Protein AF-0000000084939503 (afdb_homodimer)

Foldseek 3Di:
DKKKWFLVVVLVLLVLQQVQQDPPDPQVLLQWWKWWFDDFWIWIWHHPPFKIKIFIGGCVPIVMGDDDTDMFIARCVVVNVCSVVDDDRMWMWDDDDPFWIWIDDPVDIDIGGTDDNVSHDDDDDDPDADKDWDFLVVVLLLLLQFLVQADCPQPPNLQQFWWWWDDPQKIWIWHHPPQKIKIFIDGHPDDDPDIDTFTFGSVLSVSSSVLSPPFGTWMWGDDDQKIWIDGPRMIMMGGTDDDDDDDCVVLDDPDFQKKKKAWLVVVLVVLVVQCPDPPPPWFGKWKWWDDQQWIKIWTDGPNPDIDIDTDHGIHMDHDDIAIEMFRSVLVSSNSVSQPGAIKMWGHHYRQGWIWIAGPVDRSMIMIGGTDDD/DKKKWFLVVVLVLLVLQQVQQDPPDPQVLLQWWKWWFDDFWIWIWHHPPFKIKIFIGGCVPIVMDDDDTDMFIFRCVVVNVCSVVDDDRMWMWDDDDPFWIWIDDPVDIDIGGTDDNVSRDDDDDDPDADKDWDFLVVVLLLLLQFLVQADCPQPPNLQQFWWWWDDPQKIWIWHHPPQKIKIFIDGHPDDDPDIDTFTFGSVLSVSSSVLSPPFGTWMWGDDDQKIWIDGPRMIMMGGTDDDDDDDCVVLDDPDFQKKKKAWLVLVLVVLVVQCPDPPPPWFWKWKWWDDQQWIKIWTQGPNPDIDIDTDHGIHMDHDDIAIEMFRSVLVSSNSVSQPGAIKMWGHHHRQGWIWIAGPVDRSMIMIGGTDDD

Sequence (746 aa):
MRLSINKSVLLNELTKASKLIELKNVNPALQGVYMEVSFDKLVIVSSNTSTSFKAELNNENSDLIIEQPGRILVKPKFILELLRKLDSEFVTLSTFAENELEIITEKSNLKVSILNVEEFPLIGFVENGLELSIDSQEFKSTLTQTISSINEWNQKVVLAGMNLKIKDNKISFVTTDLFRVSLKEIILNEATNQEVDIIIPYKTLIELRNLIENVKEFKIIIHDTNATFKLDNDLLQSTLIDGRYPNVHSAFPTTHEIKLELKAKTLLKVLSRFELTNDQNITSVVNLEIQQSGIILKTTIAETVKYEEKFTEYKYEGSSNLNINFNTKYLIEAIRSFDDQLIHLTFNSQNKPVLITGAQKRDLKQVVLPTYAMRLSINKSVLLNELTKASKLIELKNVNPALQGVYMEVSFDKLVIVSSNTSTSFKAELNNENSDLIIEQPGRILVKPKFILELLRKLDSEFVTLSTFAENELEIITEKSNLKVSILNVEEFPLIGFVENGLELSIDSQEFKSTLTQTISSINEWNQKVVLAGMNLKIKDNKISFVTTDLFRVSLKEIILNEATNQEVDIIIPYKTLIELRNLIENVKEFKIIIHDTNATFKLDNDLLQSTLIDGRYPNVHSAFPTTHEIKLELKAKTLLKVLSRFELTNDQNITSVVNLEIQQSGIILKTTIAETVKYEEKFTEYKYEGSSNLNINFNTKYLIEAIRSFDDQLIHLTFNSQNKPVLITGAQKRDLKQVVLPTYA

Secondary structure (DSSP, 8-state):
-EEEEEHHHHHHHHHHHHHT--TT-SSGGGGSEEEEE-SS-EEEEEE-SSEEEEEEE-HHHH--EEEE-EEEEE--HHHHHHHHH---SEEEEE--STTEEEEE-SSEEEEEE-B-GGGSPP------SEEEE--HHHHHHHHHHHGGG--TT-SSGGGSEEEEEEETTEEEEEEE-SSEEEEEEEE-SS-----EEEEEEHHHHHHHHHH-TT-S-EEEEE-SSEEEEEETTEEEEEEPPPS-----GGGS-S--SEEEEEEHHHHHHHHHTT-----TTS--EEEEEE-SS-EEEEEEETTTEEEEEEE--SEEEES--EEEEEEHHHHHHHHHTTTT-EEEEEE--TTS-EEEEESS--SEEEEEPPP--/-EEEEEHHHHHHHHHHHHHT--TT-SSGGGGSEEEEE-SS-EEEEEE-SSEEEEEEE-HHHH--EEEE-EEEEE--HHHHHHHHH---SEEEEEE-STTEEEEE-SSEEEEEE-B-GGGSPP------SEEEE--HHHHHHHHHHHGGG--TT-SSGGGSEEEEEEETTEEEEEEE-SSEEEEEEEE-SS-----EEEEEEHHHHHHHHHH-TT-S-EEEEE-SSEEEEEETTEEEEEEPPPS-----GGGS-S--SEEEEEEHHHHHHHHHTT-----TTS--EEEEEE-SS-EEEEEEETTTEEEEEEE--SEEEES--EEEEEEHHHHHHHHHTTTT-EEEEEE--TTS-EEEEESS--SEEEEEPPP--

Radius of gyration: 32.21 Å; Cα contacts (8 Å, |Δi|>4): 1709; chains: 2; bounding box: 82×82×60 Å

Solvent-accessible surface area (backbone atoms only — not comparable to full-atom values): 39059 Å² total; per-residue (Å²): 57,29,36,35,30,31,35,66,53,50,46,51,52,51,51,59,35,50,69,50,39,44,86,81,50,89,52,66,48,40,49,24,39,38,37,38,34,50,89,68,39,40,38,40,36,23,33,60,86,51,41,35,36,40,39,63,39,27,42,90,80,29,61,41,43,70,78,40,50,38,72,46,19,30,59,52,67,55,54,50,50,36,54,72,57,52,92,56,67,51,38,31,42,35,40,84,57,100,54,38,39,33,42,34,49,99,50,34,39,36,36,35,50,46,53,67,48,83,63,42,77,87,77,83,83,64,89,68,60,54,73,43,80,47,61,34,67,60,49,46,51,49,47,70,47,25,56,80,28,39,33,75,76,41,86,56,62,56,33,19,18,38,36,43,32,30,52,92,36,27,38,38,41,38,19,27,60,88,52,31,38,19,39,40,51,45,78,51,90,63,88,49,93,63,74,46,80,48,29,46,37,42,71,57,49,55,51,45,59,67,62,42,66,92,40,84,44,35,35,39,28,40,44,96,60,33,37,23,36,37,45,68,68,32,39,40,34,33,53,45,51,76,77,77,70,77,86,62,69,81,70,56,74,90,69,63,49,35,40,37,39,33,46,30,48,64,52,46,56,58,54,56,54,65,61,57,63,84,53,85,87,56,86,49,51,35,34,40,39,40,43,88,87,31,29,40,36,36,36,68,48,95,84,42,33,37,40,36,38,61,47,67,80,57,48,77,46,65,88,67,72,47,65,37,34,30,44,40,65,60,53,47,54,51,46,55,49,55,48,79,36,49,26,32,44,33,33,65,52,59,86,43,46,38,40,36,33,40,65,85,56,71,44,42,41,32,33,42,45,46,42,83,126,56,28,35,34,31,31,36,68,53,51,45,50,53,51,50,61,34,50,70,50,39,43,88,80,50,89,52,66,49,40,48,23,39,39,37,40,35,50,88,69,39,40,37,41,37,22,32,58,87,50,41,36,34,38,39,63,41,26,43,90,78,30,60,39,44,72,78,39,52,36,72,46,18,30,60,54,67,54,55,49,51,36,55,74,56,53,91,56,67,51,36,30,43,36,40,83,57,102,53,38,40,33,42,33,48,100,50,34,40,35,37,34,49,46,52,68,50,84,65,41,76,87,78,84,82,64,89,68,60,54,72,43,78,50,60,35,68,59,48,46,51,49,48,69,49,23,54,81,27,38,33,73,78,41,86,56,62,57,33,19,18,38,37,42,33,31,52,93,38,28,39,38,41,38,20,27,61,86,51,30,38,19,38,40,50,46,77,51,90,63,91,50,93,64,73,45,80,47,28,45,36,42,70,56,50,55,52,45,59,66,62,43,67,92,41,83,44,34,36,39,28,40,46,95,59,34,37,24,36,36,44,67,69,30,37,40,35,33,53,44,51,78,74,78,68,79,83,60,69,82,70,56,75,92,68,61,49,35,37,36,38,32,46,30,49,63,53,46,56,57,53,56,52,66,62,58,63,85,53,84,88,56,86,50,50,35,33,39,39,40,42,86,89,32,29,41,36,36,36,67,48,93,86,41,33,37,41,37,37,60,48,67,81,57,46,78,47,67,88,68,72,46,66,38,32,30,44,40,66,61,53,46,56,52,45,55,49,54,49,81,36,52,27,32,44,32,33,67,54,59,85,41,46,39,41,37,31,40,66,85,56,72,45,43,41,31,33,42,45,47,43,80,127

pLDDT: mean 94.04, std 6.24, range [57.16, 98.69]

Organism: Mesoplasma florum (strain ATCC 33453 / NBRC 100688 / NCTC 11704 / L1) (NCBI:txid265311)

Structure (mmCIF, N/CA/C/O backbone):
data_AF-0000000084939503-model_v1
#
loop_
_entity.id
_entity.type
_entity.pdbx_description
1 polymer 'DNA polymerase III, beta chain'
#
loop_
_atom_site.group_PDB
_atom_site.id
_atom_site.type_symbol
_atom_site.label_atom_id
_atom_site.label_alt_id
_atom_site.label_comp_id
_atom_site.label_asym_id
_atom_site.label_entity_id
_atom_site.label_seq_id
_atom_site.pdbx_PDB_ins_code
_atom_site.Cartn_x
_atom_site.Cartn_y
_atom_site.Cartn_z
_atom_site.occupancy
_atom_site.B_iso_or_equiv
_atom_site.auth_seq_id
_atom_site.auth_comp_id
_atom_site.auth_asym_id
_atom_site.auth_atom_id
_atom_site.pdbx_PDB_model_num
ATOM 1 N N . MET A 1 1 ? -37.875 -1.358 9.633 1 93.88 1 MET A N 1
ATOM 2 C CA . MET A 1 1 ? -37.219 -0.396 8.758 1 93.88 1 MET A CA 1
ATOM 3 C C . MET A 1 1 ? -37.031 -0.977 7.359 1 93.88 1 MET A C 1
ATOM 5 O O . MET A 1 1 ? -36.656 -2.135 7.211 1 93.88 1 MET A O 1
ATOM 9 N N . ARG A 1 2 ? -37.469 -0.125 6.277 1 96.25 2 ARG A N 1
ATOM 10 C CA . ARG A 1 2 ? -37.25 -0.538 4.895 1 96.25 2 ARG A CA 1
ATOM 11 C C . ARG A 1 2 ? -37 0.67 3.992 1 96.25 2 ARG A C 1
ATOM 13 O O . ARG A 1 2 ? -37.781 1.631 4.027 1 96.25 2 ARG A O 1
ATOM 20 N N . LEU A 1 3 ? -36 0.612 3.191 1 98.06 3 LEU A N 1
ATOM 21 C CA . LEU A 1 3 ? -35.688 1.728 2.309 1 98.06 3 LEU A CA 1
ATOM 22 C C . LEU A 1 3 ? -34.875 1.253 1.113 1 98.06 3 LEU A C 1
ATOM 24 O O . LEU A 1 3 ? -34.281 0.167 1.146 1 98.06 3 LEU A O 1
ATOM 28 N N . SER A 1 4 ? -34.844 1.976 0.039 1 98.5 4 SER A N 1
ATOM 29 C CA . SER A 1 4 ? -33.969 1.825 -1.126 1 98.5 4 SER A CA 1
ATOM 30 C C . SER A 1 4 ? -33.125 3.061 -1.33 1 98.5 4 SER A C 1
ATOM 32 O O . SER A 1 4 ? -33.562 4.188 -1.164 1 98.5 4 SER A O 1
ATOM 34 N N . ILE A 1 5 ? -31.891 2.85 -1.736 1 98.69 5 ILE A N 1
ATOM 35 C CA . ILE A 1 5 ? -30.969 3.979 -1.809 1 98.69 5 ILE A CA 1
ATOM 36 C C . ILE A 1 5 ? -29.875 3.691 -2.844 1 98.69 5 ILE A C 1
ATOM 38 O O . ILE A 1 5 ? -29.609 2.531 -3.17 1 98.69 5 ILE A O 1
ATOM 42 N N . ASN A 1 6 ? -29.312 4.746 -3.357 1 98.69 6 ASN A N 1
ATOM 43 C CA . ASN A 1 6 ? -28.172 4.609 -4.246 1 98.69 6 ASN A CA 1
ATOM 44 C C . ASN A 1 6 ? -26.984 3.955 -3.539 1 98.69 6 ASN A C 1
ATOM 46 O O . ASN A 1 6 ? -26.547 4.43 -2.492 1 98.69 6 ASN A O 1
ATOM 50 N N . LYS A 1 7 ? -26.422 2.961 -4.117 1 98.25 7 LYS A N 1
ATOM 51 C CA . LYS A 1 7 ? -25.391 2.127 -3.5 1 98.25 7 LYS A CA 1
ATOM 52 C C . LYS A 1 7 ? -24.109 2.922 -3.258 1 98.25 7 LYS A C 1
ATOM 54 O O . LYS A 1 7 ? -23.516 2.832 -2.184 1 98.25 7 LYS A O 1
ATOM 59 N N . SER A 1 8 ? -23.656 3.666 -4.203 1 98.25 8 SER A N 1
ATOM 60 C CA . SER A 1 8 ? -22.391 4.402 -4.113 1 98.25 8 SER A CA 1
ATOM 61 C C . SER A 1 8 ? -22.453 5.457 -3.014 1 98.25 8 SER A C 1
ATOM 63 O O . SER A 1 8 ? -21.469 5.676 -2.303 1 98.25 8 SER A O 1
ATOM 65 N N . VAL A 1 9 ? -23.609 6.133 -2.91 1 97.94 9 VAL A N 1
ATOM 66 C CA . VAL A 1 9 ? -23.766 7.156 -1.882 1 97.94 9 VAL A CA 1
ATOM 67 C C . VAL A 1 9 ? -23.75 6.508 -0.5 1 97.94 9 VAL A C 1
ATOM 69 O O . VAL A 1 9 ? -23.062 6.992 0.408 1 97.94 9 VAL A O 1
ATOM 72 N N . LEU A 1 10 ? -24.469 5.414 -0.398 1 98.5 10 LEU A N 1
ATOM 73 C CA . LEU A 1 10 ? -24.484 4.691 0.87 1 98.5 10 LEU A CA 1
ATOM 74 C C . LEU A 1 10 ? -23.078 4.227 1.249 1 98.5 10 LEU A C 1
ATOM 76 O O . LEU A 1 10 ? -22.656 4.398 2.393 1 98.5 10 LEU A O 1
ATOM 80 N N . LEU A 1 11 ? -22.359 3.633 0.286 1 98.44 11 LEU A N 1
ATOM 81 C CA . LEU A 1 11 ? -21 3.172 0.502 1 98.44 11 LEU A CA 1
ATOM 82 C C . LEU A 1 11 ? -20.109 4.312 0.987 1 98.44 11 LEU A C 1
ATOM 84 O O . LEU A 1 11 ? -19.375 4.16 1.962 1 98.44 11 LEU A O 1
ATOM 88 N N . ASN A 1 12 ? -20.203 5.398 0.361 1 97.12 12 ASN A N 1
ATOM 89 C CA . ASN A 1 12 ? -19.359 6.547 0.699 1 97.12 12 ASN A CA 1
ATOM 90 C C . ASN A 1 12 ? -19.625 7.023 2.125 1 97.12 12 ASN A C 1
ATOM 92 O O . ASN A 1 12 ? -18.672 7.199 2.902 1 97.12 12 ASN A O 1
ATOM 96 N N . GLU A 1 13 ? -20.859 7.219 2.455 1 97.56 13 GLU A N 1
ATOM 97 C CA . GLU A 1 13 ? -21.203 7.762 3.77 1 97.56 13 GLU A CA 1
ATOM 98 C C . GLU A 1 13 ? -20.891 6.754 4.875 1 97.56 13 GLU A C 1
ATOM 100 O O . GLU A 1 13 ? -20.438 7.133 5.957 1 97.56 13 GLU A O 1
ATOM 105 N N . LEU A 1 14 ? -21.156 5.504 4.609 1 98.06 14 LEU A N 1
ATOM 106 C CA . LEU A 1 14 ? -20.812 4.477 5.586 1 98.06 14 LEU A CA 1
ATOM 107 C C .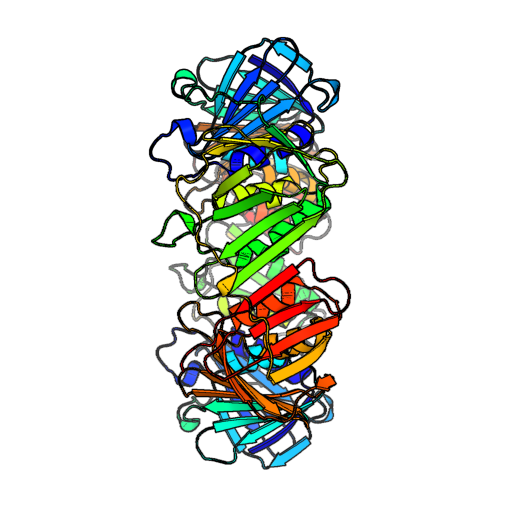 LEU A 1 14 ? -19.297 4.391 5.77 1 98.06 14 LEU A C 1
ATOM 109 O O . LEU A 1 14 ? -18.812 4.113 6.871 1 98.06 14 LEU A O 1
ATOM 113 N N . THR A 1 15 ? -18.578 4.539 4.707 1 97.56 15 THR A N 1
ATOM 114 C CA . THR A 1 15 ? -17.109 4.543 4.793 1 97.56 15 THR A CA 1
ATOM 115 C C . THR A 1 15 ? -16.625 5.688 5.68 1 97.56 15 THR A C 1
ATOM 117 O O . THR A 1 15 ? -15.781 5.484 6.551 1 97.56 15 THR A O 1
ATOM 120 N N . LYS A 1 16 ? -17.188 6.863 5.465 1 96.62 16 LYS A N 1
ATOM 121 C CA . LYS A 1 16 ? -16.844 8.016 6.301 1 96.62 16 LYS A CA 1
ATOM 122 C C . LYS A 1 16 ? -17.141 7.73 7.77 1 96.62 16 LYS A C 1
ATOM 124 O O . LYS A 1 16 ? -16.297 7.98 8.633 1 96.62 16 LYS A O 1
ATOM 129 N N . ALA A 1 17 ? -18.266 7.191 8.008 1 97.12 17 ALA A N 1
ATOM 130 C CA . ALA A 1 17 ? -18.688 6.902 9.375 1 97.12 17 ALA A CA 1
ATOM 131 C C . ALA A 1 17 ? -17.781 5.852 10.016 1 97.12 17 ALA A C 1
ATOM 133 O O . ALA A 1 17 ? -17.422 5.969 11.195 1 97.12 17 ALA A O 1
ATOM 134 N N . SER A 1 18 ? -17.438 4.906 9.266 1 96.44 18 SER A N 1
ATOM 135 C CA . SER A 1 18 ? -16.688 3.771 9.773 1 96.44 18 SER A CA 1
ATOM 136 C C . SER A 1 18 ? -15.266 4.18 10.148 1 96.44 18 SER A C 1
ATOM 138 O O . SER A 1 18 ? -14.641 3.547 11.008 1 96.44 18 SER A O 1
ATOM 140 N N . LYS A 1 19 ? -14.734 5.129 9.578 1 94 19 LYS A N 1
ATOM 141 C CA . LYS A 1 19 ? -13.367 5.57 9.836 1 94 19 LYS A CA 1
ATOM 142 C C . LYS A 1 19 ? -13.203 6.043 11.273 1 94 19 LYS A C 1
ATOM 144 O O . LYS A 1 19 ? -12.102 5.969 11.836 1 94 19 LYS A O 1
ATOM 149 N N . LEU A 1 20 ? -14.242 6.473 11.875 1 93.31 20 LEU A N 1
ATOM 150 C CA . LEU A 1 20 ? -14.195 7.004 13.234 1 93.31 20 LEU A CA 1
ATOM 151 C C . LEU A 1 20 ? -14.242 5.875 14.266 1 93.31 20 LEU A C 1
ATOM 153 O O . LEU A 1 20 ? -13.938 6.086 15.438 1 93.31 20 LEU A O 1
ATOM 157 N N . ILE A 1 21 ? -14.672 4.746 13.773 1 93.5 21 ILE A N 1
ATOM 158 C CA . ILE A 1 21 ? -14.93 3.643 14.688 1 93.5 21 ILE A CA 1
ATOM 159 C C . ILE A 1 21 ? -13.602 3.006 15.102 1 93.5 21 ILE A C 1
ATOM 161 O O . ILE A 1 21 ? -12.781 2.664 14.258 1 93.5 21 ILE A O 1
ATOM 165 N N . GLU A 1 22 ? -13.383 2.93 16.344 1 88.06 22 GLU A N 1
ATOM 166 C CA . GLU A 1 22 ? -12.234 2.221 16.891 1 88.06 22 GLU A CA 1
ATOM 167 C C . GLU A 1 22 ? -12.578 0.768 17.203 1 88.06 22 GLU A C 1
ATOM 169 O O . GLU A 1 22 ? -13.391 0.495 18.094 1 88.06 22 GLU A O 1
ATOM 174 N N . LEU A 1 23 ? -11.914 -0.092 16.578 1 79.56 23 LEU A N 1
ATOM 175 C CA . LEU A 1 23 ? -12.242 -1.511 16.688 1 79.56 23 LEU A CA 1
ATOM 176 C C . LEU A 1 23 ? -11.992 -2.025 18.094 1 79.56 23 LEU A C 1
ATOM 178 O O . LEU A 1 23 ? -12.664 -2.957 18.547 1 79.56 23 LEU A O 1
ATOM 182 N N . LYS A 1 24 ? -11.164 -1.47 18.828 1 77.5 24 LYS A N 1
ATOM 183 C CA . LYS A 1 24 ? -10.82 -1.943 20.172 1 77.5 24 LYS A CA 1
ATOM 184 C C . LYS A 1 24 ? -11.594 -1.175 21.234 1 77.5 24 LYS A C 1
ATOM 186 O O . LYS A 1 24 ? -11.297 -1.285 22.422 1 77.5 24 LYS A O 1
ATOM 191 N N . ASN A 1 25 ? -12.648 -0.55 20.844 1 80.81 25 ASN A N 1
ATOM 192 C CA . ASN A 1 25 ? -13.438 0.193 21.812 1 80.81 25 ASN A CA 1
ATOM 193 C C . ASN A 1 25 ? -14.078 -0.736 22.844 1 80.81 25 ASN A C 1
ATOM 195 O O . ASN A 1 25 ? -14.617 -1.784 22.484 1 80.81 25 ASN A O 1
ATOM 199 N N . VAL A 1 26 ? -14.008 -0.367 24.094 1 81.75 26 VAL A N 1
ATOM 200 C CA . VAL A 1 26 ? -14.516 -1.166 25.203 1 81.75 26 VAL A CA 1
ATOM 201 C C . VAL A 1 26 ? -16.047 -1.249 25.109 1 81.75 26 VAL A C 1
ATOM 203 O O . VAL A 1 26 ? -16.641 -2.271 25.469 1 81.75 26 VAL A O 1
ATOM 206 N N . ASN A 1 27 ? -16.688 -0.183 24.562 1 88.19 27 ASN A N 1
ATOM 207 C CA . ASN A 1 27 ? -18.125 -0.168 24.375 1 88.19 27 ASN A CA 1
ATOM 208 C C . ASN A 1 27 ? -18.516 -0.755 23.016 1 88.19 27 ASN A C 1
ATOM 210 O O . ASN A 1 27 ? -18.297 -0.124 21.984 1 88.19 27 ASN A O 1
ATOM 214 N N . PRO A 1 28 ? -19.141 -1.883 22.984 1 89.44 28 PRO A N 1
ATOM 215 C CA . PRO A 1 28 ? -19.469 -2.537 21.719 1 89.44 28 PRO A CA 1
ATOM 216 C C . PRO A 1 28 ? -20.406 -1.695 20.859 1 89.44 28 PRO A C 1
ATOM 218 O O . PRO A 1 28 ? -20.359 -1.775 19.625 1 89.44 28 PRO A O 1
ATOM 221 N N . ALA A 1 29 ? -21.219 -0.935 21.516 1 92.88 29 ALA A N 1
ATOM 222 C CA . ALA A 1 29 ? -22.156 -0.114 20.766 1 92.88 29 ALA A CA 1
ATOM 223 C C . ALA A 1 29 ? -21.438 0.895 19.875 1 92.88 29 ALA A C 1
ATOM 225 O O . ALA A 1 29 ? -21.922 1.271 18.812 1 92.88 29 ALA A O 1
ATOM 226 N N . LEU A 1 30 ? -20.25 1.253 20.312 1 93.88 30 LEU A N 1
ATOM 227 C CA . LEU A 1 30 ? -19.484 2.254 19.578 1 93.88 30 LEU A CA 1
ATOM 228 C C . LEU A 1 30 ? -18.672 1.606 18.453 1 93.88 30 LEU A C 1
ATOM 230 O O . LEU A 1 30 ? -18.016 2.301 17.672 1 93.88 30 LEU A O 1
ATOM 234 N N . GLN A 1 31 ? -18.844 0.347 18.344 1 94.69 31 GLN A N 1
ATOM 235 C CA . GLN A 1 31 ? -18.234 -0.372 17.219 1 94.69 31 GLN A CA 1
ATOM 236 C C . GLN A 1 31 ? -19.188 -0.434 16.031 1 94.69 31 GLN A C 1
ATOM 238 O O . GLN A 1 31 ? -18.812 -0.916 14.961 1 94.69 31 GLN A O 1
ATOM 243 N N . GLY A 1 32 ? -20.375 0.104 16.219 1 95.69 32 GLY A N 1
ATOM 244 C CA . GLY A 1 32 ? -21.375 0.086 15.164 1 95.69 32 GLY A CA 1
ATOM 245 C C . GLY A 1 32 ? -21.656 1.461 14.594 1 95.69 32 GLY A C 1
ATOM 246 O O . GLY A 1 32 ? -21.188 2.471 15.117 1 95.69 32 GLY A O 1
ATOM 247 N N . VAL A 1 33 ? -22.391 1.467 13.555 1 97.62 33 VAL A N 1
ATOM 248 C CA . VAL A 1 33 ? -22.969 2.666 12.945 1 97.62 33 VAL A CA 1
ATOM 249 C C . VAL A 1 33 ? -24.453 2.732 13.242 1 97.62 33 VAL A C 1
ATOM 251 O O . VAL A 1 33 ? -25.188 1.764 13.008 1 97.62 33 VAL A O 1
ATOM 254 N N . TYR A 1 34 ? -24.859 3.857 13.773 1 97.62 34 TYR A N 1
ATOM 255 C CA . TYR A 1 34 ? -26.266 4.117 14.039 1 97.62 34 TYR A CA 1
ATOM 256 C C . TYR A 1 34 ? -26.969 4.629 12.789 1 97.62 34 TYR A C 1
ATOM 258 O O . TYR A 1 34 ? -26.484 5.539 12.125 1 97.62 34 TYR A O 1
ATOM 266 N N . MET A 1 35 ? -28.094 3.973 12.453 1 97.81 35 MET A N 1
ATOM 267 C CA . MET A 1 35 ? -28.906 4.398 11.32 1 97.81 35 MET A CA 1
ATOM 268 C C . MET A 1 35 ? -30.359 4.625 11.742 1 97.81 35 MET A C 1
ATOM 270 O O . MET A 1 35 ? -30.969 3.758 12.359 1 97.81 35 MET A O 1
ATOM 274 N N . GLU A 1 36 ? -30.859 5.758 11.375 1 97.56 36 GLU A N 1
ATOM 275 C CA . GLU A 1 36 ? -32.25 6.094 11.672 1 97.56 36 GLU A CA 1
ATOM 276 C C . GLU A 1 36 ? -32.969 6.602 10.43 1 97.56 36 GLU A C 1
ATOM 278 O O . GLU A 1 36 ? -32.531 7.562 9.797 1 97.56 36 GLU A O 1
ATOM 283 N N . VAL A 1 37 ? -34.031 5.891 10.109 1 97.5 37 VAL A N 1
ATOM 284 C CA . VAL A 1 37 ? -34.875 6.27 8.977 1 97.5 37 VAL A CA 1
ATOM 285 C C . VAL A 1 37 ? -36.156 6.902 9.492 1 97.5 37 VAL A C 1
ATOM 287 O O . VAL A 1 37 ? -36.906 6.281 10.25 1 97.5 37 VAL A O 1
ATOM 290 N N . SER A 1 38 ? -36.312 8.117 9.102 1 96.88 38 SER A N 1
ATOM 291 C CA . SER A 1 38 ? -37.562 8.805 9.391 1 96.88 38 SER A CA 1
ATOM 292 C C . SER A 1 38 ? -38.469 8.844 8.164 1 96.88 38 SER A C 1
ATOM 294 O O . SER A 1 38 ? -38.438 7.934 7.328 1 96.88 38 SER A O 1
ATOM 296 N N . PHE A 1 39 ? -39.312 9.859 8 1 94.69 39 PHE A N 1
ATOM 297 C CA . PHE A 1 39 ? -40.281 9.914 6.898 1 94.69 39 PHE A CA 1
ATOM 298 C C . PHE A 1 39 ? -39.594 10.398 5.621 1 94.69 39 PHE A C 1
ATOM 300 O O . PHE A 1 39 ? -39.969 9.984 4.52 1 94.69 39 PHE A O 1
ATOM 307 N N . ASP A 1 40 ? -38.594 11.141 5.832 1 95.06 40 ASP A N 1
ATOM 308 C CA . ASP A 1 40 ? -38.094 11.742 4.605 1 95.06 40 ASP A CA 1
ATOM 309 C C . ASP A 1 40 ? -36.562 11.664 4.543 1 95.06 40 ASP A C 1
ATOM 311 O O . ASP A 1 40 ? -35.938 12.078 3.553 1 95.06 40 ASP A O 1
ATOM 315 N N . LYS A 1 41 ? -35.906 11.094 5.551 1 97.56 41 LYS A N 1
ATOM 316 C CA . LYS A 1 41 ? -34.438 11.078 5.477 1 97.56 41 LYS A CA 1
ATOM 317 C C . LYS A 1 41 ? -33.844 9.883 6.219 1 97.56 41 LYS A C 1
ATOM 319 O O . LYS A 1 41 ? -34.531 9.289 7.07 1 97.56 41 LYS A O 1
ATOM 324 N N . LEU A 1 42 ? -32.719 9.508 5.875 1 98.44 42 LEU A N 1
ATOM 325 C CA . LEU A 1 42 ? -31.844 8.57 6.562 1 98.44 42 LEU A CA 1
ATOM 326 C C . LEU A 1 42 ? -30.688 9.297 7.242 1 98.44 42 LEU A C 1
ATOM 328 O O . LEU A 1 42 ? -29.984 10.078 6.602 1 98.44 42 LEU A O 1
ATOM 332 N N . VAL A 1 43 ? -30.531 9.07 8.562 1 98 43 VAL A N 1
ATOM 333 C CA . VAL A 1 43 ? -29.422 9.648 9.32 1 98 43 VAL A CA 1
ATOM 334 C C . VAL A 1 43 ? -28.438 8.555 9.727 1 98 43 VAL A C 1
ATOM 336 O O . VAL A 1 43 ? -28.844 7.512 10.25 1 98 43 VAL A O 1
ATOM 339 N N . ILE A 1 44 ? -27.188 8.75 9.453 1 98.31 44 ILE A N 1
ATOM 340 C CA . ILE A 1 44 ? -26.109 7.848 9.812 1 98.31 44 ILE A CA 1
ATOM 341 C C . ILE A 1 44 ? -25.188 8.523 10.82 1 98.31 44 ILE A C 1
ATOM 343 O O . ILE A 1 44 ? -24.703 9.633 10.586 1 98.31 44 ILE A O 1
ATOM 347 N N . VAL A 1 45 ? -24.906 7.848 11.961 1 98 45 VAL A N 1
ATOM 348 C CA . VAL A 1 45 ? -24.094 8.445 13.008 1 98 45 VAL A CA 1
ATOM 349 C C . VAL A 1 45 ? -23.062 7.438 13.5 1 98 45 VAL A C 1
ATOM 351 O O . VAL A 1 45 ? -23.359 6.254 13.656 1 98 45 VAL A O 1
ATOM 354 N N . SER A 1 46 ? -21.891 7.828 13.695 1 97.12 46 SER A N 1
ATOM 355 C CA . SER A 1 46 ? -20.844 7.074 14.375 1 97.12 46 SER A CA 1
ATOM 356 C C . SER A 1 46 ? -20.062 7.957 15.344 1 97.12 46 SER A C 1
ATOM 358 O O . SER A 1 46 ? -20.125 9.188 15.258 1 97.12 46 SER A O 1
ATOM 360 N N . SER A 1 47 ? -19.375 7.316 16.297 1 95.38 47 SER A N 1
ATOM 361 C CA . SER A 1 47 ? -18.672 8.094 17.312 1 95.38 47 SER A CA 1
ATOM 362 C C . SER A 1 47 ? -17.547 7.281 17.953 1 95.38 47 SER A C 1
ATOM 364 O O . SER A 1 47 ? -17.641 6.055 18.047 1 95.38 47 SER A O 1
ATOM 366 N N . ASN A 1 48 ? -16.5 7.969 18.281 1 92.38 48 ASN A N 1
ATOM 367 C CA . ASN A 1 48 ? -15.484 7.391 19.156 1 92.38 48 ASN A CA 1
ATOM 368 C C . ASN A 1 48 ? -15.43 8.102 20.5 1 92.38 48 ASN A C 1
ATOM 370 O O . ASN A 1 48 ? -14.383 8.164 21.141 1 92.38 48 ASN A O 1
ATOM 374 N N . THR A 1 49 ? -16.547 8.727 20.859 1 87.19 49 THR A N 1
ATOM 375 C CA . THR A 1 49 ? -16.766 9.43 22.125 1 87.19 49 THR A CA 1
ATOM 376 C C . THR A 1 49 ? -16.234 10.859 22.031 1 87.19 49 THR A C 1
ATOM 378 O O . THR A 1 49 ? -16.906 11.805 22.438 1 87.19 49 THR A O 1
ATOM 381 N N . SER A 1 50 ? -15.109 11.086 21.484 1 91.12 50 SER A N 1
ATOM 382 C CA . SER A 1 50 ? -14.547 12.43 21.406 1 91.12 50 SER A CA 1
ATOM 383 C C . SER A 1 50 ? -14.938 13.109 20.094 1 91.12 50 SER A C 1
ATOM 385 O O . SER A 1 50 ? -15.031 14.336 20.031 1 91.12 50 SER A O 1
ATOM 387 N N . THR A 1 51 ? -15.102 12.32 19.094 1 95.5 51 THR A N 1
ATOM 388 C CA . THR A 1 51 ? -15.484 12.805 17.766 1 95.5 51 THR A CA 1
ATOM 389 C C . THR A 1 51 ? -16.688 12.023 17.234 1 95.5 51 THR A C 1
ATOM 391 O O . THR A 1 51 ? -16.75 10.805 17.375 1 95.5 51 THR A O 1
ATOM 394 N N . SER A 1 52 ? -17.641 12.734 16.672 1 97.12 52 SER A N 1
ATOM 395 C CA . SER A 1 52 ? -18.828 12.102 16.125 1 97.12 52 SER A CA 1
ATOM 396 C C . SER A 1 52 ? -19.109 12.586 14.703 1 97.12 52 SER A C 1
ATOM 398 O O . SER A 1 52 ? -18.875 13.75 14.375 1 97.12 52 SER A O 1
ATOM 400 N N . PHE A 1 53 ? -19.594 11.719 13.883 1 97.75 53 PHE A N 1
ATOM 401 C CA . PHE A 1 53 ? -19.922 11.977 12.492 1 97.75 53 PHE A CA 1
ATOM 402 C C . PHE A 1 53 ? -21.422 11.766 12.242 1 97.75 53 PHE A C 1
ATOM 404 O O . PHE A 1 53 ? -22.016 10.828 12.773 1 97.75 53 PHE A O 1
ATOM 411 N N . LYS A 1 54 ? -22.016 12.602 11.469 1 98.06 54 LYS A N 1
ATOM 412 C CA . LYS A 1 54 ? -23.422 12.484 11.086 1 98.06 54 LYS A CA 1
ATOM 413 C C . LYS A 1 54 ? -23.609 12.789 9.602 1 98.06 54 LYS A C 1
ATOM 415 O O . LYS A 1 54 ? -23.125 13.805 9.102 1 98.06 54 LYS A O 1
ATOM 420 N N . ALA A 1 55 ? -24.25 11.953 8.922 1 97.5 55 ALA A N 1
ATOM 421 C CA . ALA A 1 55 ? -24.688 12.172 7.547 1 97.5 55 ALA A CA 1
ATOM 422 C C . ALA A 1 55 ? -26.203 12.133 7.43 1 97.5 55 ALA A C 1
ATOM 424 O O . ALA A 1 55 ? -26.875 11.328 8.086 1 97.5 55 ALA A O 1
ATOM 425 N N . GLU A 1 56 ? -26.703 12.992 6.637 1 97 56 GLU A N 1
ATOM 426 C CA . GLU A 1 56 ? -28.141 13.016 6.332 1 97 56 GLU A CA 1
ATOM 427 C C . GLU A 1 56 ? -28.391 12.773 4.844 1 97 56 GLU A C 1
ATOM 429 O O . GLU A 1 56 ? -27.891 13.516 3.998 1 97 56 GLU A O 1
ATOM 434 N N . LEU A 1 57 ? -29.109 11.781 4.555 1 98.19 57 LEU A N 1
ATOM 435 C CA . LEU A 1 57 ? -29.422 11.406 3.182 1 98.19 57 LEU A CA 1
ATOM 436 C C . LEU A 1 57 ? -30.922 11.516 2.912 1 98.19 57 LEU A C 1
ATOM 438 O O . LEU A 1 57 ? -31.734 11.188 3.771 1 98.19 57 LEU A O 1
ATOM 442 N N . ASN A 1 58 ? -31.25 11.992 1.786 1 98 58 ASN A N 1
ATOM 443 C CA . ASN A 1 58 ? -32.625 12.125 1.336 1 98 58 ASN A CA 1
ATOM 444 C C . ASN A 1 58 ? -32.781 11.766 -0.141 1 98 58 ASN A C 1
ATOM 446 O O . ASN A 1 58 ? -31.844 11.273 -0.76 1 98 58 ASN A O 1
ATOM 450 N N . ASN A 1 59 ? -33.938 11.922 -0.619 1 98 59 ASN A N 1
ATOM 451 C CA . ASN A 1 59 ? -34.188 11.562 -2.012 1 98 59 ASN A CA 1
ATOM 452 C C . ASN A 1 59 ? -33.312 12.383 -2.963 1 98 59 ASN A C 1
ATOM 454 O O . ASN A 1 59 ? -32.781 11.844 -3.926 1 98 59 ASN A O 1
ATOM 458 N N . GLU A 1 60 ? -33.094 13.609 -2.676 1 96.94 60 GLU A N 1
ATOM 459 C CA . GLU A 1 60 ? -32.406 14.539 -3.553 1 96.94 60 GLU A CA 1
ATOM 460 C C . GLU A 1 60 ? -30.922 14.188 -3.674 1 96.94 60 GLU A C 1
ATOM 462 O O . GLU A 1 60 ? -30.344 14.258 -4.762 1 96.94 60 GLU A O 1
ATOM 467 N N . ASN A 1 61 ? -30.344 13.711 -2.629 1 96.56 61 ASN A N 1
ATOM 468 C CA . ASN A 1 61 ? -28.891 13.562 -2.668 1 96.56 61 ASN A CA 1
ATOM 469 C C . ASN A 1 61 ? -28.469 12.094 -2.732 1 96.56 61 ASN A C 1
ATOM 471 O O . ASN A 1 61 ? -27.281 11.781 -2.838 1 96.56 61 ASN A O 1
ATOM 475 N N . SER A 1 62 ? -29.422 11.172 -2.693 1 97.75 62 SER A N 1
ATOM 476 C CA . SER A 1 62 ? -29.016 9.766 -2.639 1 97.75 62 SER A CA 1
ATOM 477 C C . SER A 1 62 ? -30.062 8.867 -3.303 1 97.75 62 SER A C 1
ATOM 479 O O . SER A 1 62 ? -29.969 7.645 -3.225 1 97.75 62 SER A O 1
ATOM 481 N N . ASP A 1 63 ? -31.141 9.469 -3.912 1 98.31 63 ASP A N 1
ATOM 482 C CA . ASP A 1 63 ? -32.25 8.719 -4.516 1 98.31 63 ASP A CA 1
ATOM 483 C C . ASP A 1 63 ? -32.906 7.809 -3.488 1 98.31 63 ASP A C 1
ATOM 485 O O . ASP A 1 63 ? -33.281 6.676 -3.805 1 98.31 63 ASP A O 1
ATOM 489 N N . LEU A 1 64 ? -32.969 8.281 -2.301 1 98.44 64 LEU A N 1
ATOM 490 C CA . LEU A 1 64 ? -33.531 7.535 -1.178 1 98.44 64 LEU A CA 1
ATOM 491 C C . LEU A 1 64 ? -35.031 7.398 -1.316 1 98.44 64 LEU A C 1
ATOM 493 O O . LEU A 1 64 ? -35.719 8.391 -1.553 1 98.44 64 LEU A O 1
ATOM 497 N N . ILE A 1 65 ? -35.531 6.199 -1.213 1 98.38 65 ILE A N 1
ATOM 498 C CA . ILE A 1 65 ? -36.938 5.914 -1.137 1 98.38 65 ILE A CA 1
ATOM 499 C C . ILE A 1 65 ? -37.25 5.164 0.157 1 98.38 65 ILE A C 1
ATOM 501 O O . ILE A 1 65 ? -36.75 4.059 0.375 1 98.38 65 ILE A O 1
ATOM 505 N N . ILE A 1 66 ? -38.094 5.723 0.96 1 98.19 66 ILE A N 1
ATOM 506 C CA . ILE A 1 66 ? -38.375 5.145 2.266 1 98.19 66 ILE A CA 1
ATOM 507 C C . ILE A 1 66 ? -39.75 4.484 2.238 1 98.19 66 ILE A C 1
ATOM 509 O O . ILE A 1 66 ? -40.75 5.117 1.867 1 98.19 66 ILE A O 1
ATOM 513 N N . GLU A 1 67 ? -39.812 3.281 2.646 1 96.88 67 GLU A N 1
ATOM 514 C CA . GLU A 1 67 ? -41.062 2.551 2.746 1 96.88 67 GLU A CA 1
ATOM 515 C C . GLU A 1 67 ? -41.531 2.451 4.195 1 96.88 67 GLU A C 1
ATOM 517 O O . GLU A 1 67 ? -42.719 2.584 4.48 1 96.88 67 GLU A O 1
ATOM 522 N N . GLN A 1 68 ? -40.625 2.166 5.16 1 95.81 68 GLN A N 1
ATOM 523 C CA . GLN A 1 68 ? -40.906 2.012 6.582 1 95.81 68 GLN A CA 1
ATOM 524 C C . GLN A 1 68 ? -39.812 2.627 7.441 1 95.81 68 GLN A C 1
ATOM 526 O O . GLN A 1 68 ? -38.625 2.291 7.285 1 95.81 68 GLN A O 1
ATOM 531 N N . PRO A 1 69 ? -40.156 3.541 8.336 1 96.5 69 PRO A N 1
ATOM 532 C CA . PRO A 1 69 ? -39.156 4.121 9.242 1 96.5 69 PRO A CA 1
ATOM 533 C C . PRO A 1 69 ? -38.656 3.115 10.273 1 96.5 69 PRO A C 1
ATOM 535 O O . PRO A 1 69 ? -39.219 2.025 10.414 1 96.5 69 PRO A O 1
ATOM 538 N N . GLY A 1 70 ? -37.562 3.443 10.922 1 95.19 70 GLY A N 1
ATOM 539 C CA . GLY A 1 70 ? -36.969 2.621 11.969 1 95.19 70 GLY A CA 1
ATOM 540 C C . GLY A 1 70 ? -35.531 2.992 12.273 1 95.19 70 GLY A C 1
ATOM 541 O O . GLY A 1 70 ? -35 3.949 11.711 1 95.19 70 GLY A O 1
ATOM 542 N N . ARG A 1 71 ? -34.969 2.318 13.297 1 95.38 71 ARG A N 1
ATOM 543 C CA . ARG A 1 71 ? -33.594 2.557 13.68 1 95.38 71 ARG A CA 1
ATOM 544 C C . ARG A 1 71 ? -32.844 1.243 13.945 1 95.38 71 ARG A C 1
ATOM 546 O O . ARG A 1 71 ? -33.438 0.296 14.469 1 95.38 71 ARG A O 1
ATOM 553 N N . ILE A 1 72 ? -31.562 1.256 13.602 1 96.31 72 ILE A N 1
ATOM 554 C CA . ILE A 1 72 ? -30.75 0.07 13.852 1 96.31 72 ILE A CA 1
ATOM 555 C C . ILE A 1 72 ? -29.328 0.485 14.211 1 96.31 72 ILE A C 1
ATOM 557 O O . ILE A 1 72 ? -28.953 1.648 14.039 1 96.31 72 ILE A O 1
ATOM 561 N N . LEU A 1 73 ? -28.609 -0.457 14.805 1 96.38 73 LEU A N 1
ATOM 562 C CA . LEU A 1 73 ? -27.188 -0.399 15.062 1 96.38 73 LEU A CA 1
ATOM 563 C C . LEU A 1 73 ? -26.469 -1.618 14.477 1 96.38 73 LEU A C 1
ATOM 565 O O . LEU A 1 73 ? -26.844 -2.756 14.773 1 96.38 73 LEU A O 1
ATOM 569 N N . VAL A 1 74 ? -25.484 -1.3 13.609 1 95.81 74 VAL A N 1
ATOM 570 C CA . VAL A 1 74 ? -24.922 -2.449 12.914 1 95.81 74 VAL A CA 1
ATOM 571 C C . VAL A 1 74 ? -23.422 -2.24 12.711 1 95.81 74 VAL A C 1
ATOM 573 O O . VAL A 1 74 ?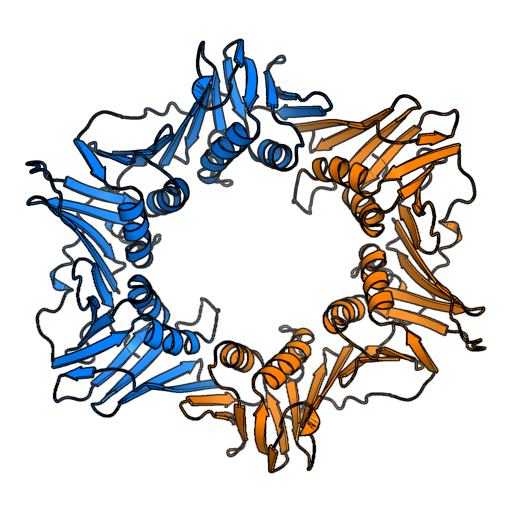 -22.969 -1.115 12.484 1 95.81 74 VAL A O 1
ATOM 576 N N . LYS A 1 75 ? -22.656 -3.293 12.828 1 93.88 75 LYS A N 1
ATOM 577 C CA . LYS A 1 75 ? -21.25 -3.225 12.484 1 93.88 75 LYS A CA 1
ATOM 578 C C . LYS A 1 75 ? -21.047 -3.074 10.977 1 93.88 75 LYS A C 1
ATOM 580 O O . LYS A 1 75 ? -21.609 -3.852 10.195 1 93.88 75 LYS A O 1
ATOM 585 N N . PRO A 1 76 ? -20.203 -2.133 10.539 1 94.94 76 PRO A N 1
ATOM 586 C CA . PRO A 1 76 ? -20.172 -1.8 9.109 1 94.94 76 PRO A CA 1
ATOM 587 C C . PRO A 1 76 ? -19.25 -2.715 8.305 1 94.94 76 PRO A C 1
ATOM 589 O O . PRO A 1 76 ? -19.312 -2.719 7.074 1 94.94 76 PRO A O 1
ATOM 592 N N . LYS A 1 77 ? -18.422 -3.502 8.875 1 91.81 77 LYS A N 1
ATOM 593 C CA . LYS A 1 77 ? -17.312 -4.188 8.234 1 91.81 77 LYS A CA 1
ATOM 594 C C . LYS A 1 77 ? -17.797 -4.992 7.023 1 91.81 77 LYS A C 1
ATOM 596 O O . LYS A 1 77 ? -17.344 -4.758 5.898 1 91.81 77 LYS A O 1
ATOM 601 N N . PHE A 1 78 ? -18.75 -5.902 7.184 1 91.81 78 PHE A N 1
ATOM 602 C CA . PHE A 1 78 ? -19.188 -6.809 6.125 1 91.81 78 PHE A CA 1
ATOM 603 C C . PHE A 1 78 ? -20.062 -6.082 5.117 1 91.81 78 PHE A C 1
ATOM 605 O O . PHE A 1 78 ? -20.047 -6.41 3.928 1 91.81 78 PHE A O 1
ATOM 612 N N . ILE A 1 79 ? -20.688 -5.09 5.598 1 95.19 79 ILE A N 1
ATOM 613 C CA . ILE A 1 79 ? -21.547 -4.293 4.73 1 95.19 79 ILE A CA 1
ATOM 614 C C . ILE A 1 79 ? -20.703 -3.514 3.734 1 95.19 79 ILE A C 1
ATOM 616 O O . ILE A 1 79 ? -20.969 -3.52 2.531 1 95.19 79 ILE A O 1
ATOM 620 N N . LEU A 1 80 ? -19.688 -2.916 4.262 1 96.5 80 LEU A N 1
ATOM 621 C CA . LEU A 1 80 ? -18.797 -2.133 3.416 1 96.5 80 LEU A CA 1
ATOM 622 C C . LEU A 1 80 ? -18.125 -3.02 2.377 1 96.5 80 LEU A C 1
ATOM 624 O O . LEU A 1 80 ? -18.031 -2.65 1.204 1 96.5 80 LEU A O 1
ATOM 628 N N . GLU A 1 81 ? -17.625 -4.125 2.773 1 93.38 81 GLU A N 1
ATOM 629 C CA . GLU A 1 81 ? -16.969 -5.047 1.862 1 93.38 81 GLU A CA 1
ATOM 630 C C . GLU A 1 81 ? -17.891 -5.457 0.716 1 93.38 81 GLU A C 1
ATOM 632 O O . GLU A 1 81 ? -17.453 -5.512 -0.439 1 93.38 81 GLU A O 1
ATOM 637 N N . LEU A 1 82 ? -19.094 -5.738 1.044 1 94.25 82 LEU A N 1
ATOM 638 C CA . LEU A 1 82 ? -20.047 -6.145 0.014 1 94.25 82 LEU A CA 1
ATOM 639 C C . LEU A 1 82 ? -20.375 -4.977 -0.91 1 94.25 82 LEU A C 1
ATOM 641 O O . LEU A 1 82 ? -20.359 -5.125 -2.133 1 94.25 82 LEU A O 1
ATOM 645 N N . LEU A 1 83 ? -20.688 -3.869 -0.265 1 96.69 83 LEU A N 1
ATOM 646 C CA . LEU A 1 83 ? -21.094 -2.711 -1.055 1 96.69 83 LEU A CA 1
ATOM 647 C C . LEU A 1 83 ? -20.016 -2.328 -2.053 1 96.69 83 LEU A C 1
ATOM 649 O O . LEU A 1 83 ? -20.312 -1.881 -3.162 1 96.69 83 LEU A O 1
ATOM 653 N N . ARG A 1 84 ? -18.797 -2.461 -1.74 1 96.38 84 ARG A N 1
ATOM 654 C CA . ARG A 1 84 ? -17.688 -2.131 -2.617 1 96.38 84 ARG A CA 1
ATOM 655 C C . ARG A 1 84 ? -17.672 -3.021 -3.855 1 96.38 84 ARG A C 1
ATOM 657 O O . ARG A 1 84 ? -17.297 -2.58 -4.941 1 96.38 84 ARG A O 1
ATOM 664 N N . LYS A 1 85 ? -18.078 -4.219 -3.676 1 94.69 85 LYS A N 1
ATOM 665 C CA . LYS A 1 85 ? -17.922 -5.211 -4.734 1 94.69 85 LYS A CA 1
ATOM 666 C C . LYS A 1 85 ? -19.234 -5.414 -5.496 1 94.69 85 LYS A C 1
ATOM 668 O O . LYS A 1 85 ? -19.234 -5.969 -6.594 1 94.69 85 LYS A O 1
ATOM 673 N N . LEU A 1 86 ? -20.312 -4.961 -4.957 1 95.38 86 LEU A N 1
ATOM 674 C CA . LEU A 1 86 ? -21.641 -5.18 -5.539 1 95.38 86 LEU A CA 1
ATOM 675 C C . LEU A 1 86 ? -21.766 -4.453 -6.871 1 95.38 86 LEU A C 1
ATOM 677 O O . LEU A 1 86 ? -21.328 -3.311 -7.008 1 95.38 86 LEU A O 1
ATOM 681 N N . ASP A 1 87 ? -22.375 -5.219 -7.734 1 91.25 87 ASP A N 1
ATOM 682 C CA . ASP A 1 87 ? -22.656 -4.645 -9.047 1 91.25 87 ASP A CA 1
ATOM 683 C C . ASP A 1 87 ? -24.109 -4.242 -9.172 1 91.25 87 ASP A C 1
ATOM 685 O O . ASP A 1 87 ? -24.891 -4.906 -9.859 1 91.25 87 ASP A O 1
ATOM 689 N N . SER A 1 88 ? -24.547 -3.248 -8.523 1 95.5 88 SER A N 1
ATOM 690 C CA . SER A 1 88 ? -25.906 -2.713 -8.531 1 95.5 88 SER A CA 1
ATOM 691 C C . SER A 1 88 ? -25.906 -1.205 -8.297 1 95.5 88 SER A C 1
ATOM 693 O O . SER A 1 88 ? -25.047 -0.682 -7.59 1 95.5 88 SER A O 1
ATOM 695 N N . GLU A 1 89 ? -26.812 -0.609 -8.898 1 97.12 89 GLU A N 1
ATOM 696 C CA . GLU A 1 89 ? -26.922 0.836 -8.719 1 97.12 89 GLU A CA 1
ATOM 697 C C . GLU A 1 89 ? -27.625 1.183 -7.41 1 97.12 89 GLU A C 1
ATOM 699 O O . GLU A 1 89 ? -27.281 2.17 -6.758 1 97.12 89 GLU A O 1
ATOM 704 N N . PHE A 1 90 ? -28.641 0.342 -7.043 1 98.19 90 PHE A N 1
ATOM 705 C CA . PHE A 1 90 ? -29.422 0.569 -5.84 1 98.19 90 PHE A CA 1
ATOM 706 C C . PHE A 1 90 ? -29.422 -0.669 -4.953 1 98.19 90 PHE A C 1
ATOM 708 O O . PHE A 1 90 ? -29.234 -1.787 -5.434 1 98.19 90 PHE A O 1
ATOM 715 N N . VAL A 1 91 ? -29.641 -0.419 -3.668 1 98.5 91 VAL A N 1
ATOM 716 C CA . VAL A 1 91 ? -29.828 -1.509 -2.715 1 98.5 91 VAL A CA 1
ATOM 717 C C . VAL A 1 91 ? -31.031 -1.21 -1.819 1 98.5 91 VAL A C 1
ATOM 719 O O . VAL A 1 91 ? -31.344 -0.046 -1.571 1 98.5 91 VAL A O 1
ATOM 722 N N . THR A 1 92 ? -31.641 -2.232 -1.37 1 98.19 92 THR A N 1
ATOM 723 C CA . THR A 1 92 ? -32.719 -2.127 -0.406 1 98.19 92 THR A CA 1
ATOM 724 C C . THR A 1 92 ? -32.281 -2.643 0.962 1 98.19 92 THR A C 1
ATOM 726 O O . THR A 1 92 ? -31.703 -3.727 1.066 1 98.19 92 THR A O 1
ATOM 729 N N . LEU A 1 93 ? -32.469 -1.85 1.958 1 97.81 93 LEU A N 1
ATOM 730 C CA . LEU A 1 93 ? -32.25 -2.25 3.344 1 97.81 93 LEU A CA 1
ATOM 731 C C . LEU A 1 93 ? -33.562 -2.568 4.039 1 97.81 93 LEU A C 1
ATOM 733 O O . LEU A 1 93 ? -34.5 -1.791 3.955 1 97.81 93 LEU A O 1
ATOM 737 N N . SER A 1 94 ? -33.562 -3.699 4.672 1 96.44 94 SER A N 1
ATOM 738 C CA . SER A 1 94 ? -34.781 -4.117 5.359 1 96.44 94 SER A CA 1
ATOM 739 C C . SER A 1 94 ? -34.469 -4.801 6.684 1 96.44 94 SER A C 1
ATOM 741 O O . SER A 1 94 ? -33.5 -5.586 6.773 1 96.44 94 SER A O 1
ATOM 743 N N . THR A 1 95 ? -35.188 -4.375 7.766 1 93.38 95 THR A N 1
ATOM 744 C CA . THR A 1 95 ? -35.094 -5.066 9.047 1 93.38 95 THR A CA 1
ATOM 745 C C . THR A 1 95 ? -36.406 -5.754 9.398 1 93.38 95 THR A C 1
ATOM 747 O O . THR A 1 95 ? -37.469 -5.121 9.398 1 93.38 95 THR A O 1
ATOM 750 N N . PHE A 1 96 ? -36.75 -6.883 8.891 1 73.25 96 PHE A N 1
ATOM 751 C CA . PHE A 1 96 ? -38.031 -7.535 9.18 1 73.25 96 PHE A CA 1
ATOM 752 C C . PHE A 1 96 ? -38 -8.203 10.555 1 73.25 96 PHE A C 1
ATOM 754 O O . PHE A 1 96 ? -38.906 -8.031 11.352 1 73.25 96 PHE A O 1
ATOM 761 N N . ALA A 1 97 ? -37 -9.156 10.758 1 64.5 97 ALA A N 1
ATOM 762 C CA . ALA A 1 97 ? -36.938 -9.812 12.07 1 64.5 97 ALA A CA 1
ATOM 763 C C . ALA A 1 97 ? -36.031 -9.055 13.008 1 64.5 97 ALA A C 1
ATOM 765 O O . ALA A 1 97 ? -35.125 -8.32 12.562 1 64.5 97 ALA A O 1
ATOM 766 N N . GLU A 1 98 ? -36.375 -8.977 14.391 1 65.56 98 GLU A N 1
ATOM 767 C CA . GLU A 1 98 ? -35.812 -8.148 15.461 1 65.56 98 GLU A CA 1
ATOM 768 C C . GLU A 1 98 ? -34.281 -8.289 15.523 1 65.56 98 GLU A C 1
ATOM 770 O O . GLU A 1 98 ? -33.594 -7.496 16.188 1 65.56 98 GLU A O 1
ATOM 775 N N . ASN A 1 99 ? -33.594 -9.094 14.57 1 84.75 99 ASN A N 1
ATOM 776 C CA . ASN A 1 99 ? -32.188 -9.211 14.984 1 84.75 99 ASN A CA 1
ATOM 777 C C . ASN A 1 99 ? -31.266 -9.227 13.781 1 84.75 99 ASN A C 1
ATOM 779 O O . ASN A 1 99 ? -30.094 -9.609 13.898 1 84.75 99 ASN A O 1
ATOM 783 N N . GLU A 1 100 ? -31.859 -8.828 12.508 1 93.12 100 GLU A N 1
ATOM 784 C CA . GLU A 1 100 ? -30.938 -8.859 11.367 1 93.12 100 GLU A CA 1
ATOM 785 C C . GLU A 1 100 ? -31.25 -7.734 10.383 1 93.12 100 GLU A C 1
ATOM 787 O O . GLU A 1 100 ? -32.406 -7.332 10.234 1 93.12 100 GLU A O 1
ATOM 792 N N . LEU A 1 101 ? -30.297 -7.227 9.758 1 95.75 101 LEU A N 1
ATOM 793 C CA . LEU A 1 101 ? -30.406 -6.328 8.617 1 95.75 101 LEU A CA 1
ATOM 794 C C . LEU A 1 101 ? -30.188 -7.086 7.309 1 95.75 101 LEU A C 1
ATOM 796 O O . LEU A 1 101 ? -29.25 -7.875 7.191 1 95.75 101 LEU A O 1
ATOM 800 N N . GLU A 1 102 ? -31.078 -6.867 6.395 1 96.5 102 GLU A N 1
ATOM 801 C CA . GLU A 1 102 ? -30.938 -7.449 5.062 1 96.5 102 GLU A CA 1
ATOM 802 C C . GLU A 1 102 ? -30.609 -6.375 4.027 1 96.5 102 GLU A C 1
ATOM 804 O O . GLU A 1 102 ? -31.25 -5.32 3.998 1 96.5 102 GLU A O 1
ATOM 809 N N . ILE A 1 103 ? -29.688 -6.586 3.281 1 96.88 103 ILE A N 1
ATOM 810 C CA . ILE A 1 103 ? -29.359 -5.77 2.117 1 96.88 103 ILE A CA 1
ATOM 811 C C . ILE A 1 103 ? -29.672 -6.547 0.84 1 96.88 103 ILE A C 1
ATOM 813 O O . ILE A 1 103 ? -29.047 -7.57 0.564 1 96.88 103 ILE A O 1
ATOM 817 N N . ILE A 1 104 ? -30.531 -6.008 0.041 1 97.12 104 ILE A N 1
ATOM 818 C CA . ILE A 1 104 ? -31.156 -6.785 -1.029 1 97.12 104 ILE A CA 1
ATOM 819 C C . ILE A 1 104 ? -30.891 -6.105 -2.373 1 97.12 104 ILE A C 1
ATOM 821 O O . ILE A 1 104 ? -31.016 -4.883 -2.488 1 97.12 104 ILE A O 1
ATOM 825 N N . THR A 1 105 ? -30.469 -6.809 -3.326 1 96.94 105 THR A N 1
ATOM 826 C CA . THR A 1 105 ? -30.484 -6.426 -4.734 1 96.94 105 THR A CA 1
ATOM 827 C C . THR A 1 105 ? -31.375 -7.363 -5.539 1 96.94 105 THR A C 1
ATOM 829 O O . THR A 1 105 ? -32.094 -8.203 -4.973 1 96.94 105 THR A O 1
ATOM 832 N N . GLU A 1 106 ? -31.344 -7.129 -6.891 1 94.62 106 GLU A N 1
ATOM 833 C CA . GLU A 1 106 ? -32.156 -7.992 -7.746 1 94.62 106 GLU A CA 1
ATOM 834 C C . GLU A 1 106 ? -31.703 -9.445 -7.652 1 94.62 106 GLU A C 1
ATOM 836 O O . GLU A 1 106 ? -32.531 -10.359 -7.676 1 94.62 106 GLU A O 1
ATOM 841 N N . LYS A 1 107 ? -30.406 -9.625 -7.402 1 94.56 107 LYS A N 1
ATOM 842 C CA . LYS A 1 107 ? -29.859 -10.977 -7.539 1 94.56 107 LYS A CA 1
ATOM 843 C C . LYS A 1 107 ? -29.266 -11.469 -6.215 1 94.56 107 LYS A C 1
ATOM 845 O O . LYS A 1 107 ? -28.875 -12.625 -6.098 1 94.56 107 LYS A O 1
ATOM 850 N N . SER A 1 108 ? -29.25 -10.578 -5.207 1 96.31 108 SER A N 1
ATOM 851 C CA . SER A 1 108 ? -28.484 -10.977 -4.035 1 96.31 108 SER A CA 1
ATOM 852 C C . SER A 1 108 ? -29.141 -10.492 -2.746 1 96.31 108 SER A C 1
ATOM 854 O O . SER A 1 108 ? -30.016 -9.625 -2.779 1 96.31 108 SER A O 1
ATOM 856 N N . ASN A 1 109 ? -28.719 -11.125 -1.662 1 95.94 109 ASN A N 1
ATOM 857 C CA . ASN A 1 109 ? -29.219 -10.82 -0.324 1 95.94 109 ASN A CA 1
ATOM 858 C C . ASN A 1 109 ? -28.141 -11.055 0.737 1 95.94 109 ASN A C 1
ATOM 860 O O . ASN A 1 109 ? -27.609 -12.156 0.845 1 95.94 109 ASN A O 1
ATOM 864 N N . LEU A 1 110 ? -27.844 -10.016 1.467 1 95.31 110 LEU A N 1
ATOM 865 C CA . LEU A 1 110 ? -26.953 -10.109 2.617 1 95.31 110 LEU A CA 1
ATOM 866 C C . LEU A 1 110 ? -27.719 -9.914 3.92 1 95.31 110 LEU A C 1
ATOM 868 O O . LEU A 1 110 ? -28.516 -8.977 4.047 1 95.31 110 LEU A O 1
ATOM 872 N N . LYS A 1 111 ? -27.484 -10.781 4.809 1 94.62 111 LYS A N 1
ATOM 873 C CA . LYS A 1 111 ? -28.047 -10.664 6.152 1 94.62 111 LYS A CA 1
ATOM 874 C C . LYS A 1 111 ? -26.938 -10.508 7.191 1 94.62 111 LYS A C 1
ATOM 876 O O . LYS A 1 111 ? -25.984 -11.281 7.207 1 94.62 111 LYS A O 1
ATOM 881 N N . VAL A 1 112 ? -27.078 -9.492 8.039 1 94.25 112 VAL A N 1
ATOM 882 C CA . VAL A 1 112 ? -26.109 -9.258 9.102 1 94.25 112 VAL A CA 1
ATOM 883 C C . VAL A 1 112 ? -26.828 -9.047 10.43 1 94.25 112 VAL A C 1
ATOM 885 O O . VAL A 1 112 ? -27.891 -8.406 10.469 1 94.25 112 VAL A O 1
ATOM 888 N N . SER A 1 113 ? -26.234 -9.562 11.461 1 92.81 113 SER A N 1
ATOM 889 C CA . SER A 1 113 ? -26.797 -9.336 12.789 1 92.81 113 SER A CA 1
ATOM 890 C C . SER A 1 113 ? -26.672 -7.875 13.203 1 92.81 113 SER A C 1
ATOM 892 O O . SER A 1 113 ? -25.719 -7.199 12.812 1 92.81 113 SER A O 1
ATOM 894 N N . ILE A 1 114 ? -27.641 -7.402 13.938 1 93.69 114 ILE A N 1
ATOM 895 C CA . ILE A 1 114 ? -27.609 -6.016 14.383 1 93.69 114 ILE A CA 1
ATOM 896 C C . ILE A 1 114 ? -27.297 -5.957 15.875 1 93.69 114 ILE A C 1
ATOM 898 O O . ILE A 1 114 ? -27.469 -6.945 16.594 1 93.69 114 ILE A O 1
ATOM 902 N N . LEU A 1 115 ? -26.797 -4.875 16.344 1 92.94 115 LEU A N 1
ATOM 903 C CA . LEU A 1 115 ? -26.531 -4.598 17.75 1 92.94 115 LEU A CA 1
ATOM 904 C C . LEU A 1 115 ? -27.75 -3.961 18.422 1 92.94 115 LEU A C 1
ATOM 906 O O . LEU A 1 115 ? -28.703 -3.578 17.734 1 92.94 115 LEU A O 1
ATOM 910 N N . ASN A 1 116 ? -27.719 -3.957 19.75 1 93.88 116 ASN A N 1
ATOM 911 C CA . ASN A 1 116 ? -28.781 -3.279 20.469 1 93.88 116 ASN A CA 1
ATOM 912 C C . ASN A 1 116 ? -28.703 -1.766 20.297 1 93.88 116 ASN A C 1
ATOM 914 O O . ASN A 1 116 ? -27.828 -1.107 20.844 1 93.88 116 ASN A O 1
ATOM 918 N N . VAL A 1 117 ? -29.641 -1.252 19.578 1 94.25 117 VAL A N 1
ATOM 919 C CA . VAL A 1 117 ? -29.625 0.152 19.172 1 94.25 117 VAL A CA 1
ATOM 920 C C . VAL A 1 117 ? -29.781 1.04 20.406 1 94.25 117 VAL A C 1
ATOM 922 O O . VAL A 1 117 ? -29.297 2.176 20.422 1 94.25 117 VAL A O 1
ATOM 925 N N . GLU A 1 118 ? -30.359 0.553 21.453 1 94.88 118 GLU A N 1
ATOM 926 C CA . GLU A 1 118 ? -30.625 1.332 22.672 1 94.88 118 GLU A CA 1
ATOM 927 C C . GLU A 1 118 ? -29.328 1.608 23.438 1 94.88 118 GLU A C 1
ATOM 929 O O . GLU A 1 118 ? -29.297 2.498 24.281 1 94.88 118 GLU A O 1
ATOM 934 N N . GLU A 1 119 ? -28.359 0.837 23.094 1 95.06 119 GLU A N 1
ATOM 935 C CA . GLU A 1 119 ? -27.094 0.981 23.797 1 95.06 119 GLU A CA 1
ATOM 936 C C . GLU A 1 119 ? -26.234 2.076 23.172 1 95.06 119 GLU A C 1
ATOM 938 O O . GLU A 1 119 ? -25.25 2.51 23.766 1 95.06 119 GLU A O 1
ATOM 943 N N . PHE A 1 120 ? -26.641 2.477 22.031 1 95.56 120 PHE A N 1
ATOM 944 C CA . PHE A 1 120 ? -25.906 3.57 21.406 1 95.56 120 PHE A CA 1
ATOM 945 C C . PHE A 1 120 ? -26.188 4.891 22.109 1 95.56 120 PHE A C 1
ATOM 947 O O . PHE A 1 120 ? -27.359 5.234 22.344 1 95.56 120 PHE A O 1
ATOM 954 N N . PRO A 1 121 ? -25.156 5.598 22.469 1 93.69 121 PRO A N 1
ATOM 955 C CA . PRO A 1 121 ? -25.391 6.84 23.203 1 93.69 121 PRO A CA 1
ATOM 956 C C . PRO A 1 121 ? -26.094 7.902 22.375 1 93.69 121 PRO A C 1
ATOM 958 O O . PRO A 1 121 ? -25.922 7.945 21.141 1 93.69 121 PRO A O 1
ATOM 961 N N . LEU A 1 122 ? -26.812 8.664 23.047 1 90.94 122 LEU A N 1
ATOM 962 C CA . LEU A 1 122 ? -27.406 9.812 22.391 1 90.94 122 LEU A CA 1
ATOM 963 C C . LEU A 1 122 ? -26.375 10.898 22.125 1 90.94 122 LEU A C 1
ATOM 965 O O . LEU A 1 122 ? -25.75 11.406 23.062 1 90.94 122 LEU A O 1
ATOM 969 N N . ILE A 1 123 ? -26.203 11.18 20.906 1 91.69 123 ILE A N 1
ATOM 970 C CA . ILE A 1 123 ? -25.219 12.188 20.531 1 91.69 123 ILE A CA 1
ATOM 971 C C . ILE A 1 123 ? -25.922 13.453 20.062 1 91.69 123 ILE A C 1
ATOM 973 O O . ILE A 1 123 ? -26.703 13.414 19.109 1 91.69 123 ILE A O 1
ATOM 977 N N . GLY A 1 124 ? -25.719 14.523 20.734 1 89.81 124 GLY A N 1
ATOM 978 C CA . GLY A 1 124 ? -26.266 15.805 20.328 1 89.81 124 GLY A CA 1
ATOM 979 C C . GLY A 1 124 ? -25.312 16.625 19.469 1 89.81 124 GLY A C 1
ATOM 980 O O . GLY A 1 124 ? -24.219 16.953 19.906 1 89.81 124 GLY A O 1
ATOM 981 N N . PHE A 1 125 ? -25.703 16.828 18.281 1 93.94 125 PHE A N 1
ATOM 982 C CA . PHE A 1 125 ? -24.922 17.703 17.406 1 93.94 125 PHE A CA 1
ATOM 983 C C . PHE A 1 125 ? -25.344 19.156 17.578 1 93.94 125 PHE A C 1
ATOM 985 O O . PHE A 1 125 ? -26.516 19.5 17.391 1 93.94 125 PHE A O 1
ATOM 992 N N . VAL A 1 126 ? -24.422 19.969 17.938 1 90.69 126 VAL A N 1
ATOM 993 C CA . VAL A 1 126 ? -24.688 21.391 18.156 1 90.69 126 VAL A CA 1
ATOM 994 C C . VAL A 1 126 ? -24.391 22.188 16.891 1 90.69 126 VAL A C 1
ATOM 996 O O . VAL A 1 126 ? -23.266 22.156 16.375 1 90.69 126 VAL A O 1
ATOM 999 N N . GLU A 1 127 ? -25.422 22.828 16.406 1 88.25 127 GLU A N 1
ATOM 1000 C CA . GLU A 1 127 ? -25.234 23.578 15.164 1 88.25 127 GLU A CA 1
ATOM 1001 C C . GLU A 1 127 ? -25.438 25.078 15.391 1 88.25 127 GLU A C 1
ATOM 1003 O O . GLU A 1 127 ? -25.578 25.844 14.43 1 88.25 127 GLU A O 1
ATOM 1008 N N . ASN A 1 128 ? -25.438 25.422 16.688 1 89.81 128 ASN A N 1
ATOM 1009 C CA . ASN A 1 128 ? -25.531 26.844 17.031 1 89.81 128 ASN A CA 1
ATOM 1010 C C . ASN A 1 128 ? -24.266 27.328 17.734 1 89.81 128 ASN A C 1
ATOM 1012 O O . ASN A 1 128 ? -23.672 26.578 18.516 1 89.81 128 ASN A O 1
ATOM 1016 N N . GLY A 1 129 ? -23.828 28.422 17.406 1 90.56 129 GLY A N 1
ATOM 1017 C CA . GLY A 1 129 ? -22.609 29 17.969 1 90.56 129 GLY A CA 1
ATOM 1018 C C . GLY A 1 129 ? -21.953 30 17.031 1 90.56 129 GLY A C 1
ATOM 1019 O O . GLY A 1 129 ? -22.594 30.547 16.125 1 90.56 129 GLY A O 1
ATOM 1020 N N . LEU A 1 130 ? -20.781 30.297 17.406 1 91.31 130 LEU A N 1
ATOM 1021 C CA . LEU A 1 130 ? -20 31.172 16.531 1 91.31 130 LEU A CA 1
ATOM 1022 C C . LEU A 1 130 ? -19.625 30.453 15.242 1 91.31 130 LEU A C 1
ATOM 1024 O O . LEU A 1 130 ? -19.047 29.359 15.273 1 91.31 130 LEU A O 1
ATOM 1028 N N . GLU A 1 131 ? -19.984 31.047 14.18 1 91.62 131 GLU A N 1
ATOM 1029 C CA . GLU A 1 131 ? -19.766 30.422 12.875 1 91.62 131 GLU A CA 1
ATOM 1030 C C . GLU A 1 131 ? -18.594 31.062 12.148 1 91.62 131 GLU A C 1
ATOM 1032 O O . GLU A 1 131 ? -18.5 32.281 12.07 1 91.62 131 GLU A O 1
ATOM 1037 N N . LEU A 1 132 ? -17.766 30.25 11.703 1 90 132 LEU A N 1
ATOM 1038 C CA . LEU A 1 132 ? -16.656 30.672 10.867 1 90 132 LEU A CA 1
ATOM 1039 C C . LEU A 1 132 ? -16.703 30 9.508 1 90 132 LEU A C 1
ATOM 1041 O O . LEU A 1 132 ? -16.734 28.766 9.422 1 90 132 LEU A O 1
ATOM 1045 N N . SER A 1 133 ? -16.734 30.812 8.469 1 90.5 133 SER A N 1
ATOM 1046 C CA . SER A 1 133 ? -16.703 30.281 7.109 1 90.5 133 SER A CA 1
ATOM 1047 C C . SER A 1 133 ? -15.289 30.344 6.523 1 90.5 133 SER A C 1
ATOM 1049 O O . SER A 1 133 ? -14.672 31.422 6.512 1 90.5 133 SER A O 1
ATOM 1051 N N . ILE A 1 134 ? -14.797 29.281 6.133 1 90.12 134 ILE A N 1
ATOM 1052 C CA . ILE A 1 134 ? -13.477 29.203 5.52 1 90.12 134 ILE A CA 1
ATOM 1053 C C . ILE A 1 134 ? -13.547 28.375 4.234 1 90.12 134 ILE A C 1
ATOM 1055 O O . ILE A 1 134 ? -14.281 27.391 4.164 1 90.12 134 ILE A O 1
ATOM 1059 N N . ASP A 1 135 ? -12.82 28.859 3.236 1 93.19 135 ASP A N 1
ATOM 1060 C CA . ASP A 1 135 ? -12.727 28.062 2.02 1 93.19 135 ASP A CA 1
ATOM 1061 C C . ASP A 1 135 ? -12.188 26.656 2.32 1 93.19 135 ASP A C 1
ATOM 1063 O O . ASP A 1 135 ? -11.195 26.516 3.037 1 93.19 135 ASP A O 1
ATOM 1067 N N . SER A 1 136 ? -12.844 25.609 1.77 1 95.75 136 SER A N 1
ATOM 1068 C CA . SER A 1 136 ? -12.508 24.234 2.088 1 95.75 136 SER A CA 1
ATOM 1069 C C . SER A 1 136 ? -11.094 23.891 1.627 1 95.75 136 SER A C 1
ATOM 1071 O O . SER A 1 136 ? -10.359 23.188 2.326 1 95.75 136 SER A O 1
ATOM 1073 N N . GLN A 1 137 ? -10.695 24.359 0.467 1 95.06 137 GLN A N 1
ATOM 1074 C CA . GLN A 1 137 ? -9.359 24.078 -0.052 1 95.06 137 GLN A CA 1
ATOM 1075 C C . GLN A 1 137 ? -8.289 24.781 0.776 1 95.06 137 GLN A C 1
ATOM 1077 O O . GLN A 1 137 ? -7.223 24.219 1.024 1 95.06 137 GLN A O 1
ATOM 1082 N N . GLU A 1 138 ? -8.586 25.984 1.166 1 93.75 138 GLU A N 1
ATOM 1083 C CA . GLU A 1 138 ? -7.664 26.734 2.02 1 93.75 138 GLU A CA 1
ATOM 1084 C C . GLU A 1 138 ? -7.461 26.031 3.357 1 93.75 138 GLU A C 1
ATOM 1086 O O . GLU A 1 138 ? -6.332 25.938 3.848 1 93.75 138 GLU A O 1
ATOM 1091 N N . PHE A 1 139 ? -8.539 25.578 3.855 1 95.44 139 PHE A N 1
ATOM 1092 C CA . PHE A 1 139 ? -8.438 24.859 5.125 1 95.44 139 PHE A CA 1
ATOM 1093 C C . PHE A 1 139 ? -7.652 23.562 4.965 1 95.44 139 PHE A C 1
ATOM 1095 O O . PHE A 1 139 ? -6.797 23.25 5.789 1 95.44 139 PHE A O 1
ATOM 1102 N N . LYS A 1 140 ? -7.953 22.797 3.984 1 96.62 140 LYS A N 1
ATOM 1103 C CA . LYS A 1 140 ? -7.23 21.562 3.711 1 96.62 140 LYS A CA 1
ATOM 1104 C C . LYS A 1 140 ? -5.73 21.828 3.584 1 96.62 140 LYS A C 1
ATOM 1106 O O . LYS A 1 140 ? -4.918 21.109 4.172 1 96.62 140 LYS A O 1
ATOM 1111 N N . SER A 1 141 ? -5.387 22.797 2.799 1 96.12 141 SER A N 1
ATOM 1112 C CA . SER A 1 141 ? -3.986 23.172 2.631 1 96.12 141 SER A CA 1
ATOM 1113 C C . SER A 1 141 ? -3.348 23.531 3.967 1 96.12 141 SER A C 1
ATOM 1115 O O . SER A 1 141 ? -2.227 23.109 4.262 1 96.12 141 SER A O 1
ATOM 1117 N N . THR A 1 142 ? -4.09 24.266 4.754 1 96.94 142 THR A N 1
ATOM 1118 C CA . THR A 1 142 ? -3.611 24.672 6.074 1 96.94 142 THR A CA 1
ATOM 1119 C C . THR A 1 142 ? -3.318 23.453 6.941 1 96.94 142 THR A C 1
ATOM 1121 O O . THR A 1 142 ? -2.26 23.359 7.562 1 96.94 142 THR A O 1
ATOM 1124 N N . LEU A 1 143 ? -4.219 22.531 6.934 1 97.56 143 LEU A N 1
ATOM 1125 C CA . LEU A 1 143 ? -4.027 21.312 7.703 1 97.56 143 LEU A CA 1
ATOM 1126 C C . LEU A 1 143 ? -2.783 20.562 7.234 1 97.56 143 LEU A C 1
ATOM 1128 O O . LEU 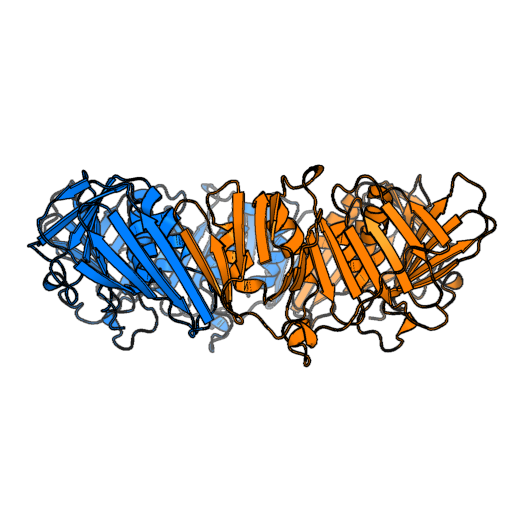A 1 143 ? -1.95 20.172 8.055 1 97.56 143 LEU A O 1
ATOM 1132 N N . THR A 1 144 ? -2.643 20.422 5.996 1 96.81 144 THR A N 1
ATOM 1133 C CA . THR A 1 144 ? -1.512 19.719 5.418 1 96.81 144 THR A CA 1
ATOM 1134 C C . THR A 1 144 ? -0.196 20.391 5.781 1 96.81 144 THR A C 1
ATOM 1136 O O . THR A 1 144 ? 0.812 19.719 6.016 1 96.81 144 THR A O 1
ATOM 1139 N N . GLN A 1 145 ? -0.223 21.656 5.871 1 97.81 145 GLN A N 1
ATOM 1140 C CA . GLN A 1 145 ? 0.979 22.453 6.086 1 97.81 145 GLN A CA 1
ATOM 1141 C C . GLN A 1 145 ? 1.368 22.469 7.562 1 97.81 145 GLN A C 1
ATOM 1143 O O . GLN A 1 145 ? 2.512 22.781 7.902 1 97.81 145 GLN A O 1
ATOM 1148 N N . THR A 1 146 ? 0.4 22.156 8.445 1 98.44 146 THR A N 1
ATOM 1149 C CA . THR A 1 146 ? 0.694 22.469 9.836 1 98.44 146 THR A CA 1
ATOM 1150 C C . THR A 1 146 ? 0.611 21.219 10.703 1 98.44 146 THR A C 1
ATOM 1152 O O . THR A 1 146 ? 1.231 21.156 11.773 1 98.44 146 THR A O 1
ATOM 1155 N N . ILE A 1 147 ? -0.1 20.234 10.289 1 98.25 147 ILE A N 1
ATOM 1156 C CA . ILE A 1 147 ? -0.476 19.109 11.148 1 98.25 147 ILE A CA 1
ATOM 1157 C C . ILE A 1 147 ? 0.769 18.312 11.531 1 98.25 147 ILE A C 1
ATOM 1159 O O . ILE A 1 147 ? 0.793 17.656 12.57 1 98.25 147 ILE A O 1
ATOM 1163 N N . SER A 1 148 ? 1.805 18.328 10.742 1 97.25 148 SER A N 1
ATOM 1164 C CA . SER A 1 148 ? 3 17.531 10.961 1 97.25 148 SER A CA 1
ATOM 1165 C C . SER A 1 148 ? 3.717 17.938 12.242 1 97.25 148 SER A C 1
ATOM 1167 O O . SER A 1 148 ? 4.508 17.172 12.789 1 97.25 148 SER A O 1
ATOM 1169 N N . SER A 1 149 ? 3.498 19.109 12.781 1 98.12 149 SER A N 1
ATOM 1170 C CA . SER A 1 149 ? 4.184 19.609 13.961 1 98.12 149 SER A CA 1
ATOM 1171 C C . SER A 1 149 ? 3.457 19.203 15.242 1 98.12 149 SER A C 1
ATOM 1173 O O . SER A 1 149 ? 3.828 19.625 16.328 1 98.12 149 SER A O 1
ATOM 1175 N N . ILE A 1 150 ? 2.422 18.406 15.117 1 98.25 150 ILE A N 1
ATOM 1176 C CA . ILE A 1 150 ? 1.693 17.906 16.281 1 98.25 150 ILE A CA 1
ATOM 1177 C C . ILE A 1 150 ? 2.211 16.531 16.672 1 98.25 150 ILE A C 1
ATOM 1179 O O . ILE A 1 150 ? 2.461 15.688 15.797 1 98.25 150 ILE A O 1
ATOM 1183 N N . ASN A 1 151 ? 2.438 16.312 17.938 1 97 151 ASN A N 1
ATOM 1184 C CA . ASN A 1 151 ? 2.602 14.984 18.5 1 97 151 ASN A CA 1
ATOM 1185 C C . ASN A 1 151 ? 1.344 14.539 19.234 1 97 151 ASN A C 1
ATOM 1187 O O . ASN A 1 151 ? 1.042 15.039 20.328 1 97 151 ASN A O 1
ATOM 1191 N N . GLU A 1 152 ? 0.692 13.609 18.641 1 95 152 GLU A N 1
ATOM 1192 C CA . GLU A 1 152 ? -0.592 13.18 19.188 1 95 152 GLU A CA 1
ATOM 1193 C C . GLU A 1 152 ? -0.425 12.578 20.594 1 95 152 GLU A C 1
ATOM 1195 O O . GLU A 1 152 ? -1.381 12.531 21.359 1 95 152 GLU A O 1
ATOM 1200 N N . TRP A 1 153 ? 0.786 12.203 20.922 1 94.5 153 TRP A N 1
ATOM 1201 C CA . TRP A 1 153 ? 1.034 11.516 22.188 1 94.5 153 TRP A CA 1
ATOM 1202 C C . TRP A 1 153 ? 1.736 12.445 23.188 1 94.5 153 TRP A C 1
ATOM 1204 O O . TRP A 1 153 ? 2.273 11.984 24.188 1 94.5 153 TRP A O 1
ATOM 1214 N N . ASN A 1 154 ? 1.741 13.633 22.891 1 94.94 154 ASN A N 1
ATOM 1215 C CA . ASN A 1 154 ? 2.404 14.57 23.781 1 94.94 154 ASN A CA 1
ATOM 1216 C C . ASN A 1 154 ? 1.849 14.484 25.203 1 94.94 154 ASN A C 1
ATOM 1218 O O . ASN A 1 154 ? 0.637 14.359 25.391 1 94.94 154 ASN A O 1
ATOM 1222 N N . GLN A 1 155 ? 2.76 14.547 26.203 1 95.38 155 GLN A N 1
ATOM 1223 C CA . GLN A 1 155 ? 2.342 14.508 27.594 1 95.38 155 GLN A CA 1
ATOM 1224 C C . GLN A 1 155 ? 1.54 15.75 27.969 1 95.38 155 GLN A C 1
ATOM 1226 O O . GLN A 1 155 ? 0.642 15.695 28.812 1 95.38 155 GLN A O 1
ATOM 1231 N N . LYS A 1 156 ? 1.955 16.812 27.422 1 96.38 156 LYS A N 1
ATOM 1232 C CA . LYS A 1 156 ? 1.136 18.016 27.547 1 96.38 156 LYS A CA 1
ATOM 1233 C C . LYS A 1 156 ? -0.049 17.969 26.578 1 96.38 156 LYS A C 1
ATOM 1235 O O . LYS A 1 156 ? 0.09 18.297 25.406 1 96.38 156 LYS A O 1
ATOM 1240 N N . VAL A 1 157 ? -1.195 17.734 27.094 1 96.56 157 VAL A N 1
ATOM 1241 C CA . VAL A 1 157 ? -2.381 17.391 26.312 1 96.56 157 VAL A CA 1
ATOM 1242 C C . VAL A 1 157 ? -2.717 18.547 25.359 1 96.56 157 VAL A C 1
ATOM 1244 O O . VAL A 1 157 ? -3.176 18.328 24.234 1 96.56 157 VAL A O 1
ATOM 1247 N N . VAL A 1 158 ? -2.48 19.797 25.781 1 97.81 158 VAL A N 1
ATOM 1248 C CA . VAL A 1 158 ? -2.828 20.969 24.984 1 97.81 158 VAL A CA 1
ATOM 1249 C C . VAL A 1 158 ? -2.021 20.984 23.703 1 97.81 158 VAL A C 1
ATOM 1251 O O . VAL A 1 158 ? -2.4 21.641 22.719 1 97.81 158 VAL A O 1
ATOM 1254 N N . LEU A 1 159 ? -0.902 20.188 23.641 1 98.06 159 LEU A N 1
ATOM 1255 C CA . LEU A 1 159 ? -0.034 20.172 22.469 1 98.06 159 LEU A CA 1
ATOM 1256 C C . LEU A 1 159 ? -0.41 19.031 21.531 1 98.06 159 LEU A C 1
ATOM 1258 O O . LEU A 1 159 ? 0.169 18.906 20.453 1 98.06 159 LEU A O 1
ATOM 1262 N N . ALA A 1 160 ? -1.394 18.266 21.938 1 98.12 160 ALA A N 1
ATOM 1263 C CA . ALA A 1 160 ? -1.858 17.141 21.125 1 98.12 160 ALA A CA 1
ATOM 1264 C C . ALA A 1 160 ? -2.955 17.578 20.156 1 98.12 160 ALA A C 1
ATOM 1266 O O . ALA A 1 160 ? -3.842 16.797 19.828 1 98.12 160 ALA A O 1
ATOM 1267 N N . GLY A 1 161 ? -2.963 18.859 19.781 1 98.31 161 GLY A N 1
ATOM 1268 C CA . GLY A 1 161 ? -3.93 19.422 18.859 1 98.31 161 GLY A CA 1
ATOM 1269 C C . GLY A 1 161 ? -3.453 20.703 18.188 1 98.31 161 GLY A C 1
ATOM 1270 O O . GLY A 1 161 ? -2.285 21.078 18.328 1 98.31 161 GLY A O 1
ATOM 1271 N N . MET A 1 162 ? -4.273 21.297 17.406 1 98.5 162 MET A N 1
ATOM 1272 C CA . MET A 1 162 ? -4.035 22.562 16.703 1 98.5 162 MET A CA 1
ATOM 1273 C C . MET A 1 162 ? -4.738 23.719 17.406 1 98.5 162 MET A C 1
ATOM 1275 O O . MET A 1 162 ? -5.914 23.609 17.766 1 98.5 162 MET A O 1
ATOM 1279 N N . ASN A 1 163 ? -4.078 24.781 17.641 1 98.38 163 ASN A N 1
ATOM 1280 C CA . ASN A 1 163 ? -4.68 26 18.188 1 98.38 163 ASN A CA 1
ATOM 1281 C C . ASN A 1 163 ? -5.238 26.891 17.078 1 98.38 163 ASN A C 1
ATOM 1283 O O . ASN A 1 163 ? -4.516 27.266 16.156 1 98.38 163 ASN A O 1
ATOM 1287 N N . LEU A 1 164 ? -6.477 27.109 17.156 1 97.06 164 LEU A N 1
ATOM 1288 C CA . LEU A 1 164 ? -7.152 28.062 16.266 1 97.06 164 LEU A CA 1
ATOM 1289 C C . LEU A 1 164 ? -7.527 29.328 17.031 1 97.06 164 LEU A C 1
ATOM 1291 O O . LEU A 1 164 ? -8.305 29.281 17.984 1 97.06 164 LEU A O 1
ATOM 1295 N N . LYS A 1 165 ? -6.98 30.438 16.531 1 95.44 165 LYS A N 1
ATOM 1296 C CA . LYS A 1 165 ? -7.262 31.734 17.141 1 95.44 165 LYS A CA 1
ATOM 1297 C C . LYS A 1 165 ? -7.797 32.719 16.109 1 95.44 165 LYS A C 1
ATOM 1299 O O . LYS A 1 165 ? -7.312 32.781 14.984 1 95.44 165 LYS A O 1
ATOM 1304 N N . ILE A 1 166 ? -8.789 33.438 16.531 1 93.31 166 ILE A N 1
ATOM 1305 C CA . ILE A 1 166 ? -9.281 34.562 15.75 1 93.31 166 ILE A CA 1
ATOM 1306 C C . ILE A 1 166 ? -9.109 35.844 16.547 1 93.31 166 ILE A C 1
ATOM 1308 O O . ILE A 1 166 ? -9.617 35.969 17.656 1 93.31 166 ILE A O 1
ATOM 1312 N N . LYS A 1 167 ? -8.344 36.656 15.961 1 90 167 LYS A N 1
ATOM 1313 C CA . LYS A 1 167 ? -8.109 37.969 16.562 1 90 167 LYS A CA 1
ATOM 1314 C C . LYS A 1 167 ? -7.805 39.031 15.484 1 90 167 LYS A C 1
ATOM 1316 O O . LYS A 1 167 ? -7.059 38.75 14.539 1 90 167 LYS A O 1
ATOM 1321 N N . ASP A 1 168 ? -8.328 40.188 15.648 1 86.81 168 ASP A N 1
ATOM 1322 C CA . ASP A 1 168 ? -8.039 41.344 14.766 1 86.81 168 ASP A CA 1
ATOM 1323 C C . ASP A 1 168 ? -8.266 40.969 13.305 1 86.81 168 ASP A C 1
ATOM 1325 O O . ASP A 1 168 ? -7.402 41.219 12.453 1 86.81 168 ASP A O 1
ATOM 1329 N N . ASN A 1 169 ? -9.289 40.25 13 1 86.88 169 ASN A N 1
ATOM 1330 C CA . ASN A 1 169 ? -9.711 39.875 11.656 1 86.88 169 ASN A CA 1
ATOM 1331 C C . ASN A 1 169 ? -8.711 38.906 11.008 1 86.88 169 ASN A C 1
ATOM 1333 O O . ASN A 1 169 ? -8.508 38.969 9.789 1 86.88 169 ASN A O 1
ATOM 1337 N N . LYS A 1 170 ? -8.078 38.188 11.891 1 91.19 170 LYS A N 1
ATOM 1338 C CA . LYS A 1 170 ? -7.117 37.188 11.422 1 91.19 170 LYS A CA 1
ATOM 1339 C C . LYS A 1 170 ? -7.34 35.844 12.109 1 91.19 170 LYS A C 1
ATOM 1341 O O . LYS A 1 170 ? -7.586 35.812 13.312 1 91.19 170 LYS A O 1
ATOM 1346 N N . ILE A 1 171 ? -7.281 34.844 11.289 1 94.12 171 ILE A N 1
ATOM 1347 C CA . ILE A 1 171 ? -7.297 33.5 11.836 1 94.12 171 ILE A CA 1
ATOM 1348 C C . ILE A 1 171 ? -5.871 32.938 11.883 1 94.12 171 ILE A C 1
ATOM 1350 O O . ILE A 1 171 ? -5.145 33 10.891 1 94.12 171 ILE A O 1
ATOM 1354 N N . SER A 1 172 ? -5.469 32.469 13.008 1 95.94 172 SER A N 1
ATOM 1355 C CA . SER A 1 172 ? -4.164 31.828 13.164 1 95.94 172 SER A CA 1
ATOM 1356 C C . SER A 1 172 ? -4.309 30.344 13.516 1 95.94 172 SER A C 1
ATOM 1358 O O . SER A 1 172 ? -5.066 29.984 14.414 1 95.94 172 SER A O 1
ATOM 1360 N N . PHE A 1 173 ? -3.695 29.547 12.758 1 97.81 173 PHE A N 1
ATOM 1361 C CA . PHE A 1 173 ? -3.555 28.125 13.055 1 97.81 173 PHE A CA 1
ATOM 1362 C C . PHE A 1 173 ? -2.137 27.812 13.523 1 97.81 173 PHE A C 1
ATOM 1364 O O . PHE A 1 173 ? -1.175 28.016 12.781 1 97.81 173 PHE A O 1
ATOM 1371 N N . VAL A 1 174 ? -2.025 27.266 14.719 1 98.25 174 VAL A N 1
ATOM 1372 C CA . VAL A 1 174 ? -0.705 27.016 15.289 1 98.25 174 VAL A CA 1
ATOM 1373 C C . VAL A 1 174 ? -0.606 25.562 15.758 1 98.25 174 VAL A C 1
ATOM 1375 O O . VAL A 1 174 ? -1.533 25.047 16.375 1 98.25 174 VAL A O 1
ATOM 1378 N N . THR A 1 175 ? 0.469 24.891 15.445 1 98.5 175 THR A N 1
ATOM 1379 C CA . THR A 1 175 ? 0.777 23.562 15.961 1 98.5 175 THR A CA 1
ATOM 1380 C C . THR A 1 175 ? 2.232 23.484 16.406 1 98.5 175 THR A C 1
ATOM 1382 O O . THR A 1 175 ? 3.092 24.203 15.883 1 98.5 175 THR A O 1
ATOM 1385 N N . THR A 1 176 ? 2.512 22.656 17.422 1 98.19 176 THR A N 1
ATOM 1386 C CA . THR A 1 176 ? 3.883 22.484 17.891 1 98.19 176 THR A CA 1
ATOM 1387 C C . THR A 1 176 ? 4.023 21.219 18.719 1 98.19 176 THR A C 1
ATOM 1389 O O . THR A 1 176 ? 3.064 20.766 19.344 1 98.19 176 THR A O 1
ATOM 1392 N N . ASP A 1 177 ? 5.133 20.609 18.625 1 96.81 177 ASP A N 1
ATOM 1393 C CA . ASP A 1 177 ? 5.523 19.547 19.547 1 96.81 177 ASP A CA 1
ATOM 1394 C C . ASP A 1 177 ? 6.715 19.969 20.406 1 96.81 177 ASP A C 1
ATOM 1396 O O . ASP A 1 177 ? 7.402 19.125 20.969 1 96.81 177 ASP A O 1
ATOM 1400 N N . LEU A 1 178 ? 7.008 21.219 20.453 1 94.69 178 LEU A N 1
ATOM 1401 C CA . LEU A 1 178 ? 8.047 21.875 21.25 1 94.69 178 LEU A CA 1
ATOM 1402 C C . LEU A 1 178 ? 9.398 21.797 20.547 1 94.69 178 LEU A C 1
ATOM 1404 O O . LEU A 1 178 ? 10.336 22.5 20.922 1 94.69 178 LEU A O 1
ATOM 1408 N N . PHE A 1 179 ? 9.5 21.047 19.469 1 95 179 PHE A N 1
ATOM 1409 C CA . PHE A 1 179 ? 10.727 20.984 18.688 1 95 179 PHE A CA 1
ATOM 1410 C C . PHE A 1 179 ? 10.578 21.734 17.375 1 95 179 PHE A C 1
ATOM 1412 O O . PHE A 1 179 ? 11.57 22.047 16.719 1 95 179 PHE A O 1
ATOM 1419 N N . ARG A 1 180 ? 9.445 21.938 17.047 1 97.12 180 ARG A N 1
ATOM 1420 C CA . ARG A 1 180 ? 9.07 22.672 15.836 1 97.12 180 ARG A CA 1
ATOM 1421 C C . ARG A 1 180 ? 7.73 23.375 16.016 1 97.12 180 ARG A C 1
ATOM 1423 O O . ARG A 1 180 ? 6.941 23 16.875 1 97.12 180 ARG A O 1
ATOM 1430 N N . VAL A 1 181 ? 7.551 24.406 15.195 1 98.31 181 VAL A N 1
ATOM 1431 C CA . VAL A 1 181 ? 6.312 25.172 15.219 1 98.31 181 VAL A CA 1
ATOM 1432 C C . VAL A 1 181 ? 5.863 25.469 13.789 1 98.31 181 VAL A C 1
ATOM 1434 O O . VAL A 1 181 ? 6.68 25.812 12.938 1 98.31 181 VAL A O 1
ATOM 1437 N N . SER A 1 182 ? 4.582 25.266 13.562 1 98.5 182 SER A N 1
ATOM 1438 C CA . SER A 1 182 ? 3.947 25.703 12.32 1 98.5 182 SER A CA 1
ATOM 1439 C C . SER A 1 182 ? 2.891 26.781 12.594 1 98.5 182 SER A C 1
ATOM 1441 O O . SER A 1 182 ? 2.072 26.625 13.5 1 98.5 182 SER A O 1
ATOM 1443 N N . LEU A 1 183 ? 2.918 27.859 11.836 1 98 183 LEU A N 1
ATOM 1444 C CA . LEU A 1 183 ? 1.946 28.938 11.938 1 98 183 LEU A CA 1
ATOM 1445 C C . LEU A 1 183 ? 1.415 29.328 10.562 1 98 183 LEU A C 1
ATOM 1447 O O . LEU A 1 183 ? 2.191 29.641 9.656 1 98 183 LEU A O 1
ATOM 1451 N N . LYS A 1 184 ? 0.162 29.203 10.383 1 97.62 184 LYS A N 1
ATOM 1452 C CA . LYS A 1 184 ? -0.529 29.688 9.195 1 97.62 184 LYS A CA 1
ATOM 1453 C C . LYS A 1 184 ? -1.557 30.766 9.547 1 97.62 184 LYS A C 1
ATOM 1455 O O . LYS A 1 184 ? -2.375 30.562 10.445 1 97.62 184 LYS A O 1
ATOM 1460 N N . GLU A 1 185 ? -1.492 31.828 8.891 1 95.56 185 GLU A N 1
ATOM 1461 C CA . GLU A 1 185 ? -2.43 32.906 9.133 1 95.56 185 GLU A CA 1
ATOM 1462 C C . GLU A 1 185 ? -3.256 33.219 7.891 1 95.56 185 GLU A C 1
ATOM 1464 O O . GLU A 1 185 ? -2.725 33.25 6.777 1 95.56 185 GLU A O 1
ATOM 1469 N N . ILE A 1 186 ? -4.5 33.406 8.109 1 92.69 186 ILE A N 1
ATOM 1470 C CA . ILE A 1 186 ? -5.434 33.75 7.047 1 92.69 186 ILE A CA 1
ATOM 1471 C C . ILE A 1 186 ? -6.18 35.031 7.41 1 92.69 186 ILE A C 1
ATOM 1473 O O . ILE A 1 186 ? -6.727 35.156 8.508 1 92.69 186 ILE A O 1
ATOM 1477 N N . ILE A 1 187 ? -6.219 35.969 6.469 1 89.19 187 ILE A N 1
ATOM 1478 C CA . ILE A 1 187 ? -6.93 37.219 6.699 1 89.19 187 ILE A CA 1
ATOM 1479 C C . ILE A 1 187 ? -8.406 37.031 6.34 1 89.19 187 ILE A C 1
ATOM 1481 O O . ILE A 1 187 ? -8.734 36.531 5.258 1 89.19 187 ILE A O 1
ATOM 1485 N N . LEU A 1 188 ? -9.227 37.375 7.277 1 83.44 188 LEU A N 1
ATOM 1486 C CA . LEU A 1 188 ? -10.664 37.281 7.051 1 83.44 188 LEU A CA 1
ATOM 1487 C C . LEU A 1 188 ? -11.172 38.531 6.328 1 83.44 188 LEU A C 1
ATOM 1489 O O . LEU A 1 188 ? -10.719 39.625 6.594 1 83.44 188 LEU A O 1
ATOM 1493 N N . ASN A 1 189 ? -11.969 38.406 5.281 1 75.81 189 ASN A N 1
ATOM 1494 C CA . ASN A 1 189 ? -12.508 39.5 4.504 1 75.81 189 ASN A CA 1
ATOM 1495 C C . ASN A 1 189 ? -13.508 40.312 5.312 1 75.81 189 ASN A C 1
ATOM 1497 O O . ASN A 1 189 ? -13.586 41.531 5.152 1 75.81 189 ASN A O 1
ATOM 1501 N N . GLU A 1 190 ? -14.375 39.656 6.074 1 70.44 190 GLU A N 1
ATOM 1502 C CA . GLU A 1 190 ? -15.391 40.406 6.828 1 70.44 190 GLU A CA 1
ATOM 1503 C C . GLU A 1 190 ? -14.969 40.594 8.281 1 70.44 190 GLU A C 1
ATOM 1505 O O . GLU A 1 190 ? -14.406 39.688 8.891 1 70.44 190 GLU A O 1
ATOM 1510 N N . ALA A 1 191 ? -15.086 41.938 8.758 1 65.62 191 ALA A N 1
ATOM 1511 C CA . ALA A 1 191 ? -14.742 42.281 10.133 1 65.62 191 ALA A CA 1
ATOM 1512 C C . ALA A 1 191 ? -15.57 41.469 11.125 1 65.62 191 ALA A C 1
ATOM 1514 O O . ALA A 1 191 ? -16.781 41.312 10.945 1 65.62 191 ALA A O 1
ATOM 1515 N N . THR A 1 192 ? -14.844 40.562 11.812 1 70.5 192 THR A N 1
ATOM 1516 C CA . THR A 1 192 ? -15.562 39.906 12.898 1 70.5 192 THR A CA 1
ATOM 1517 C C . THR A 1 192 ? -15.062 40.406 14.25 1 70.5 192 THR A C 1
ATOM 1519 O O . THR A 1 192 ? -13.875 40.688 14.414 1 70.5 192 THR A O 1
ATOM 1522 N N . ASN A 1 193 ? -15.922 40.875 15.164 1 72.81 193 ASN A N 1
ATOM 1523 C CA . ASN A 1 193 ? -15.555 41.281 16.516 1 72.81 193 ASN A CA 1
ATOM 1524 C C . ASN A 1 193 ? -15.438 40.094 17.453 1 72.81 193 ASN A C 1
ATOM 1526 O O . ASN A 1 193 ? -15.195 40.25 18.641 1 72.81 193 ASN A O 1
ATOM 1530 N N . GLN A 1 194 ? -15.469 38.906 16.828 1 79.56 194 GLN A N 1
ATOM 1531 C CA . GLN A 1 194 ? -15.453 37.719 17.688 1 79.56 194 GLN A CA 1
ATOM 1532 C C . GLN A 1 194 ? -14.031 37.219 17.875 1 79.56 194 GLN A C 1
ATOM 1534 O O . GLN A 1 194 ? -13.234 37.219 16.938 1 79.56 194 GLN A O 1
ATOM 1539 N N . GLU A 1 195 ? -13.68 36.969 19.156 1 88.81 195 GLU A N 1
ATOM 1540 C CA . GLU A 1 195 ? -12.406 36.344 19.5 1 88.81 195 GLU A CA 1
ATOM 1541 C C . GLU A 1 195 ? -12.57 34.875 19.812 1 88.81 195 GLU A C 1
ATOM 1543 O O . GLU A 1 195 ? -13.539 34.469 20.469 1 88.81 195 GLU A O 1
ATOM 1548 N N . VAL A 1 196 ? -11.797 34.094 19.172 1 92.69 196 VAL A N 1
ATOM 1549 C CA . VAL A 1 196 ? -11.828 32.625 19.359 1 92.69 196 VAL A CA 1
ATOM 1550 C C . VAL A 1 196 ? -10.43 32.125 19.75 1 92.69 196 VAL A C 1
ATOM 1552 O O . VAL A 1 196 ? -9.422 32.656 19.266 1 92.69 196 VAL A O 1
ATOM 1555 N N . ASP A 1 197 ? -10.328 31.219 20.703 1 95.75 197 ASP A N 1
ATOM 1556 C CA . ASP A 1 197 ? -9.109 30.516 21.094 1 95.75 197 ASP A CA 1
ATOM 1557 C C . ASP A 1 197 ? -9.406 29.078 21.516 1 95.75 197 ASP A C 1
ATOM 1559 O O . ASP A 1 197 ? -9.766 28.828 22.672 1 95.75 197 ASP A O 1
ATOM 1563 N N . ILE A 1 198 ? -9.312 28.188 20.562 1 97.31 198 ILE A N 1
ATOM 1564 C CA . ILE A 1 198 ? -9.703 26.812 20.844 1 97.31 198 ILE A CA 1
ATOM 1565 C C . ILE A 1 198 ? -8.594 25.859 20.406 1 97.31 198 ILE A C 1
ATOM 1567 O O . ILE A 1 198 ? -7.699 26.234 19.641 1 97.31 198 ILE A O 1
ATOM 1571 N N . ILE A 1 199 ? -8.617 24.641 20.922 1 98.25 199 ILE A N 1
ATOM 1572 C CA . ILE A 1 199 ? -7.664 23.594 20.547 1 98.25 199 ILE A CA 1
ATOM 1573 C C . ILE A 1 199 ? -8.414 22.375 20 1 98.25 199 ILE A C 1
ATOM 1575 O O . ILE A 1 199 ? -9.18 21.734 20.734 1 98.25 199 ILE A O 1
ATOM 1579 N N . ILE A 1 200 ? -8.219 22.109 18.75 1 98 200 ILE A N 1
ATOM 1580 C CA . ILE A 1 200 ? -8.867 21 18.078 1 98 200 ILE A CA 1
ATOM 1581 C C . ILE A 1 200 ? -7.973 19.766 18.172 1 98 200 ILE A C 1
ATOM 1583 O O . ILE A 1 200 ? -6.812 19.797 17.766 1 98 200 ILE A O 1
ATOM 1587 N N . PRO A 1 201 ? -8.469 18.656 18.625 1 97.62 201 PRO A N 1
ATOM 1588 C CA . PRO A 1 201 ? -7.641 17.453 18.812 1 97.62 201 PRO A CA 1
ATOM 1589 C C . PRO A 1 201 ? -7.094 16.906 17.484 1 97.62 201 PRO A C 1
ATOM 1591 O O . PRO A 1 201 ? -7.758 17.016 16.453 1 97.62 201 PRO A O 1
ATOM 1594 N N . TYR A 1 202 ? -5.91 16.266 17.594 1 97.25 202 TYR A N 1
ATOM 1595 C CA . TYR A 1 202 ? -5.211 15.711 16.438 1 97.25 202 TYR A CA 1
ATOM 1596 C C . TYR A 1 202 ? -6.094 14.727 15.688 1 97.25 202 TYR A C 1
ATOM 1598 O O . TYR A 1 202 ? -6.195 14.781 14.461 1 97.25 202 TYR A O 1
ATOM 1606 N N . LYS A 1 203 ? -6.773 13.867 16.359 1 93.69 203 LYS A N 1
ATOM 1607 C CA . LYS A 1 203 ? -7.613 12.844 15.742 1 93.69 203 LYS A CA 1
ATOM 1608 C C . LYS A 1 203 ? -8.711 13.469 14.891 1 93.69 203 LYS A C 1
ATOM 1610 O O . LYS A 1 203 ? -9.016 12.984 13.797 1 93.69 203 LYS A O 1
ATOM 1615 N N . THR A 1 204 ? -9.273 14.516 15.383 1 96.75 204 THR A N 1
ATOM 1616 C CA . THR A 1 204 ? -10.305 15.227 14.633 1 96.75 204 THR A CA 1
ATOM 1617 C C . THR A 1 204 ? -9.719 15.836 13.359 1 96.75 204 THR A C 1
ATOM 1619 O O . THR A 1 204 ? -10.336 15.773 12.297 1 96.75 204 THR A O 1
ATOM 1622 N N . LEU A 1 205 ? -8.555 16.344 13.492 1 97.69 205 LEU A N 1
ATOM 1623 C CA . LEU A 1 205 ? -7.898 16.984 12.352 1 97.69 205 LEU A CA 1
ATOM 1624 C C . LEU A 1 205 ? -7.633 15.969 11.242 1 97.69 205 LEU A C 1
ATOM 1626 O O . LEU A 1 205 ? -7.805 16.281 10.062 1 97.69 205 LEU A O 1
ATOM 1630 N N . ILE A 1 206 ? -7.223 14.82 11.633 1 95.62 206 ILE A N 1
ATOM 1631 C CA . ILE A 1 206 ? -6.953 13.766 10.656 1 95.62 206 ILE A CA 1
ATOM 1632 C C . ILE A 1 206 ? -8.234 13.414 9.914 1 95.62 206 ILE A C 1
ATOM 1634 O O . ILE A 1 206 ? -8.234 13.297 8.68 1 95.62 206 ILE A O 1
ATOM 1638 N N . GLU A 1 207 ? -9.312 13.281 10.609 1 94.94 207 GLU A N 1
ATOM 1639 C CA . GLU A 1 207 ? -10.594 12.977 9.984 1 94.94 207 GLU A CA 1
ATOM 1640 C C . GLU A 1 207 ? -11.047 14.109 9.062 1 94.94 207 GLU A C 1
ATOM 1642 O O . GLU A 1 207 ? -11.555 13.859 7.965 1 94.94 207 GLU A O 1
ATOM 1647 N N . LEU A 1 208 ? -10.844 15.289 9.508 1 96.75 208 LEU A N 1
ATOM 1648 C CA . LEU A 1 208 ? -11.219 16.453 8.711 1 96.75 208 LEU A CA 1
ATOM 1649 C C . LEU A 1 208 ? -10.453 16.469 7.395 1 96.75 208 LEU A C 1
ATOM 1651 O O . LEU A 1 208 ? -11.023 16.766 6.344 1 96.75 208 LEU A O 1
ATOM 1655 N N . ARG A 1 209 ? -9.219 16.219 7.523 1 94.81 209 ARG A N 1
ATOM 1656 C CA . ARG A 1 209 ? -8.383 16.219 6.332 1 94.81 209 ARG A CA 1
ATOM 1657 C C . ARG A 1 209 ? -8.914 15.242 5.285 1 94.81 209 ARG A C 1
ATOM 1659 O O . ARG A 1 209 ? -8.914 15.539 4.09 1 94.81 209 ARG A O 1
ATOM 1666 N N . ASN A 1 210 ? -9.414 14.164 5.699 1 91.88 210 ASN A N 1
ATOM 1667 C CA . ASN A 1 210 ? -9.945 13.141 4.809 1 91.88 210 ASN A CA 1
ATOM 1668 C C . ASN A 1 210 ? -11.312 13.523 4.258 1 91.88 210 ASN A C 1
ATOM 1670 O O . ASN A 1 210 ? -11.625 13.234 3.102 1 91.88 210 ASN A O 1
ATOM 1674 N N . LEU A 1 211 ? -12.094 14.188 4.984 1 95.56 211 LEU A N 1
ATOM 1675 C CA . LEU A 1 211 ? -13.492 14.461 4.652 1 95.56 211 LEU A CA 1
ATOM 1676 C C . LEU A 1 211 ? -13.609 15.727 3.801 1 95.56 211 LEU A C 1
ATOM 1678 O O . LEU A 1 211 ? -14.586 15.891 3.062 1 95.56 211 LEU A O 1
ATOM 1682 N N . ILE A 1 212 ? -12.688 16.516 3.902 1 95.94 212 ILE A N 1
ATOM 1683 C CA . ILE A 1 212 ? -12.859 17.875 3.375 1 95.94 212 ILE A CA 1
ATOM 1684 C C . ILE A 1 212 ? -12.602 17.875 1.869 1 95.94 212 ILE A C 1
ATOM 1686 O O . ILE A 1 212 ? -12.914 18.844 1.183 1 95.94 212 ILE A O 1
ATOM 1690 N N . GLU A 1 213 ? -12.102 16.734 1.377 1 90.38 213 GLU A N 1
ATOM 1691 C CA . GLU A 1 213 ? -11.805 16.656 -0.052 1 90.38 213 GLU A CA 1
ATOM 1692 C C . GLU A 1 213 ? -13.07 16.891 -0.883 1 90.38 213 GLU A C 1
ATOM 1694 O O . GLU A 1 213 ? -14.094 16.234 -0.66 1 90.38 213 GLU A O 1
ATOM 1699 N N . ASN A 1 214 ? -13.148 17.859 -1.842 1 88.12 214 ASN A N 1
ATOM 1700 C CA . ASN A 1 214 ? -14.219 18.172 -2.787 1 88.12 214 ASN A CA 1
ATOM 1701 C C . ASN A 1 214 ? -15.445 18.75 -2.084 1 88.12 214 ASN A C 1
ATOM 1703 O O . ASN A 1 214 ? -16.562 18.656 -2.598 1 88.12 214 ASN A O 1
ATOM 1707 N N . VAL A 1 215 ? -15.289 19.219 -0.872 1 95.31 215 VAL A N 1
ATOM 1708 C CA . VAL A 1 215 ? -16.375 19.875 -0.14 1 95.31 215 VAL A CA 1
ATOM 1709 C C . VAL A 1 215 ? -16.578 21.281 -0.684 1 95.31 215 VAL A C 1
ATOM 1711 O O . VAL A 1 215 ? -15.609 22.031 -0.871 1 95.31 215 VAL A O 1
ATOM 1714 N N . LYS A 1 216 ? -17.781 21.703 -0.964 1 94.19 216 LYS A N 1
ATOM 1715 C CA . LYS A 1 216 ? -18.109 23.016 -1.524 1 94.19 216 LYS A CA 1
ATOM 1716 C C . LYS A 1 216 ? -18.344 24.047 -0.42 1 94.19 216 LYS A C 1
ATOM 1718 O O . LYS A 1 216 ? -17.891 25.172 -0.511 1 94.19 216 LYS A O 1
ATOM 1723 N N . GLU A 1 217 ? -19.094 23.641 0.538 1 95 217 GLU A N 1
ATOM 1724 C CA . GLU A 1 217 ? -19.391 24.516 1.662 1 95 217 GLU A CA 1
ATOM 1725 C C . GLU A 1 217 ? -18.797 23.984 2.961 1 95 217 GLU A C 1
ATOM 1727 O O . GLU A 1 217 ? -19.125 22.859 3.377 1 95 217 GLU A O 1
ATOM 1732 N N . PHE A 1 218 ? -18 24.797 3.574 1 96.12 218 PHE A N 1
ATOM 1733 C CA . PHE A 1 218 ? -17.344 24.406 4.816 1 96.12 218 PHE A CA 1
ATOM 1734 C C . PHE A 1 218 ? -17.484 25.5 5.867 1 96.12 218 PHE A C 1
ATOM 1736 O O . PHE A 1 218 ? -17.188 26.656 5.602 1 96.12 218 PHE A O 1
ATOM 1743 N N . LYS A 1 219 ? -17.984 25.078 7.062 1 95.06 219 LYS A N 1
ATOM 1744 C CA . LYS A 1 219 ? -18.141 25.984 8.195 1 95.06 219 LYS A CA 1
ATOM 1745 C C . LYS A 1 219 ? -17.672 25.344 9.492 1 95.06 219 LYS A C 1
ATOM 1747 O O . LYS A 1 219 ? -17.828 24.125 9.672 1 95.06 219 LYS A O 1
ATOM 1752 N N . ILE A 1 220 ? -17.156 26.156 10.297 1 95.25 220 ILE A N 1
ATOM 1753 C CA . ILE A 1 220 ? -16.828 25.75 11.664 1 95.25 220 ILE A CA 1
ATOM 1754 C C . ILE A 1 220 ? -17.781 26.453 12.641 1 95.25 220 ILE A C 1
ATOM 1756 O O . ILE A 1 220 ? -17.875 27.688 12.641 1 95.25 220 ILE A O 1
ATOM 1760 N N . ILE A 1 221 ? -18.453 25.672 13.383 1 96.19 221 ILE A N 1
ATOM 1761 C CA . ILE A 1 221 ? -19.328 26.188 14.422 1 96.19 221 ILE A CA 1
ATOM 1762 C C . ILE A 1 221 ? -18.734 25.906 15.797 1 96.19 221 ILE A C 1
ATOM 1764 O O . ILE A 1 221 ? -18.594 24.75 16.188 1 96.19 221 ILE A O 1
ATOM 1768 N N . ILE A 1 222 ? -18.422 26.969 16.5 1 95.12 222 ILE A N 1
ATOM 1769 C CA . ILE A 1 222 ? -17.719 26.828 17.781 1 95.12 222 ILE A CA 1
ATOM 1770 C C . ILE A 1 222 ? -18.672 27.094 18.938 1 95.12 222 ILE A C 1
ATOM 1772 O O . ILE A 1 222 ? -19.391 28.094 18.938 1 95.12 222 ILE A O 1
ATOM 1776 N N . HIS A 1 223 ? -18.594 26.125 19.781 1 90.75 223 HIS A N 1
ATOM 1777 C CA . HIS A 1 223 ? -19.312 26.234 21.047 1 90.75 223 HIS A CA 1
ATOM 1778 C C . HIS A 1 223 ? -18.391 26.016 22.234 1 90.75 223 HIS A C 1
ATOM 1780 O O . HIS A 1 223 ? -17.172 25.812 22.062 1 90.75 223 HIS A O 1
ATOM 1786 N N . ASP A 1 224 ? -18.781 26.125 23.438 1 85 224 ASP A N 1
ATOM 1787 C CA . ASP A 1 224 ? -17.984 26.156 24.672 1 85 224 ASP A CA 1
ATOM 1788 C C . ASP A 1 224 ? -17.016 24.969 24.719 1 85 224 ASP A C 1
ATOM 1790 O O . ASP A 1 224 ? -15.805 25.156 24.797 1 85 224 ASP A O 1
ATOM 1794 N N . THR A 1 225 ? -17.5 23.844 24.547 1 92.44 225 THR A N 1
ATOM 1795 C CA . THR A 1 225 ? -16.656 22.672 24.766 1 92.44 225 THR A CA 1
ATOM 1796 C C . THR A 1 225 ? -16.516 21.859 23.5 1 92.44 225 THR A C 1
ATOM 1798 O O . THR A 1 225 ? -15.797 20.859 23.469 1 92.44 225 THR A O 1
ATOM 1801 N N . ASN A 1 226 ? -17.156 22.312 22.422 1 95.69 226 ASN A N 1
ATOM 1802 C CA . ASN A 1 226 ? -17.156 21.531 21.188 1 95.69 226 ASN A CA 1
ATOM 1803 C C . ASN A 1 226 ? -17.031 22.438 19.953 1 95.69 226 ASN A C 1
ATOM 1805 O O . ASN A 1 226 ? -17.25 23.641 20.031 1 95.69 226 ASN A O 1
ATOM 1809 N N . ALA A 1 227 ? -16.641 21.859 18.938 1 97.12 227 ALA A N 1
ATOM 1810 C CA . ALA A 1 227 ? -16.703 22.453 17.609 1 97.12 227 ALA A CA 1
ATOM 1811 C C . ALA A 1 227 ? -17.391 21.516 16.609 1 97.12 227 ALA A C 1
ATOM 1813 O O . ALA A 1 227 ? -17.125 20.312 16.625 1 97.12 227 ALA A O 1
ATOM 1814 N N . THR A 1 228 ? -18.281 22.031 15.922 1 98 228 THR A N 1
ATOM 1815 C CA . THR A 1 228 ? -18.938 21.281 14.859 1 98 228 THR A CA 1
ATOM 1816 C C . THR A 1 228 ? -18.5 21.781 13.492 1 98 228 THR A C 1
ATOM 1818 O O . THR A 1 228 ? -18.531 22.984 13.219 1 98 228 THR A O 1
ATOM 1821 N N . PHE A 1 229 ? -18.031 20.906 12.672 1 97.94 229 PHE A N 1
ATOM 1822 C CA . PHE A 1 229 ? -17.625 21.188 11.305 1 97.94 229 PHE A CA 1
ATOM 1823 C C . PHE A 1 229 ? -18.688 20.75 10.312 1 97.94 229 PHE A C 1
ATOM 1825 O O . PHE A 1 229 ? -19.031 19.562 10.258 1 97.94 229 PHE A O 1
ATOM 1832 N N . LYS A 1 230 ? -19.188 21.672 9.633 1 97.38 230 LYS A N 1
ATOM 1833 C CA . LYS A 1 230 ? -20.188 21.359 8.617 1 97.38 230 LYS A CA 1
ATOM 1834 C C . LYS A 1 230 ? -19.547 21.234 7.238 1 97.38 230 LYS A C 1
ATOM 1836 O O . LYS A 1 230 ? -18.938 22.188 6.738 1 97.38 230 LYS A O 1
ATOM 1841 N N . LEU A 1 231 ? -19.625 20.109 6.656 1 97.12 231 LEU A N 1
ATOM 1842 C CA . LEU A 1 231 ? -19.141 19.812 5.316 1 97.12 231 LEU A CA 1
ATOM 1843 C C . LEU A 1 231 ? -20.281 19.422 4.391 1 97.12 231 LEU A C 1
ATOM 1845 O O . LEU A 1 231 ? -20.688 18.25 4.344 1 97.12 231 LEU A O 1
ATOM 1849 N N . ASP A 1 232 ? -20.781 20.438 3.574 1 94.25 232 ASP A N 1
ATOM 1850 C CA . ASP A 1 232 ? -21.984 20.219 2.76 1 94.25 232 ASP A CA 1
ATOM 1851 C C . ASP A 1 232 ? -23.125 19.656 3.6 1 94.25 232 ASP A C 1
ATOM 1853 O O . ASP A 1 232 ? -23.641 20.344 4.48 1 94.25 232 ASP A O 1
ATOM 1857 N N . ASN A 1 233 ? -23.328 18.234 3.479 1 91.38 233 ASN A N 1
ATOM 1858 C CA . ASN A 1 233 ? -24.469 17.641 4.176 1 91.38 233 ASN A CA 1
ATOM 1859 C C . ASN A 1 233 ? -24.016 16.828 5.383 1 91.38 233 ASN A C 1
ATOM 1861 O O . ASN A 1 233 ? -24.844 16.234 6.082 1 91.38 233 ASN A O 1
ATOM 1865 N N . ASP A 1 234 ? -22.75 16.812 5.668 1 96.38 234 ASP A N 1
ATOM 1866 C CA . ASP A 1 234 ? -22.188 16.031 6.766 1 96.38 234 ASP A CA 1
ATOM 1867 C C . ASP A 1 234 ? -21.797 16.922 7.938 1 96.38 234 ASP A C 1
ATOM 1869 O O . ASP A 1 234 ? -21.531 18.109 7.754 1 96.38 234 ASP A O 1
ATOM 1873 N N . LEU A 1 235 ? -21.812 16.375 9.086 1 97.62 235 LEU A N 1
ATOM 1874 C CA . LEU A 1 235 ? -21.344 17.047 10.289 1 97.62 235 LEU A CA 1
ATOM 1875 C C . LEU A 1 235 ? -20.266 16.219 10.984 1 97.62 235 LEU A C 1
ATOM 1877 O O . LEU A 1 235 ? -20.375 15 11.07 1 97.62 235 LEU A O 1
ATOM 1881 N N . LEU A 1 236 ? -19.25 16.859 11.367 1 97.94 236 LEU A N 1
ATOM 1882 C CA . LEU A 1 236 ? -18.25 16.312 12.266 1 97.94 236 LEU A CA 1
ATOM 1883 C C . LEU A 1 236 ? -18.141 17.141 13.539 1 97.94 236 LEU A C 1
ATOM 1885 O O . LEU A 1 236 ? -17.875 18.344 13.477 1 97.94 236 LEU A O 1
ATOM 1889 N N . GLN A 1 237 ? -18.422 16.562 14.641 1 97.44 237 GLN A N 1
ATOM 1890 C CA . GLN A 1 237 ? -18.359 17.281 15.906 1 97.44 237 GLN A CA 1
ATOM 1891 C C . GLN A 1 237 ? -17.266 16.719 16.797 1 97.44 237 GLN A C 1
ATOM 1893 O O . GLN A 1 237 ? -17.109 15.492 16.906 1 97.44 237 GLN A O 1
ATOM 1898 N N . SER A 1 238 ? -16.562 17.562 17.422 1 97.19 238 SER A N 1
ATOM 1899 C CA . SER A 1 238 ? -15.422 17.172 18.234 1 97.19 238 SER A CA 1
ATOM 1900 C C . SER A 1 238 ? -15.43 17.906 19.578 1 97.19 238 SER A C 1
ATOM 1902 O O . SER A 1 238 ? -15.742 19.094 19.641 1 97.19 238 SER A O 1
ATOM 1904 N N . THR A 1 239 ? -15.125 17.109 20.625 1 96.75 239 THR A N 1
ATOM 1905 C CA . THR A 1 239 ? -14.797 17.75 21.906 1 96.75 239 THR A CA 1
ATOM 1906 C C . THR A 1 239 ? -13.43 18.438 21.828 1 96.75 239 THR A C 1
ATOM 1908 O O . THR A 1 239 ? -12.469 17.844 21.328 1 96.75 239 THR A O 1
ATOM 1911 N N . LEU A 1 240 ? -13.383 19.672 22.281 1 97.75 240 LEU A N 1
ATOM 1912 C CA . LEU A 1 240 ? -12.148 20.438 22.219 1 97.75 240 LEU A CA 1
ATOM 1913 C C . LEU A 1 240 ? -11.25 20.109 23.406 1 97.75 240 LEU A C 1
ATOM 1915 O O . LEU A 1 240 ? -11.719 19.609 24.438 1 97.75 240 LEU A O 1
ATOM 1919 N N . ILE A 1 241 ? -9.945 20.266 23.219 1 97.5 241 ILE A N 1
ATOM 1920 C CA . ILE A 1 241 ? -9.016 20.094 24.328 1 97.5 241 ILE A CA 1
ATOM 1921 C C . ILE A 1 241 ? -9.086 21.312 25.25 1 97.5 241 ILE A C 1
ATOM 1923 O O . ILE A 1 241 ? -9.008 22.453 24.781 1 97.5 241 ILE A O 1
ATOM 1927 N N . ASP A 1 242 ? -9.242 21 26.5 1 96.25 242 ASP A N 1
ATOM 1928 C CA . ASP A 1 242 ? -9.297 22.062 27.484 1 96.25 242 ASP A CA 1
ATOM 1929 C C . ASP A 1 242 ? -7.895 22.516 27.891 1 96.25 242 ASP A C 1
ATOM 1931 O O . ASP A 1 242 ? -6.98 21.703 28 1 96.25 242 ASP A O 1
ATOM 1935 N N . GLY A 1 243 ? -7.742 23.875 28.016 1 95.94 243 GLY A N 1
ATOM 1936 C CA . GLY A 1 243 ? -6.473 24.422 28.469 1 95.94 243 GLY A CA 1
ATOM 1937 C C . GLY A 1 243 ? -6.012 25.609 27.641 1 95.94 243 GLY A C 1
ATOM 1938 O O . GLY A 1 243 ? -6.711 26.031 26.719 1 95.94 243 GLY A O 1
ATOM 1939 N N . ARG A 1 244 ? -4.871 26.094 28.047 1 95.81 244 ARG A N 1
ATOM 1940 C CA . ARG A 1 244 ? -4.281 27.234 27.359 1 95.81 244 ARG A CA 1
ATOM 1941 C C . ARG A 1 244 ? -3.102 26.797 26.5 1 95.81 244 ARG A C 1
ATOM 1943 O O . ARG A 1 244 ? -2.178 26.141 26.984 1 95.81 244 ARG A O 1
ATOM 1950 N N . TYR A 1 245 ? -3.262 27.094 25.281 1 96.94 245 TYR A N 1
ATOM 1951 C CA . TYR A 1 245 ? -2.158 26.812 24.375 1 96.94 245 TYR A CA 1
ATOM 1952 C C . TYR A 1 245 ? -0.978 27.734 24.641 1 96.94 245 TYR A C 1
ATOM 1954 O O . TYR A 1 245 ? -1.162 28.922 24.906 1 96.94 245 TYR A O 1
ATOM 1962 N N . PRO A 1 246 ? 0.234 27.25 24.562 1 94.88 246 PRO A N 1
ATOM 1963 C CA . PRO A 1 246 ? 1.379 28.109 24.844 1 94.88 246 PRO A CA 1
ATOM 1964 C C . PRO A 1 246 ? 1.561 29.219 23.812 1 94.88 246 PRO A C 1
ATOM 1966 O O . PRO A 1 246 ? 1.136 29.062 22.656 1 94.88 246 PRO A O 1
ATOM 1969 N N . ASN A 1 247 ? 2.145 30.266 24.281 1 91.56 247 ASN A N 1
ATOM 1970 C CA . ASN A 1 247 ? 2.537 31.312 23.344 1 91.56 247 ASN A CA 1
ATOM 1971 C C . ASN A 1 247 ? 3.779 30.922 22.547 1 91.56 247 ASN A C 1
ATOM 1973 O O . ASN A 1 247 ? 4.875 30.828 23.109 1 91.56 247 ASN A O 1
ATOM 1977 N N . VAL A 1 248 ? 3.584 30.797 21.297 1 89.88 248 VAL A N 1
ATOM 1978 C CA . VAL A 1 248 ? 4.691 30.281 20.484 1 89.88 248 VAL A CA 1
ATOM 1979 C C . VAL A 1 248 ? 5.344 31.438 19.719 1 89.88 248 VAL A C 1
ATOM 1981 O O . VAL A 1 248 ? 6.285 31.219 18.953 1 89.88 248 VAL A O 1
ATOM 1984 N N . HIS A 1 249 ? 4.93 32.594 19.875 1 86.5 249 HIS A N 1
ATOM 1985 C CA . HIS A 1 249 ? 5.426 33.719 19.109 1 86.5 249 HIS A CA 1
ATOM 1986 C C . HIS A 1 249 ? 6.906 33.969 19.375 1 86.5 249 HIS A C 1
ATOM 1988 O O . HIS A 1 249 ? 7.641 34.406 18.484 1 86.5 249 HIS A O 1
ATOM 1994 N N . SER A 1 250 ? 7.285 33.625 20.531 1 87.31 250 SER A N 1
ATOM 1995 C CA . SER A 1 250 ? 8.68 33.844 20.906 1 87.31 250 SER A CA 1
ATOM 1996 C C . SER A 1 250 ? 9.594 32.875 20.156 1 87.31 250 SER A C 1
ATOM 1998 O O . SER A 1 250 ? 10.812 33.062 20.109 1 87.31 250 SER A O 1
ATOM 2000 N N . ALA A 1 251 ? 9.031 31.891 19.625 1 90.12 251 ALA A N 1
ATOM 2001 C CA . ALA A 1 251 ? 9.82 30.891 18.922 1 90.12 251 ALA A CA 1
ATOM 2002 C C . ALA A 1 251 ? 10.242 31.391 17.547 1 90.12 251 ALA A C 1
ATOM 2004 O O . ALA A 1 251 ? 11.125 30.828 16.906 1 90.12 251 ALA A O 1
ATOM 2005 N N . PHE A 1 252 ? 9.656 32.438 17.109 1 93.88 252 PHE A N 1
ATOM 2006 C CA . PHE A 1 252 ? 9.938 32.969 15.781 1 93.88 252 PHE A CA 1
ATOM 2007 C C . PHE A 1 252 ? 11 34.062 15.852 1 93.88 252 PHE A C 1
ATOM 2009 O O . PHE A 1 252 ? 10.742 35.156 16.344 1 93.88 252 PHE A O 1
ATOM 2016 N N . PRO A 1 253 ? 12.133 33.812 15.266 1 93.12 253 PRO A N 1
ATOM 2017 C CA . PRO A 1 253 ? 13.195 34.812 15.305 1 93.12 253 PRO A CA 1
ATOM 2018 C C . PRO A 1 253 ? 12.852 36.062 14.492 1 93.12 253 PRO A C 1
ATOM 2020 O O . PRO A 1 253 ? 12.25 35.969 13.422 1 93.12 253 PRO A O 1
ATOM 2023 N N . THR A 1 254 ? 13.312 37.156 15.047 1 92.5 254 THR A N 1
ATOM 2024 C CA . THR A 1 254 ? 13.039 38.406 14.375 1 92.5 254 THR A CA 1
ATOM 2025 C C . THR A 1 254 ? 14.297 38.938 13.695 1 92.5 254 THR A C 1
ATOM 2027 O O . THR A 1 254 ? 14.227 39.906 12.914 1 92.5 254 THR A O 1
ATOM 2030 N N . THR A 1 255 ? 15.383 38.344 14.078 1 93.31 255 THR A N 1
ATOM 2031 C CA . THR A 1 255 ? 16.656 38.719 13.469 1 93.31 255 THR A CA 1
ATOM 2032 C C . THR A 1 255 ? 17.312 37.5 12.797 1 93.31 255 THR A C 1
ATOM 2034 O O . THR A 1 255 ? 16.875 36.375 13.008 1 93.31 255 THR A O 1
ATOM 2037 N N . HIS A 1 256 ? 18.266 37.844 11.945 1 94.88 256 HIS A N 1
ATOM 2038 C CA . HIS A 1 256 ? 19.031 36.75 11.336 1 94.88 256 HIS A CA 1
ATOM 2039 C C . HIS A 1 256 ? 20.438 37.188 10.977 1 94.88 256 HIS A C 1
ATOM 2041 O O . HIS A 1 256 ? 20.656 38.375 10.672 1 94.88 256 HIS A O 1
ATOM 2047 N N . GLU A 1 257 ? 21.281 36.281 11.055 1 96.62 257 GLU A N 1
ATOM 2048 C CA . GLU A 1 257 ? 22.656 36.5 10.609 1 96.62 257 GLU A CA 1
ATOM 2049 C C . GLU A 1 257 ? 22.859 36 9.18 1 96.62 257 GLU A C 1
ATOM 2051 O O . GLU A 1 257 ? 23.688 36.531 8.438 1 96.62 257 GLU A O 1
ATOM 2056 N N . ILE A 1 258 ? 22.172 34.906 8.844 1 97.69 258 ILE A N 1
ATOM 2057 C CA . ILE A 1 258 ? 22.234 34.312 7.52 1 97.69 258 ILE A CA 1
ATOM 2058 C C . ILE A 1 258 ? 20.812 34.188 6.945 1 97.69 258 ILE A C 1
ATOM 2060 O O . ILE A 1 258 ? 19.891 33.812 7.656 1 97.69 258 ILE A O 1
ATOM 2064 N N . LYS A 1 259 ? 20.656 34.562 5.707 1 97.94 259 LYS A N 1
ATOM 2065 C CA . LYS A 1 259 ? 19.422 34.344 4.961 1 97.94 259 LYS A CA 1
ATOM 2066 C C . LYS A 1 259 ? 19.688 33.656 3.633 1 97.94 259 LYS A C 1
ATOM 2068 O O . LYS A 1 259 ? 20.484 34.125 2.816 1 97.94 25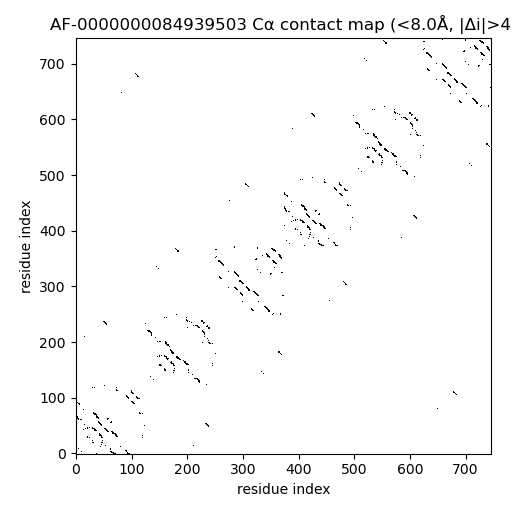9 LYS A O 1
ATOM 2073 N N . LEU A 1 260 ? 19.094 32.531 3.488 1 98.12 260 LEU A N 1
ATOM 2074 C CA . LEU A 1 260 ? 19.188 31.781 2.234 1 98.12 260 LEU A CA 1
ATOM 2075 C C . LEU A 1 260 ? 17.875 31.875 1.46 1 98.12 260 LEU A C 1
ATOM 2077 O O . LEU A 1 260 ? 16.797 31.797 2.047 1 98.12 260 LEU A O 1
ATOM 2081 N N . GLU A 1 261 ? 17.922 32.094 0.187 1 98.12 261 GLU A N 1
ATOM 2082 C CA . GLU A 1 261 ? 16.781 32.031 -0.715 1 98.12 261 GLU A CA 1
ATOM 2083 C C . GLU A 1 261 ? 16.922 30.906 -1.73 1 98.12 261 GLU A C 1
ATOM 2085 O O . GLU A 1 261 ? 17.938 30.828 -2.428 1 98.12 261 GLU A O 1
ATOM 2090 N N . LEU A 1 262 ? 15.977 30.078 -1.834 1 98.12 262 LEU A N 1
ATOM 2091 C CA . LEU A 1 262 ? 16.047 28.938 -2.74 1 98.12 262 LEU A CA 1
ATOM 2092 C C . LEU A 1 262 ? 14.664 28.359 -3.008 1 98.12 262 LEU A C 1
ATOM 2094 O O . LEU A 1 262 ? 13.695 28.703 -2.328 1 98.12 262 LEU A O 1
ATOM 2098 N N . LYS A 1 263 ? 14.547 27.5 -3.996 1 97.88 263 LYS A N 1
ATOM 2099 C CA . LYS A 1 263 ? 13.312 26.781 -4.25 1 97.88 263 LYS A CA 1
ATOM 2100 C C . LYS A 1 263 ? 13.141 25.625 -3.27 1 97.88 263 LYS A C 1
ATOM 2102 O O . LYS A 1 263 ? 14.062 24.812 -3.092 1 97.88 263 LYS A O 1
ATOM 2107 N N . ALA A 1 264 ? 11.992 25.531 -2.68 1 98.06 264 ALA A N 1
ATOM 2108 C CA . ALA A 1 264 ? 11.734 24.469 -1.703 1 98.06 264 ALA A CA 1
ATOM 2109 C C . ALA A 1 264 ? 11.977 23.094 -2.305 1 98.06 264 ALA A C 1
ATOM 2111 O O . ALA A 1 264 ? 12.625 22.25 -1.687 1 98.06 264 ALA A O 1
ATOM 2112 N N . LYS A 1 265 ? 11.539 22.891 -3.467 1 97.56 265 LYS A N 1
ATOM 2113 C CA . LYS A 1 265 ? 11.602 21.594 -4.129 1 97.56 265 LYS A CA 1
ATOM 2114 C C . LYS A 1 265 ? 13.047 21.141 -4.316 1 97.56 265 LYS A C 1
ATOM 2116 O O . LYS A 1 265 ? 13.352 19.953 -4.191 1 97.56 265 LYS A O 1
ATOM 2121 N N . THR A 1 266 ? 13.945 22.031 -4.637 1 96.94 266 THR A N 1
ATOM 2122 C CA . THR A 1 266 ? 15.336 21.688 -4.895 1 96.94 266 THR A CA 1
ATOM 2123 C C . THR A 1 266 ? 16.016 21.188 -3.621 1 96.94 266 THR A C 1
ATOM 2125 O O . THR A 1 266 ? 16.75 20.188 -3.648 1 96.94 266 THR A O 1
ATOM 2128 N N . LEU A 1 267 ? 15.742 21.875 -2.557 1 97.62 267 LEU A N 1
ATOM 2129 C CA . LEU A 1 267 ? 16.328 21.453 -1.291 1 97.62 267 LEU A CA 1
ATOM 2130 C C . LEU A 1 267 ? 15.688 20.156 -0.806 1 97.62 267 LEU A C 1
ATOM 2132 O O . LEU A 1 267 ? 16.359 19.297 -0.23 1 97.62 267 LEU A O 1
ATOM 2136 N N . LEU A 1 268 ? 14.406 20.047 -0.987 1 97.38 268 LEU A N 1
ATOM 2137 C CA . LEU A 1 268 ? 13.695 18.844 -0.589 1 97.38 268 LEU A CA 1
ATOM 2138 C C . LEU A 1 268 ? 14.281 17.609 -1.275 1 97.38 268 LEU A C 1
ATOM 2140 O O . LEU A 1 268 ? 14.438 16.562 -0.649 1 97.38 268 LEU A O 1
ATOM 2144 N N . LYS A 1 269 ? 14.539 17.75 -2.51 1 95.81 269 LYS A N 1
ATOM 2145 C CA . LYS A 1 269 ? 15.133 16.641 -3.264 1 95.81 269 LYS A CA 1
ATOM 2146 C C . LYS A 1 269 ? 16.453 16.203 -2.637 1 95.81 269 LYS A C 1
ATOM 2148 O O . LYS A 1 269 ? 16.703 15 -2.486 1 95.81 269 LYS A O 1
ATOM 2153 N N . VAL A 1 270 ? 17.25 17.141 -2.264 1 96.94 270 VAL A N 1
ATOM 2154 C CA . VAL A 1 270 ? 18.531 16.844 -1.643 1 96.94 270 VAL A CA 1
ATOM 2155 C C . VAL A 1 270 ? 18.312 16.219 -0.263 1 96.94 270 VAL A C 1
ATOM 2157 O O . VAL A 1 270 ? 18.875 15.172 0.054 1 96.94 270 VAL A O 1
ATOM 2160 N N . LEU A 1 271 ? 17.453 16.812 0.495 1 97.25 271 LEU A N 1
ATOM 2161 C CA . LEU A 1 271 ? 17.203 16.359 1.86 1 97.25 271 LEU A CA 1
ATOM 2162 C C . LEU A 1 271 ? 16.625 14.953 1.874 1 97.25 271 LEU A C 1
ATOM 2164 O O . LEU A 1 271 ? 16.891 14.172 2.793 1 97.25 271 LEU A O 1
ATOM 2168 N N . SER A 1 272 ? 15.812 14.594 0.938 1 95.12 272 SER A N 1
ATOM 2169 C CA . SER A 1 272 ? 15.203 13.273 0.873 1 95.12 272 SER A CA 1
ATOM 2170 C C . SER A 1 272 ? 16.266 12.172 0.819 1 95.12 272 SER A C 1
ATOM 2172 O O . SER A 1 272 ? 16.016 11.055 1.272 1 95.12 272 SER A O 1
ATOM 2174 N N . ARG A 1 273 ? 17.391 12.438 0.251 1 95.38 273 ARG A N 1
ATOM 2175 C CA . ARG A 1 273 ? 18.484 11.477 0.134 1 95.38 273 ARG A CA 1
ATOM 2176 C C . ARG A 1 273 ? 19.156 11.234 1.483 1 95.38 273 ARG A C 1
ATOM 2178 O O . ARG A 1 273 ? 19.906 10.281 1.647 1 95.38 273 ARG A O 1
ATOM 2185 N N . PHE A 1 274 ? 18.828 12.047 2.418 1 95.5 274 PHE A N 1
ATOM 2186 C CA . PHE A 1 274 ? 19.406 11.914 3.748 1 95.5 274 PHE A CA 1
ATOM 2187 C C . PHE A 1 274 ? 18.5 11.086 4.652 1 95.5 274 PHE A C 1
ATOM 2189 O O . PHE A 1 274 ? 18.891 10.734 5.77 1 95.5 274 PHE A O 1
ATOM 2196 N N . GLU A 1 275 ? 17.328 10.758 4.195 1 89.38 275 GLU A N 1
ATOM 2197 C CA . GLU A 1 275 ? 16.469 9.805 4.879 1 89.38 275 GLU A CA 1
ATOM 2198 C C . GLU A 1 275 ? 16.797 8.367 4.453 1 89.38 275 GLU A C 1
ATOM 2200 O O . GLU A 1 275 ? 16.031 7.758 3.699 1 89.38 275 GLU A O 1
ATOM 2205 N N . LEU A 1 276 ? 17.812 7.812 4.953 1 85.25 276 LEU A N 1
ATOM 2206 C CA . LEU A 1 276 ? 18.359 6.543 4.477 1 85.25 276 LEU A CA 1
ATOM 2207 C C . LEU A 1 276 ? 17.766 5.375 5.254 1 85.25 276 LEU A C 1
ATOM 2209 O O . LEU A 1 276 ? 18.094 4.219 4.992 1 85.25 276 LEU A O 1
ATOM 2213 N N . THR A 1 277 ? 16.969 5.598 6.191 1 77.38 277 THR A N 1
ATOM 2214 C CA . THR A 1 277 ? 16.359 4.508 6.953 1 77.38 277 THR A CA 1
ATOM 2215 C C . THR A 1 277 ? 14.898 4.805 7.258 1 77.38 277 THR A C 1
ATOM 2217 O O . THR A 1 277 ? 14.516 5.965 7.422 1 77.38 277 THR A O 1
ATOM 2220 N N . ASN A 1 278 ? 14.219 3.77 7.18 1 72.19 278 ASN A N 1
ATOM 2221 C CA . ASN A 1 278 ? 12.82 3.885 7.582 1 72.19 278 ASN A CA 1
ATOM 2222 C C . ASN A 1 278 ? 12.602 3.377 9 1 72.19 278 ASN A C 1
ATOM 2224 O O . ASN A 1 278 ? 11.469 3.322 9.477 1 72.19 278 ASN A O 1
ATOM 2228 N N . ASP A 1 279 ? 13.727 3.045 9.555 1 75.81 279 ASP A N 1
ATOM 2229 C CA . ASP A 1 279 ? 13.617 2.562 10.93 1 75.81 279 ASP A CA 1
ATOM 2230 C C . ASP A 1 279 ? 13.211 3.686 11.875 1 75.81 279 ASP A C 1
ATOM 2232 O O . ASP A 1 279 ? 13.961 4.641 12.078 1 75.81 279 ASP A O 1
ATOM 2236 N N . GLN A 1 280 ? 12.125 3.525 12.445 1 68.75 280 GLN A N 1
ATOM 2237 C CA . GLN A 1 280 ? 11.547 4.566 13.289 1 68.75 280 GLN A CA 1
ATOM 2238 C C . GLN A 1 280 ? 12.352 4.742 14.578 1 68.75 280 GLN A C 1
ATOM 2240 O O . GLN A 1 280 ? 12.25 5.773 15.242 1 68.75 280 GLN A O 1
ATOM 2245 N N . ASN A 1 281 ? 13.227 3.795 14.906 1 74.38 281 ASN A N 1
ATOM 2246 C CA . ASN A 1 281 ? 13.977 3.84 16.156 1 74.38 281 ASN A CA 1
ATOM 2247 C C . ASN A 1 281 ? 15.281 4.613 16 1 74.38 281 ASN A C 1
ATOM 2249 O O . ASN A 1 281 ? 15.969 4.887 16.984 1 74.38 281 ASN A O 1
ATOM 2253 N N . ILE A 1 282 ? 15.547 4.969 14.773 1 76.69 282 ILE A N 1
ATOM 2254 C CA . ILE A 1 282 ? 16.781 5.699 14.531 1 76.69 282 ILE A CA 1
ATOM 2255 C C . ILE A 1 282 ? 16.469 7.133 14.109 1 76.69 282 ILE A C 1
ATOM 2257 O O . ILE A 1 282 ? 15.812 7.359 13.086 1 76.69 282 ILE A O 1
ATOM 2261 N N . THR A 1 283 ? 16.859 8.055 15.031 1 81.12 283 THR A N 1
ATOM 2262 C CA . THR A 1 283 ? 16.688 9.453 14.656 1 81.12 283 THR A CA 1
ATOM 2263 C C . THR A 1 283 ? 17.703 9.859 13.602 1 81.12 283 THR A C 1
ATOM 2265 O O . THR A 1 283 ? 18.906 9.727 13.812 1 81.12 283 THR A O 1
ATOM 2268 N N . SER A 1 284 ? 17.219 10.266 12.5 1 87.88 284 SER A N 1
ATOM 2269 C CA . SER A 1 284 ? 18.078 10.742 11.422 1 87.88 284 SER A CA 1
ATOM 2270 C C . SER A 1 284 ? 18.391 12.227 11.586 1 87.88 284 SER A C 1
ATOM 2272 O O . SER A 1 284 ? 17.484 13.047 11.719 1 87.88 284 SER A O 1
ATOM 2274 N N . VAL A 1 285 ? 19.734 12.531 11.688 1 94.31 285 VAL A N 1
ATOM 2275 C CA . VAL A 1 285 ? 20.188 13.906 11.859 1 94.31 285 VAL A CA 1
ATOM 2276 C C . VAL A 1 285 ? 20.953 14.352 10.609 1 94.31 285 VAL A C 1
ATOM 2278 O O . VAL A 1 285 ? 21.781 13.602 10.078 1 94.31 285 VAL A O 1
ATOM 2281 N N . VAL A 1 286 ? 20.641 15.516 10.164 1 97.12 286 VAL A N 1
ATOM 2282 C CA . VAL A 1 286 ? 21.391 16.109 9.062 1 97.12 286 VAL A CA 1
ATOM 2283 C C . VAL A 1 286 ? 22.156 17.328 9.555 1 97.12 286 VAL A C 1
ATOM 2285 O O . VAL A 1 286 ? 21.594 18.172 10.258 1 97.12 286 VAL A O 1
ATOM 2288 N N . ASN A 1 287 ? 23.406 17.375 9.25 1 97.88 287 ASN A N 1
ATOM 2289 C CA . ASN A 1 287 ? 24.266 18.516 9.523 1 97.88 287 ASN A CA 1
ATOM 2290 C C . ASN A 1 287 ? 24.375 19.438 8.312 1 97.88 287 ASN A C 1
ATOM 2292 O O . ASN A 1 287 ? 24.578 18.969 7.188 1 97.88 287 ASN A O 1
ATOM 2296 N N . LEU A 1 288 ? 24.188 20.672 8.547 1 98.44 288 LEU A N 1
ATOM 2297 C CA . LEU A 1 288 ? 24.391 21.688 7.512 1 98.44 288 LEU A CA 1
ATOM 2298 C C . LEU A 1 288 ? 25.609 22.547 7.82 1 98.44 288 LEU A C 1
ATOM 2300 O O . LEU A 1 288 ? 25.625 23.281 8.812 1 98.44 288 LEU A O 1
ATOM 2304 N N . GLU A 1 289 ? 26.578 22.422 6.984 1 98.44 289 GLU A N 1
ATOM 2305 C CA . GLU A 1 289 ? 27.688 23.375 6.984 1 98.44 289 GLU A CA 1
ATOM 2306 C C . GLU A 1 289 ? 27.469 24.469 5.949 1 98.44 289 GLU A C 1
ATOM 2308 O O . GLU A 1 289 ? 27.797 24.297 4.773 1 98.44 289 GLU A O 1
ATOM 2313 N N . ILE A 1 290 ? 27.031 25.609 6.418 1 97.88 290 ILE A N 1
ATOM 2314 C CA . ILE A 1 290 ? 26.594 26.688 5.539 1 97.88 290 ILE A CA 1
ATOM 2315 C C . ILE A 1 290 ? 27.719 27.703 5.352 1 97.88 290 ILE A C 1
ATOM 2317 O O . ILE A 1 290 ? 28.234 28.25 6.328 1 97.88 290 ILE A O 1
ATOM 2321 N N . GLN A 1 291 ? 28.016 27.859 4.094 1 94.44 291 GLN A N 1
ATOM 2322 C CA . GLN A 1 291 ? 28.984 28.875 3.674 1 94.44 291 GLN A CA 1
ATOM 2323 C C . GLN A 1 291 ? 28.469 29.641 2.461 1 94.44 291 GLN A C 1
ATOM 2325 O O . GLN A 1 291 ? 27.469 29.266 1.86 1 94.44 291 GLN A O 1
ATOM 2330 N N . GLN A 1 292 ? 29.203 30.766 2.141 1 92.06 292 GLN A N 1
ATOM 2331 C CA . GLN A 1 292 ? 28.812 31.562 0.982 1 92.06 292 GLN A CA 1
ATOM 2332 C C . GLN A 1 292 ? 28.953 30.766 -0.309 1 92.06 292 GLN A C 1
ATOM 2334 O O . GLN A 1 292 ? 28.125 30.875 -1.211 1 92.06 292 GLN A O 1
ATOM 2339 N N . SER A 1 293 ? 29.891 29.875 -0.412 1 91.38 293 SER A N 1
ATOM 2340 C CA . SER A 1 293 ? 30.234 29.156 -1.636 1 91.38 293 SER A CA 1
ATOM 2341 C C . SER A 1 293 ? 29.391 27.906 -1.789 1 91.38 293 SER A C 1
ATOM 2343 O O . SER A 1 293 ? 29.328 27.312 -2.869 1 91.38 293 SER A O 1
ATOM 2345 N N . GLY A 1 294 ? 28.75 27.531 -0.635 1 95.31 294 GLY A N 1
ATOM 2346 C CA . GLY A 1 294 ? 27.969 26.312 -0.705 1 95.31 294 GLY A CA 1
ATOM 2347 C C . GLY A 1 294 ? 27.578 25.781 0.659 1 95.31 294 GLY A C 1
ATOM 2348 O O . GLY A 1 294 ? 28.078 26.25 1.685 1 95.31 294 GLY A O 1
ATOM 2349 N N . ILE A 1 295 ? 26.688 24.859 0.598 1 97.88 295 ILE A N 1
ATOM 2350 C CA . ILE A 1 295 ? 26.281 24.125 1.796 1 97.88 295 ILE A CA 1
ATOM 2351 C C . ILE A 1 295 ? 26.703 22.672 1.679 1 97.88 295 ILE A C 1
ATOM 2353 O O . ILE A 1 295 ? 26.406 22.016 0.674 1 97.88 295 ILE A O 1
ATOM 2357 N N . ILE A 1 296 ? 27.375 22.188 2.674 1 98.31 296 ILE A N 1
ATOM 2358 C CA . ILE A 1 296 ? 27.672 20.766 2.756 1 98.31 296 ILE A CA 1
ATOM 2359 C C . ILE A 1 296 ? 26.719 20.109 3.752 1 98.31 296 ILE A C 1
ATOM 2361 O O . ILE A 1 296 ? 26.703 20.469 4.934 1 98.31 296 ILE A O 1
ATOM 2365 N N . LEU A 1 297 ? 25.938 19.234 3.252 1 98.44 297 LEU A N 1
ATOM 2366 C CA . LEU A 1 297 ? 25.094 18.422 4.109 1 98.44 297 LEU A CA 1
ATOM 2367 C C . LEU A 1 297 ? 25.766 17.094 4.449 1 98.44 297 LEU A C 1
ATOM 2369 O O . LEU A 1 297 ? 26.391 16.469 3.588 1 98.44 297 LEU A O 1
ATOM 2373 N N . LYS A 1 298 ? 25.594 16.719 5.715 1 97.5 298 LYS A N 1
ATOM 2374 C CA . LYS A 1 298 ? 26.219 15.484 6.172 1 97.5 298 LYS A CA 1
ATOM 2375 C C . LYS A 1 298 ? 25.297 14.711 7.109 1 97.5 298 LYS A C 1
ATOM 2377 O O . LYS A 1 298 ? 24.5 15.312 7.836 1 97.5 298 LYS A O 1
ATOM 2382 N N . THR A 1 299 ? 25.406 13.391 7.082 1 95.75 299 THR A N 1
ATOM 2383 C CA . THR A 1 299 ? 24.75 12.555 8.07 1 95.75 299 THR A CA 1
ATOM 2384 C C . THR A 1 299 ? 25.562 11.305 8.367 1 95.75 299 THR A C 1
ATOM 2386 O O . THR A 1 299 ? 26.375 10.883 7.543 1 95.75 299 THR A O 1
ATOM 2389 N N . THR A 1 300 ? 25.453 10.828 9.531 1 92.81 300 THR A N 1
ATOM 2390 C CA . THR A 1 300 ? 26.062 9.578 9.969 1 92.81 300 THR A CA 1
ATOM 2391 C C . THR A 1 300 ? 25.047 8.68 10.656 1 92.81 300 THR A C 1
ATOM 2393 O O . THR A 1 300 ? 24.281 9.133 11.516 1 92.81 300 THR A O 1
ATOM 2396 N N . ILE A 1 301 ? 24.969 7.414 10.188 1 87.44 301 ILE A N 1
ATOM 2397 C CA . ILE A 1 301 ? 24.047 6.457 10.797 1 87.44 301 ILE A CA 1
ATOM 2398 C C . ILE A 1 301 ? 24.844 5.352 11.484 1 87.44 301 ILE A C 1
ATOM 2400 O O . ILE A 1 301 ? 25.578 4.602 10.836 1 87.44 301 ILE A O 1
ATOM 2404 N N . ALA A 1 302 ? 24.672 5.168 12.812 1 79.56 302 ALA A N 1
ATOM 2405 C CA . ALA A 1 302 ? 25.281 4.137 13.648 1 79.56 302 ALA A CA 1
ATOM 2406 C C . ALA A 1 302 ? 26.766 3.961 13.32 1 79.56 302 ALA A C 1
ATOM 2408 O O . ALA A 1 302 ? 27.281 2.842 13.336 1 79.56 302 ALA A O 1
ATOM 2409 N N . GLU A 1 303 ? 27.406 4.879 12.805 1 75.62 303 GLU A N 1
ATOM 2410 C CA . GLU A 1 303 ? 28.828 4.93 12.516 1 75.62 303 GLU A CA 1
ATOM 2411 C C . GLU A 1 303 ? 29.188 3.992 11.359 1 75.62 303 GLU A C 1
ATOM 2413 O O . GLU A 1 303 ? 30.359 3.752 11.094 1 75.62 303 GLU A O 1
ATOM 2418 N N . THR A 1 304 ? 28.219 3.498 10.742 1 83.56 304 THR A N 1
ATOM 2419 C CA . THR A 1 304 ? 28.484 2.541 9.672 1 83.56 304 THR A CA 1
ATOM 2420 C C . THR A 1 304 ? 28.188 3.16 8.312 1 83.56 304 THR A C 1
ATOM 2422 O O . THR A 1 304 ? 28.641 2.658 7.285 1 83.56 304 THR A O 1
ATOM 2425 N N . VAL A 1 305 ? 27.422 4.27 8.344 1 90.88 305 VAL A N 1
ATOM 2426 C CA . VAL A 1 305 ? 27.047 4.914 7.094 1 90.88 305 VAL A CA 1
ATOM 2427 C C . VAL A 1 305 ? 27.266 6.422 7.199 1 90.88 305 VAL A C 1
ATOM 2429 O O . VAL A 1 305 ? 26.844 7.051 8.172 1 90.88 305 VAL A O 1
ATOM 2432 N N . LYS A 1 306 ? 27.969 6.965 6.34 1 94.62 306 LYS A N 1
ATOM 2433 C CA . LYS A 1 306 ? 28.188 8.406 6.234 1 94.62 306 LYS A CA 1
ATOM 2434 C C . LYS A 1 306 ? 27.812 8.914 4.844 1 94.62 306 LYS A C 1
ATOM 2436 O O . LYS A 1 306 ? 28.219 8.336 3.836 1 94.62 306 LYS A O 1
ATOM 2441 N N . TYR A 1 307 ? 27.062 9.883 4.777 1 95.56 307 TYR A N 1
ATOM 2442 C CA . TYR A 1 307 ? 26.656 10.484 3.512 1 95.56 307 TYR A CA 1
ATOM 2443 C C . TYR A 1 307 ? 26.891 11.992 3.529 1 95.56 307 TYR A C 1
ATOM 2445 O O . TYR A 1 307 ? 26.594 12.656 4.527 1 95.56 307 TYR A O 1
ATOM 2453 N N . GLU A 1 308 ? 27.391 12.547 2.469 1 97.44 308 GLU A N 1
ATOM 2454 C CA . GLU A 1 308 ? 27.578 13.984 2.314 1 97.44 308 GLU A CA 1
ATOM 2455 C C . GLU A 1 308 ? 27.219 14.438 0.901 1 97.44 308 GLU A C 1
ATOM 2457 O O . GLU A 1 308 ? 27.406 13.688 -0.061 1 97.44 308 GLU A O 1
ATOM 2462 N N . GLU A 1 309 ? 26.734 15.594 0.76 1 97.69 309 GLU A N 1
ATOM 2463 C CA . GLU A 1 309 ? 26.359 16.172 -0.524 1 97.69 309 GLU A CA 1
ATOM 2464 C C . GLU A 1 309 ? 26.469 17.703 -0.496 1 97.69 309 GLU A C 1
ATOM 2466 O O . GLU A 1 309 ? 26.109 18.328 0.502 1 97.69 309 GLU A O 1
ATOM 2471 N N . LYS A 1 310 ? 26.953 18.203 -1.577 1 97.5 310 LYS A N 1
ATOM 2472 C CA . LYS A 1 310 ? 27.078 19.656 -1.705 1 97.5 310 LYS A CA 1
ATOM 2473 C C . LYS A 1 310 ? 25.859 20.266 -2.385 1 97.5 310 LYS A C 1
ATOM 2475 O O . LYS A 1 310 ? 25.359 19.719 -3.377 1 97.5 310 LYS A O 1
ATOM 2480 N N . PHE A 1 311 ? 25.391 21.328 -1.847 1 97.69 311 PHE A N 1
ATOM 2481 C CA . PHE A 1 311 ? 24.25 22.062 -2.377 1 97.69 311 PHE A CA 1
ATOM 2482 C C . PHE A 1 311 ? 24.609 23.516 -2.65 1 97.69 311 PHE A C 1
ATOM 2484 O O . PHE A 1 311 ? 25.141 24.203 -1.774 1 97.69 311 PHE A O 1
ATOM 2491 N N . THR A 1 312 ? 24.266 23.969 -3.959 1 96.69 312 THR A N 1
ATOM 2492 C CA . THR A 1 312 ? 24.734 25.297 -4.312 1 96.69 312 THR A CA 1
ATOM 2493 C C . THR A 1 312 ? 23.609 26.141 -4.902 1 96.69 312 THR A C 1
ATOM 2495 O O . THR A 1 312 ? 23.812 27.297 -5.254 1 96.69 312 THR A O 1
ATOM 2498 N N . GLU A 1 313 ? 22.453 25.609 -4.973 1 95.75 313 GLU A N 1
ATOM 2499 C CA . GLU A 1 313 ? 21.359 26.297 -5.641 1 95.75 313 GLU A CA 1
ATOM 2500 C C . GLU A 1 313 ? 20.594 27.188 -4.664 1 95.75 313 GLU A C 1
ATOM 2502 O O . GLU A 1 313 ? 19.422 26.938 -4.395 1 95.75 313 GLU A O 1
ATOM 2507 N N . TYR A 1 314 ? 21.219 28.219 -4.273 1 96.81 314 TYR A N 1
ATOM 2508 C CA . TYR A 1 314 ? 20.609 29.188 -3.373 1 96.81 314 TYR A CA 1
ATOM 2509 C C . TYR A 1 314 ? 21.281 30.547 -3.48 1 96.81 314 TYR A C 1
ATOM 2511 O O . TYR A 1 314 ? 22.391 30.656 -3.986 1 96.81 314 TYR A O 1
ATOM 2519 N N . LYS A 1 315 ? 20.562 31.594 -3.064 1 96.88 315 LYS A N 1
ATOM 2520 C CA . LYS A 1 315 ? 21.156 32.906 -2.84 1 96.88 315 LYS A CA 1
ATOM 2521 C C . LYS A 1 315 ? 21.484 33.125 -1.366 1 96.88 315 LYS A C 1
ATOM 2523 O O . LYS A 1 315 ? 20.688 32.812 -0.489 1 96.88 315 LYS A O 1
ATOM 2528 N N . TYR A 1 316 ? 22.703 33.625 -1.161 1 97 316 TYR A N 1
ATOM 2529 C CA . TYR A 1 316 ? 23.203 33.812 0.194 1 97 316 TYR A CA 1
ATOM 2530 C C . TYR A 1 316 ? 23.25 35.281 0.572 1 97 316 TYR A C 1
ATOM 2532 O O . TYR A 1 316 ? 23.75 36.094 -0.189 1 97 316 TYR A O 1
ATOM 2540 N N . GLU A 1 317 ? 22.656 35.594 1.663 1 96.56 317 GLU A N 1
ATOM 2541 C CA . GLU A 1 317 ? 22.781 36.906 2.291 1 96.56 317 GLU A CA 1
ATOM 2542 C C . GLU A 1 317 ? 23.312 36.781 3.721 1 96.56 317 GLU A C 1
ATOM 2544 O O . GLU A 1 317 ? 22.656 36.188 4.57 1 96.56 317 GLU A O 1
ATOM 2549 N N . GLY A 1 318 ? 24.406 37.312 4.016 1 94.25 318 GLY A N 1
ATOM 2550 C CA . GLY A 1 318 ? 25.062 37.25 5.312 1 94.25 318 GLY A CA 1
ATOM 2551 C C . GLY A 1 318 ? 26.578 37.281 5.219 1 94.25 318 GLY A C 1
ATOM 2552 O O . GLY A 1 318 ? 27.141 37.562 4.156 1 94.25 318 GLY A O 1
ATOM 2553 N N . SER A 1 319 ? 27.297 37.219 6.379 1 89.19 319 SER A N 1
ATOM 2554 C CA . SER A 1 319 ? 28.75 37.281 6.336 1 89.19 319 SER A CA 1
ATOM 2555 C C . SER A 1 319 ? 29.391 36.188 7.195 1 89.19 319 SER A C 1
ATOM 2557 O O . SER A 1 319 ? 30.609 36.188 7.402 1 89.19 319 SER A O 1
ATOM 2559 N N . SER A 1 320 ? 28.531 35.312 7.652 1 92.06 320 SER A N 1
ATOM 2560 C CA . SER A 1 320 ? 29.031 34.281 8.578 1 92.06 320 SER A CA 1
ATOM 2561 C C . SER A 1 320 ? 28.859 32.875 8.008 1 92.06 320 SER A C 1
ATOM 2563 O O . SER A 1 320 ? 28.156 32.688 7.02 1 92.06 320 SER A O 1
ATOM 2565 N N . ASN A 1 321 ? 29.672 32.031 8.57 1 95.94 321 ASN A N 1
ATOM 2566 C CA . ASN A 1 321 ? 29.469 30.594 8.367 1 95.94 321 ASN A CA 1
ATOM 2567 C C . ASN A 1 321 ? 28.703 29.953 9.531 1 95.94 321 ASN A C 1
ATOM 2569 O O . ASN A 1 321 ? 28.641 30.531 10.617 1 95.94 321 ASN A O 1
ATOM 2573 N N . LEU A 1 322 ? 28.078 28.891 9.211 1 97.69 322 LEU A N 1
ATOM 2574 C CA . LEU A 1 322 ? 27.297 28.25 10.266 1 97.69 322 LEU A CA 1
ATOM 2575 C C . LEU A 1 322 ? 27.344 26.734 10.125 1 97.69 322 LEU A C 1
ATOM 2577 O O . LEU A 1 322 ? 27.234 26.203 9.016 1 97.69 322 LEU A O 1
ATOM 2581 N N . ASN A 1 323 ? 27.547 26.062 11.219 1 97.94 323 ASN A N 1
ATOM 2582 C CA . ASN A 1 323 ? 27.438 24.609 11.352 1 97.94 323 ASN A CA 1
ATOM 2583 C C . ASN A 1 323 ? 26.297 24.219 12.297 1 97.94 323 ASN A C 1
ATOM 2585 O O . ASN A 1 323 ? 26.359 24.5 13.5 1 97.94 323 ASN A O 1
ATOM 2589 N N . ILE A 1 324 ? 25.281 23.578 11.766 1 98.06 324 ILE A N 1
ATOM 2590 C CA . ILE A 1 324 ? 24.078 23.391 12.57 1 98.06 324 ILE A CA 1
ATOM 2591 C C . ILE A 1 324 ? 23.453 22.031 12.25 1 98.06 324 ILE A C 1
ATOM 2593 O O . ILE A 1 324 ? 23.469 21.594 11.094 1 98.06 324 ILE A O 1
ATOM 2597 N N . ASN A 1 325 ? 22.812 21.344 13.258 1 97.94 325 ASN A N 1
ATOM 2598 C CA . ASN A 1 325 ? 22.188 20.031 13.125 1 97.94 325 ASN A CA 1
ATOM 2599 C C . ASN A 1 325 ? 20.672 20.109 13.289 1 97.94 325 ASN A C 1
ATOM 2601 O O . ASN A 1 325 ? 20.188 20.828 14.156 1 97.94 325 ASN A O 1
ATOM 2605 N N . PHE A 1 326 ? 20.031 19.344 12.43 1 97.69 326 PHE A N 1
ATOM 2606 C CA . PHE A 1 326 ? 18.594 19.219 12.547 1 97.69 326 PHE A CA 1
ATOM 2607 C C . PHE A 1 326 ? 18.156 17.766 12.453 1 97.69 326 PHE A C 1
ATOM 2609 O O . PHE A 1 326 ? 18.859 16.938 11.883 1 97.69 326 PHE A O 1
ATOM 2616 N N . ASN A 1 327 ? 17 17.5 13.133 1 95.31 327 ASN A N 1
ATOM 2617 C CA . ASN A 1 327 ? 16.266 16.297 12.766 1 95.31 327 ASN A CA 1
ATOM 2618 C C . ASN A 1 327 ? 15.875 16.328 11.289 1 95.31 327 ASN A C 1
ATOM 2620 O O . ASN A 1 327 ? 15.164 17.219 10.852 1 95.31 327 ASN A O 1
ATOM 2624 N N . THR A 1 328 ? 16.25 15.32 10.57 1 95.94 328 THR A N 1
ATOM 2625 C CA . THR A 1 328 ? 16.078 15.32 9.125 1 95.94 328 THR A CA 1
ATOM 2626 C C . THR A 1 328 ? 14.594 15.336 8.758 1 95.94 328 THR A C 1
ATOM 2628 O O . THR A 1 328 ? 14.164 16.109 7.906 1 95.94 328 THR A O 1
ATOM 2631 N N . LYS A 1 329 ? 13.82 14.547 9.391 1 95.12 329 LYS A N 1
ATOM 2632 C CA . LYS A 1 329 ? 12.391 14.445 9.109 1 95.12 329 LYS A CA 1
ATOM 2633 C C . LYS A 1 329 ? 11.68 15.766 9.375 1 95.12 329 LYS A C 1
ATOM 2635 O O . LYS A 1 329 ? 10.852 16.203 8.57 1 95.12 329 LYS A O 1
ATOM 2640 N N . TYR A 1 330 ? 12.055 16.438 10.484 1 96.62 330 TYR A N 1
ATOM 2641 C CA . TYR A 1 330 ? 11.422 17.703 10.828 1 96.62 330 TYR A CA 1
ATOM 2642 C C . TYR A 1 330 ? 11.711 18.766 9.773 1 96.62 330 TYR A C 1
ATOM 2644 O O . TYR A 1 330 ? 10.82 19.5 9.359 1 96.62 330 TYR A O 1
ATOM 2652 N N . LEU A 1 331 ? 12.914 18.766 9.359 1 98 331 LEU A N 1
ATOM 2653 C CA . LEU A 1 331 ? 13.305 19.75 8.359 1 98 331 LEU A CA 1
ATOM 2654 C C . LEU A 1 331 ? 12.594 19.5 7.035 1 98 331 LEU A C 1
ATOM 2656 O O . LEU A 1 331 ? 12.086 20.438 6.406 1 98 331 LEU A O 1
ATOM 2660 N N . ILE A 1 332 ? 12.531 18.25 6.684 1 97.62 332 ILE A N 1
ATOM 2661 C CA . ILE A 1 332 ? 11.875 17.875 5.438 1 97.62 332 ILE A CA 1
ATOM 2662 C C . ILE A 1 332 ? 10.398 18.25 5.488 1 97.62 332 ILE A C 1
ATOM 2664 O O . ILE A 1 332 ? 9.883 18.875 4.559 1 97.62 332 ILE A O 1
ATOM 2668 N N . GLU A 1 333 ? 9.758 17.891 6.5 1 97.62 333 GLU A N 1
ATOM 2669 C CA . GLU A 1 333 ? 8.328 18.172 6.629 1 97.62 333 GLU A CA 1
ATOM 2670 C C . GLU A 1 333 ? 8.062 19.672 6.602 1 97.62 333 GLU A C 1
ATOM 2672 O O . GLU A 1 333 ? 7.086 20.125 5.992 1 97.62 333 GLU A O 1
ATOM 2677 N N . ALA A 1 334 ? 8.898 20.438 7.242 1 98.44 334 ALA A N 1
ATOM 2678 C CA . ALA A 1 334 ? 8.75 21.891 7.25 1 98.44 334 ALA A CA 1
ATOM 2679 C C . ALA A 1 334 ? 8.883 22.469 5.844 1 98.44 334 ALA A C 1
ATOM 2681 O O . ALA A 1 334 ? 8.031 23.25 5.406 1 98.44 334 ALA A O 1
ATOM 2682 N N . ILE A 1 335 ? 9.859 22.031 5.18 1 98.5 335 ILE A N 1
ATOM 2683 C CA . ILE A 1 335 ? 10.125 22.578 3.852 1 98.5 335 ILE A CA 1
ATOM 2684 C C . ILE A 1 335 ? 9.062 22.094 2.873 1 98.5 335 ILE A C 1
ATOM 2686 O O . ILE A 1 335 ? 8.617 22.859 2.004 1 98.5 335 ILE A O 1
ATOM 2690 N N . ARG A 1 336 ? 8.664 20.875 3.016 1 98.12 336 ARG A N 1
ATOM 2691 C CA . ARG A 1 336 ? 7.656 20.281 2.137 1 98.12 336 ARG A CA 1
ATOM 2692 C C . ARG A 1 336 ? 6.355 21.078 2.188 1 98.12 336 ARG A C 1
ATOM 2694 O O . ARG A 1 336 ? 5.625 21.141 1.197 1 98.12 336 ARG A O 1
ATOM 2701 N N . SER A 1 337 ? 6.094 21.734 3.23 1 98.06 337 SER A N 1
ATOM 2702 C CA . SER A 1 337 ? 4.844 22.453 3.422 1 98.06 337 SER A CA 1
ATOM 2703 C C . SER A 1 337 ? 4.738 23.641 2.465 1 98.06 337 SER A C 1
ATOM 2705 O O . SER A 1 337 ? 3.66 24.203 2.285 1 98.06 337 SER A O 1
ATOM 2707 N N . PHE A 1 338 ? 5.797 24 1.79 1 97.94 338 PHE A N 1
ATOM 2708 C CA . PHE A 1 338 ? 5.805 25.172 0.924 1 97.94 338 PHE A CA 1
ATOM 2709 C C . PHE A 1 338 ? 5.668 24.766 -0.538 1 97.94 338 PHE A C 1
ATOM 2711 O O . PHE A 1 338 ? 5.641 25.609 -1.426 1 97.94 338 PHE A O 1
ATOM 2718 N N . ASP A 1 339 ? 5.609 23.469 -0.792 1 93.19 339 ASP A N 1
ATOM 2719 C CA . ASP A 1 339 ? 5.453 22.922 -2.139 1 93.19 339 ASP A CA 1
ATOM 2720 C C . ASP A 1 339 ? 6.551 23.438 -3.066 1 93.19 339 ASP A C 1
ATOM 2722 O O . ASP A 1 339 ? 7.738 23.266 -2.785 1 93.19 339 ASP A O 1
ATOM 2726 N N . ASP A 1 340 ? 6.258 24.125 -4.184 1 91.25 340 ASP A N 1
ATOM 2727 C CA . ASP A 1 340 ? 7.246 24.516 -5.184 1 91.25 340 ASP A CA 1
ATOM 2728 C C . ASP A 1 340 ? 7.574 26 -5.07 1 91.25 340 ASP A C 1
ATOM 2730 O O . ASP A 1 340 ? 8.117 26.594 -6.004 1 91.25 340 ASP A O 1
ATOM 2734 N N . GLN A 1 341 ? 7.406 26.531 -3.951 1 94.31 341 GLN A N 1
ATOM 2735 C CA . GLN A 1 341 ? 7.605 27.969 -3.754 1 94.31 341 GLN A CA 1
ATOM 2736 C C . GLN A 1 341 ? 9.086 28.297 -3.559 1 94.31 341 GLN A C 1
ATOM 2738 O O . GLN A 1 341 ? 9.867 27.422 -3.162 1 94.31 341 GLN A O 1
ATOM 2743 N N . LEU A 1 342 ? 9.398 29.547 -3.893 1 98.12 342 LEU A N 1
ATOM 2744 C CA . LEU A 1 342 ? 10.633 30.156 -3.416 1 98.12 342 LEU A CA 1
ATOM 2745 C C . LEU A 1 342 ? 10.547 30.469 -1.927 1 98.12 342 LEU A C 1
ATOM 2747 O O . LEU A 1 342 ? 9.562 31.047 -1.466 1 98.12 342 LEU A O 1
ATOM 2751 N N . ILE A 1 343 ? 11.602 30 -1.184 1 98.62 343 ILE A N 1
ATOM 2752 C CA . ILE A 1 343 ? 11.492 30.172 0.261 1 98.62 343 ILE A CA 1
ATOM 2753 C C . ILE A 1 343 ? 12.742 30.844 0.801 1 98.62 343 ILE A C 1
ATOM 2755 O O . ILE A 1 343 ? 13.766 30.922 0.112 1 98.62 343 ILE A O 1
ATOM 2759 N N . HIS A 1 344 ? 12.594 31.391 2.037 1 98.44 344 HIS A N 1
ATOM 2760 C CA . HIS A 1 344 ? 13.695 31.906 2.838 1 98.44 344 HIS A CA 1
ATOM 2761 C C . HIS A 1 344 ? 13.969 31 4.039 1 98.44 344 HIS A C 1
ATOM 2763 O O . HIS A 1 344 ? 13.047 30.641 4.77 1 98.44 344 HIS A O 1
ATOM 2769 N N . LEU A 1 345 ? 15.18 30.609 4.184 1 98.5 345 LEU A N 1
ATOM 2770 C CA . LEU A 1 345 ? 15.688 30.047 5.434 1 98.5 345 LEU A CA 1
ATOM 2771 C C . LEU A 1 345 ? 16.562 31.047 6.164 1 98.5 345 LEU A C 1
ATOM 2773 O O . LEU A 1 345 ? 17.578 31.516 5.625 1 98.5 345 LEU A O 1
ATOM 2777 N N . THR A 1 346 ? 16.219 31.375 7.41 1 98 346 THR A N 1
ATOM 2778 C CA . THR A 1 346 ? 17.016 32.344 8.164 1 98 346 THR A CA 1
ATOM 2779 C C . THR A 1 346 ? 17.594 31.703 9.414 1 98 346 THR A C 1
ATOM 2781 O O . THR A 1 346 ? 16.922 30.938 10.094 1 98 346 THR A O 1
ATOM 2784 N N . PHE A 1 347 ? 18.859 32.031 9.609 1 97.94 347 PHE A N 1
ATOM 2785 C CA . PHE A 1 347 ? 19.625 31.484 10.711 1 97.94 347 PHE A CA 1
ATOM 2786 C C . PHE A 1 347 ? 20.281 32.594 11.539 1 97.94 347 PHE A C 1
ATOM 2788 O O . PHE A 1 347 ? 20.625 33.656 11.016 1 97.94 347 PHE A O 1
ATOM 2795 N N . ASN A 1 348 ? 20.438 32.281 12.805 1 96.19 348 ASN A N 1
ATOM 2796 C CA . ASN A 1 348 ? 21.203 33.156 13.688 1 96.19 348 ASN A CA 1
ATOM 2797 C C . ASN A 1 348 ? 22.469 32.5 14.211 1 96.19 348 ASN A C 1
ATOM 2799 O O . ASN A 1 348 ? 23.578 32.938 13.93 1 96.19 348 ASN A O 1
ATOM 2803 N N . SER A 1 349 ? 22.297 31.422 15.062 1 94.94 349 SER A N 1
ATOM 2804 C CA . SER A 1 349 ? 23.422 30.656 15.594 1 94.94 349 SER A CA 1
ATOM 2805 C C . SER A 1 349 ? 23.094 29.156 15.617 1 94.94 349 SER A C 1
ATOM 2807 O O . SER A 1 349 ? 21.984 28.75 15.258 1 94.94 349 SER A O 1
ATOM 2809 N N . GLN A 1 350 ? 24.094 28.375 16.047 1 95.06 350 GLN A N 1
ATOM 2810 C CA . GLN A 1 350 ? 23.984 26.922 15.977 1 95.06 350 GLN A CA 1
ATOM 2811 C C . GLN A 1 350 ? 22.969 26.406 17 1 95.06 350 GLN A C 1
ATOM 2813 O O . GLN A 1 350 ? 22.531 25.266 16.922 1 95.06 350 GLN A O 1
ATOM 2818 N N . ASN A 1 351 ? 22.609 27.203 17.938 1 95 351 ASN A N 1
ATOM 2819 C CA . ASN A 1 351 ? 21.688 26.766 18.984 1 95 351 ASN A CA 1
ATOM 2820 C C . ASN A 1 351 ? 20.328 27.438 18.859 1 95 351 ASN A C 1
ATOM 2822 O O . ASN A 1 351 ? 19.453 27.266 19.719 1 95 351 ASN A O 1
ATOM 2826 N N . LYS A 1 352 ? 20.125 28.188 17.828 1 95.56 352 LYS A N 1
ATOM 2827 C CA . LYS A 1 352 ? 18.859 28.875 17.594 1 95.56 352 LYS A CA 1
ATOM 2828 C C . LYS A 1 352 ? 18.078 28.234 16.453 1 95.56 352 LYS A C 1
ATOM 2830 O O . LYS A 1 352 ? 18.672 27.609 15.57 1 95.56 352 LYS A O 1
ATOM 2835 N N . PRO A 1 353 ? 16.828 28.375 16.453 1 97 353 PRO A N 1
ATOM 2836 C CA . PRO A 1 353 ? 16 27.719 15.438 1 97 353 PRO A CA 1
ATOM 2837 C C . PRO A 1 353 ? 16.172 28.344 14.055 1 97 353 PRO A C 1
ATOM 2839 O O . PRO A 1 353 ? 16.594 29.5 13.938 1 97 353 PRO A O 1
ATOM 2842 N N . VAL A 1 354 ? 15.867 27.578 13.078 1 98.25 354 VAL A N 1
ATOM 2843 C CA . VAL A 1 354 ? 15.727 28.109 11.727 1 98.25 354 VAL A CA 1
ATOM 2844 C C . VAL A 1 354 ? 14.289 28.562 11.492 1 98.25 354 VAL A C 1
ATOM 2846 O O . VAL A 1 354 ? 13.344 27.906 11.945 1 98.25 354 VAL A O 1
ATOM 2849 N N . LEU A 1 355 ? 14.125 29.672 10.852 1 98.56 355 LEU A N 1
ATOM 2850 C CA . LEU A 1 355 ? 12.828 30.156 10.406 1 98.56 355 LEU A CA 1
ATOM 2851 C C . LEU A 1 355 ? 12.688 30 8.891 1 98.56 355 LEU A C 1
ATOM 2853 O O . LEU A 1 355 ? 13.562 30.438 8.133 1 98.56 355 LEU A O 1
ATOM 2857 N N . ILE A 1 356 ? 11.633 29.344 8.461 1 98.62 356 ILE A N 1
ATOM 2858 C CA . ILE A 1 356 ? 11.367 29.141 7.039 1 98.62 356 ILE A CA 1
ATOM 2859 C C . ILE A 1 356 ? 10.078 29.859 6.648 1 98.62 356 ILE A C 1
ATOM 2861 O O . ILE A 1 356 ? 9.039 29.672 7.281 1 98.62 356 ILE A O 1
ATOM 2865 N N . THR A 1 357 ? 10.102 30.688 5.629 1 98 357 THR A N 1
ATOM 2866 C CA . THR A 1 357 ? 8.953 31.422 5.121 1 98 357 THR A CA 1
ATOM 2867 C C . THR A 1 357 ? 8.961 31.453 3.596 1 98 357 THR A C 1
ATOM 2869 O O . THR A 1 357 ? 9.984 31.156 2.969 1 98 357 THR A O 1
ATOM 2872 N N . GLY A 1 358 ? 7.797 31.75 3.014 1 97.69 358 GLY A N 1
ATOM 2873 C CA . GLY A 1 358 ? 7.781 32.062 1.592 1 97.69 358 GLY A CA 1
ATOM 2874 C C . GLY A 1 358 ? 8.477 33.344 1.254 1 97.69 358 GLY A C 1
ATOM 2875 O O . GLY A 1 358 ? 8.477 34.281 2.057 1 97.69 358 GLY A O 1
ATOM 2876 N N . ALA A 1 359 ? 9.023 33.312 0.067 1 96.62 359 ALA A N 1
ATOM 2877 C CA . ALA A 1 359 ? 9.703 34.531 -0.354 1 96.62 359 ALA A CA 1
ATOM 2878 C C . ALA A 1 359 ? 8.703 35.625 -0.714 1 96.62 359 ALA A C 1
ATOM 2880 O O . ALA A 1 359 ? 8.953 36.812 -0.482 1 96.62 359 ALA A O 1
ATOM 2881 N N . GLN A 1 360 ? 7.609 35.219 -1.252 1 93.25 360 GLN A N 1
ATOM 2882 C CA . GLN A 1 360 ? 6.602 36.188 -1.688 1 93.25 360 GLN A CA 1
ATOM 2883 C C . GLN A 1 360 ? 5.441 36.25 -0.696 1 93.25 360 GLN A C 1
ATOM 2885 O O . GLN A 1 360 ? 5.043 37.344 -0.276 1 93.25 360 GLN A O 1
ATOM 2890 N N . LYS A 1 361 ? 4.918 35.094 -0.3 1 90.12 361 LYS A N 1
ATOM 2891 C CA . LYS A 1 361 ? 3.799 34.969 0.629 1 90.12 361 LYS A CA 1
ATOM 2892 C C . LYS A 1 361 ? 4.277 34.562 2.018 1 90.12 361 LYS A C 1
ATOM 2894 O O . LYS A 1 361 ? 4.895 33.5 2.174 1 90.12 361 LYS A O 1
ATOM 2899 N N . ARG A 1 362 ? 3.914 35.375 3.059 1 91.56 362 ARG A N 1
ATOM 2900 C CA . ARG A 1 362 ? 4.461 35.125 4.387 1 91.56 362 ARG A CA 1
ATOM 2901 C C . ARG A 1 362 ? 3.367 34.656 5.344 1 91.56 362 ARG A C 1
ATOM 2903 O O . ARG A 1 362 ? 3.498 34.812 6.562 1 91.56 362 ARG A O 1
ATOM 2910 N N . ASP A 1 363 ? 2.342 34.094 4.82 1 95.12 363 ASP A N 1
ATOM 2911 C CA . ASP A 1 363 ? 1.221 33.656 5.641 1 95.12 363 ASP A CA 1
ATOM 2912 C C . ASP A 1 363 ? 1.537 32.344 6.34 1 95.12 363 ASP A C 1
ATOM 2914 O O . ASP A 1 363 ? 0.833 31.938 7.27 1 95.12 363 ASP A O 1
ATOM 2918 N N . LEU A 1 364 ? 2.559 31.641 5.887 1 97.81 364 LEU A N 1
ATOM 2919 C CA . LEU A 1 364 ? 3.02 30.391 6.496 1 97.81 364 LEU A CA 1
ATOM 2920 C C . LEU A 1 364 ? 4.43 30.547 7.059 1 97.81 364 LEU A C 1
ATOM 2922 O O . LEU A 1 364 ? 5.324 31.047 6.367 1 97.81 364 LEU A O 1
ATOM 2926 N N . LYS A 1 365 ? 4.602 30.156 8.289 1 97.94 365 LYS A N 1
ATOM 2927 C CA . LYS A 1 365 ? 5.906 30.156 8.945 1 97.94 365 LYS A CA 1
ATOM 2928 C C . LYS A 1 365 ? 6.191 28.812 9.617 1 97.94 365 LYS A C 1
ATOM 2930 O O . LYS A 1 365 ? 5.328 28.266 10.297 1 97.94 365 LYS A O 1
ATOM 2935 N N . GLN A 1 366 ? 7.344 28.297 9.328 1 98.5 366 GLN A N 1
ATOM 2936 C CA . GLN A 1 366 ? 7.832 27.094 9.984 1 98.5 366 GLN A CA 1
ATOM 2937 C C . GLN A 1 366 ? 9.094 27.375 10.797 1 98.5 366 GLN A C 1
ATOM 2939 O O . GLN A 1 366 ? 9.977 28.109 10.352 1 98.5 366 GLN A O 1
ATOM 2944 N N . VAL A 1 367 ? 9.117 26.859 11.953 1 98.25 367 VAL A N 1
ATOM 2945 C CA . VAL A 1 367 ? 10.297 26.938 12.805 1 98.25 367 VAL A CA 1
ATOM 2946 C C . VAL A 1 367 ? 10.742 25.531 13.195 1 98.25 367 VAL A C 1
ATOM 2948 O O . VAL A 1 367 ? 9.914 24.688 13.555 1 98.25 367 VAL A O 1
ATOM 2951 N N . VAL A 1 368 ? 12.039 25.234 13.094 1 98.38 368 VAL A N 1
ATOM 2952 C CA . VAL A 1 368 ? 12.602 23.953 13.531 1 98.38 368 VAL A CA 1
ATOM 2953 C C . VAL A 1 368 ? 13.789 24.203 14.461 1 98.38 368 VAL A C 1
ATOM 2955 O O . VAL A 1 368 ? 14.703 24.953 14.117 1 98.38 368 VAL A O 1
ATOM 2958 N N . LEU A 1 369 ? 13.711 23.578 15.617 1 97.19 369 LEU A N 1
ATOM 2959 C CA . LEU A 1 369 ? 14.82 23.672 16.562 1 97.19 369 LEU A CA 1
ATOM 2960 C C . LEU A 1 369 ? 15.977 22.766 16.141 1 97.19 369 LEU A C 1
ATOM 2962 O O . LEU A 1 369 ? 15.75 21.656 15.672 1 97.19 369 LEU A O 1
ATOM 2966 N N . PRO A 1 370 ? 17.203 23.281 16.312 1 97.25 370 PRO A N 1
ATOM 2967 C CA . PRO A 1 370 ? 18.344 22.391 16.047 1 97.25 370 PRO A CA 1
ATOM 2968 C C . PRO A 1 370 ? 18.438 21.234 17.047 1 97.25 370 PRO A C 1
ATOM 2970 O O . PRO A 1 370 ? 17.828 21.297 18.125 1 97.25 370 PRO A O 1
ATOM 2973 N N . THR A 1 371 ? 19.031 20.156 16.594 1 93.06 371 THR A N 1
ATOM 2974 C CA . THR A 1 371 ? 19.266 19.016 17.469 1 93.06 371 THR A CA 1
ATOM 2975 C C . THR A 1 371 ? 20.703 19 17.969 1 93.06 371 THR A C 1
ATOM 2977 O O . THR A 1 371 ? 21.609 19.469 17.281 1 93.06 371 THR A O 1
ATOM 2980 N N . TYR A 1 372 ? 20.844 18.719 19.172 1 78.44 372 TYR A N 1
ATOM 2981 C CA . TYR A 1 372 ? 22.203 18.609 19.688 1 78.44 372 TYR A CA 1
ATOM 2982 C C . TYR A 1 372 ? 22.812 17.25 19.359 1 78.44 372 TYR A C 1
ATOM 2984 O O . TYR A 1 372 ? 22.125 16.234 19.422 1 78.44 372 TYR A O 1
ATOM 2992 N N . ALA A 1 373 ? 23.672 17.359 18.578 1 57.16 373 ALA A N 1
ATOM 2993 C CA . ALA A 1 373 ? 24.359 16.109 18.234 1 57.16 373 ALA A CA 1
ATOM 2994 C C . ALA A 1 373 ? 24.812 15.367 19.484 1 57.16 373 ALA A C 1
ATOM 2996 O O . ALA A 1 373 ? 25.109 15.984 20.516 1 57.16 373 ALA A O 1
ATOM 2997 N N . MET B 1 1 ? 39.469 -1.658 -5.113 1 93.81 1 MET B N 1
ATOM 2998 C CA . MET B 1 1 ? 38.469 -1.723 -6.152 1 93.81 1 MET B CA 1
ATOM 2999 C C . MET B 1 1 ? 37.938 -0.329 -6.496 1 93.81 1 MET B C 1
ATOM 3001 O O . MET B 1 1 ? 37.688 0.482 -5.605 1 93.81 1 MET B O 1
ATOM 3005 N N . ARG B 1 2 ? 37.906 -0.03 -7.906 1 96.25 2 ARG B N 1
ATOM 3006 C CA . ARG B 1 2 ? 37.344 1.239 -8.352 1 96.25 2 ARG B CA 1
ATOM 3007 C C . ARG B 1 2 ? 36.688 1.095 -9.727 1 96.25 2 ARG B C 1
ATOM 3009 O O . ARG B 1 2 ? 37.281 0.55 -10.648 1 96.25 2 ARG B O 1
ATOM 3016 N N . LEU B 1 3 ? 35.5 1.598 -9.852 1 98.06 3 LEU B N 1
ATOM 3017 C CA . LEU B 1 3 ? 34.75 1.482 -11.109 1 98.06 3 LEU B CA 1
ATOM 3018 C C . LEU B 1 3 ? 33.688 2.568 -11.219 1 98.06 3 LEU B C 1
ATOM 3020 O O . LEU B 1 3 ? 33.312 3.172 -10.219 1 98.06 3 LEU B O 1
ATOM 3024 N N . SER B 1 4 ? 33.25 2.887 -12.398 1 98.5 4 SER B N 1
ATOM 3025 C CA . SER B 1 4 ? 32.125 3.732 -12.719 1 98.5 4 SER B CA 1
ATOM 3026 C C . SER B 1 4 ? 31.047 2.957 -13.492 1 98.5 4 SER B C 1
ATOM 3028 O O . SER B 1 4 ? 31.375 2.162 -14.375 1 98.5 4 SER B O 1
ATOM 3030 N N . ILE B 1 5 ? 29.812 3.227 -13.195 1 98.69 5 ILE B N 1
ATOM 3031 C CA . ILE B 1 5 ? 28.766 2.416 -13.805 1 98.69 5 ILE B CA 1
ATOM 3032 C C . ILE B 1 5 ? 27.469 3.221 -13.875 1 98.69 5 ILE B C 1
ATOM 3034 O O . ILE B 1 5 ? 27.281 4.184 -13.125 1 98.69 5 ILE B O 1
ATOM 3038 N N . ASN B 1 6 ? 26.625 2.828 -14.805 1 98.69 6 ASN B N 1
ATOM 3039 C CA . ASN B 1 6 ? 25.297 3.416 -14.891 1 98.69 6 ASN B CA 1
ATOM 3040 C C . ASN B 1 6 ? 24.484 3.148 -13.625 1 98.69 6 ASN B C 1
ATOM 3042 O O . ASN B 1 6 ? 24.312 1.996 -13.219 1 98.69 6 ASN B O 1
ATOM 3046 N N . LYS B 1 7 ? 23.922 4.152 -13.062 1 98.25 7 LYS B N 1
ATOM 3047 C CA . LYS B 1 7 ? 23.25 4.09 -11.766 1 98.25 7 LYS B CA 1
ATOM 3048 C C . LYS B 1 7 ? 22.016 3.213 -11.828 1 98.25 7 LYS B C 1
ATOM 3050 O O . LYS B 1 7 ? 21.781 2.383 -10.945 1 98.25 7 LYS B O 1
ATOM 3055 N N . SER B 1 8 ? 21.172 3.371 -12.805 1 98.25 8 SER B N 1
ATOM 3056 C CA . SER B 1 8 ? 19.922 2.646 -12.914 1 98.25 8 SER B CA 1
ATOM 3057 C C . SER B 1 8 ? 20.156 1.147 -13.07 1 98.25 8 SER B C 1
ATOM 3059 O O . SER B 1 8 ? 19.406 0.338 -12.508 1 98.25 8 SER B O 1
ATOM 3061 N N . VAL B 1 9 ? 21.188 0.794 -13.859 1 97.94 9 VAL B N 1
ATOM 3062 C CA . VAL B 1 9 ? 21.5 -0.617 -14.055 1 97.94 9 VAL B CA 1
ATOM 3063 C C . VAL B 1 9 ? 21.984 -1.229 -12.742 1 97.94 9 VAL B C 1
ATOM 3065 O O . VAL B 1 9 ? 21.547 -2.314 -12.359 1 97.94 9 VAL B O 1
ATOM 3068 N N . LEU B 1 10 ? 22.859 -0.489 -12.086 1 98.5 10 LEU B N 1
ATOM 3069 C CA . LEU B 1 10 ? 23.344 -0.962 -10.797 1 98.5 10 LEU B CA 1
ATOM 3070 C C . LEU B 1 10 ? 22.203 -1.141 -9.805 1 98.5 10 LEU B C 1
ATOM 3072 O O . LEU B 1 10 ? 22.125 -2.164 -9.125 1 98.5 10 LEU B O 1
ATOM 3076 N N . LEU B 1 11 ? 21.328 -0.139 -9.719 1 98.44 11 LEU B N 1
ATOM 3077 C CA . LEU B 1 11 ? 20.172 -0.192 -8.836 1 98.44 11 LEU B CA 1
ATOM 3078 C C . LEU B 1 11 ? 19.312 -1.422 -9.133 1 98.44 11 LEU B C 1
ATOM 3080 O O . LEU B 1 11 ? 18.938 -2.152 -8.211 1 98.44 11 LEU B O 1
ATOM 3084 N N . ASN B 1 12 ? 19.062 -1.646 -10.336 1 97.19 12 ASN B N 1
ATOM 3085 C CA . ASN B 1 12 ? 18.219 -2.762 -10.742 1 97.19 12 ASN B CA 1
ATOM 3086 C C . ASN B 1 12 ? 18.812 -4.102 -10.32 1 97.19 12 ASN B C 1
ATOM 3088 O O . ASN B 1 12 ? 18.141 -4.926 -9.703 1 97.19 12 ASN B O 1
ATOM 3092 N N . GLU B 1 13 ? 20.062 -4.305 -10.648 1 97.5 13 GLU B N 1
ATOM 3093 C CA . GLU B 1 13 ? 20.703 -5.59 -10.375 1 97.5 13 GLU B CA 1
ATOM 3094 C C . GLU B 1 13 ? 20.875 -5.801 -8.875 1 97.5 13 GLU B C 1
ATOM 3096 O O . GLU B 1 13 ? 20.734 -6.918 -8.375 1 97.5 13 GLU B O 1
ATOM 3101 N N . LEU B 1 14 ? 21.219 -4.758 -8.172 1 98.06 14 LEU B N 1
ATOM 3102 C CA . LEU B 1 14 ? 21.344 -4.859 -6.727 1 98.06 14 LEU B CA 1
ATOM 3103 C C . LEU B 1 14 ? 19.984 -5.152 -6.094 1 98.06 14 LEU B C 1
ATOM 3105 O O . LEU B 1 14 ? 19.891 -5.863 -5.09 1 98.06 14 LEU B O 1
ATOM 3109 N N . THR B 1 15 ? 18.953 -4.562 -6.621 1 97.56 15 THR B N 1
ATOM 3110 C CA . THR B 1 15 ? 17.609 -4.832 -6.133 1 97.56 15 THR B CA 1
ATOM 3111 C C . THR B 1 15 ? 17.25 -6.305 -6.309 1 97.56 15 THR B C 1
ATOM 3113 O O . THR B 1 15 ? 16.75 -6.945 -5.383 1 97.56 15 THR B O 1
ATOM 3116 N N . LYS B 1 16 ? 17.547 -6.832 -7.48 1 96.69 16 LYS B N 1
ATOM 3117 C CA . LYS B 1 16 ? 17.312 -8.25 -7.73 1 96.69 16 LYS B CA 1
ATOM 3118 C C . LYS B 1 16 ? 18.062 -9.117 -6.73 1 96.69 16 LYS B C 1
ATOM 3120 O O . LYS B 1 16 ? 17.5 -10.039 -6.145 1 96.69 16 LYS B O 1
ATOM 3125 N N . ALA B 1 17 ? 19.281 -8.789 -6.535 1 97.12 17 ALA B N 1
ATOM 3126 C CA . ALA B 1 17 ? 20.141 -9.555 -5.633 1 97.12 17 ALA B CA 1
ATOM 3127 C C . ALA B 1 17 ? 19.625 -9.477 -4.195 1 97.12 17 ALA B C 1
ATOM 3129 O O . ALA B 1 17 ? 19.625 -10.477 -3.475 1 97.12 17 ALA B O 1
ATOM 3130 N N . SER B 1 18 ? 19.203 -8.344 -3.838 1 96.44 18 SER B N 1
ATOM 3131 C CA . SER B 1 18 ? 18.812 -8.094 -2.457 1 96.44 18 SER B CA 1
ATOM 3132 C C . SER B 1 18 ? 17.516 -8.836 -2.109 1 96.44 18 SER B C 1
ATOM 3134 O O . SER B 1 18 ? 17.281 -9.141 -0.941 1 96.44 18 SER B O 1
ATOM 3136 N N . LYS B 1 19 ? 16.703 -9.094 -2.996 1 94.06 19 LYS B N 1
ATOM 3137 C CA . LYS B 1 19 ? 15.43 -9.766 -2.762 1 94.06 19 LYS B CA 1
ATOM 3138 C C . LYS B 1 19 ? 15.641 -11.172 -2.209 1 94.06 19 LYS B C 1
ATOM 3140 O O . LYS B 1 19 ? 14.789 -11.695 -1.492 1 94.06 19 LYS B O 1
ATOM 3145 N N . LEU B 1 20 ? 16.75 -11.75 -2.48 1 93.31 20 LEU B N 1
ATOM 3146 C CA . LEU B 1 20 ? 17.047 -13.117 -2.053 1 93.31 20 LEU B CA 1
ATOM 3147 C C . LEU B 1 20 ? 17.547 -13.141 -0.618 1 93.31 20 LEU B C 1
ATOM 3149 O O . LEU B 1 20 ? 17.594 -14.195 0.018 1 93.31 20 LEU B O 1
ATOM 3153 N N . ILE B 1 21 ? 17.969 -11.992 -0.199 1 93.44 21 ILE B N 1
ATOM 3154 C CA . ILE B 1 21 ? 18.641 -11.914 1.095 1 93.44 21 ILE B CA 1
ATOM 3155 C C . ILE B 1 21 ? 17.609 -12 2.215 1 93.44 21 ILE B C 1
ATOM 3157 O O . ILE B 1 21 ? 16.625 -11.266 2.209 1 93.44 21 ILE B O 1
ATOM 3161 N N . GLU B 1 22 ? 17.781 -12.898 3.084 1 88 22 GLU B N 1
ATOM 3162 C CA . GLU B 1 22 ? 16.969 -13.016 4.289 1 88 22 GLU B CA 1
ATOM 3163 C C . GLU B 1 22 ? 17.594 -12.25 5.453 1 88 22 GLU B C 1
ATOM 3165 O O . GLU B 1 22 ? 18.656 -12.617 5.941 1 88 22 GLU B O 1
ATOM 3170 N N . LEU B 1 23 ? 16.906 -11.32 5.918 1 79.5 23 LEU B N 1
ATOM 3171 C CA . LEU B 1 23 ? 17.438 -10.43 6.938 1 79.5 23 LEU B CA 1
ATOM 3172 C C . LEU B 1 23 ? 17.703 -11.188 8.234 1 79.5 23 LEU B C 1
ATOM 3174 O O . LEU B 1 23 ? 18.594 -10.828 9 1 79.5 23 LEU B O 1
ATOM 3178 N N . LYS B 1 24 ? 17.062 -12.211 8.508 1 77.56 24 LYS B N 1
ATOM 3179 C CA . LYS B 1 24 ? 17.203 -12.945 9.758 1 77.56 24 LYS B CA 1
ATOM 3180 C C . LYS B 1 24 ? 18.156 -14.133 9.586 1 77.56 24 LYS B C 1
ATOM 3182 O O . LYS B 1 24 ? 18.25 -14.984 10.469 1 77.56 24 LYS B O 1
ATOM 3187 N N . ASN B 1 25 ? 18.922 -14.094 8.555 1 80.75 25 ASN B N 1
ATOM 3188 C CA . ASN B 1 25 ? 19.859 -15.188 8.344 1 80.75 25 ASN B CA 1
ATOM 3189 C C . ASN B 1 25 ? 20.906 -15.25 9.461 1 80.75 25 ASN B C 1
ATOM 3191 O O . ASN B 1 25 ? 21.453 -14.219 9.859 1 80.75 25 ASN B O 1
ATOM 3195 N N . VAL B 1 26 ? 21.172 -16.422 9.953 1 81.88 26 VAL B N 1
ATOM 3196 C CA . VAL B 1 26 ? 22.094 -16.641 11.055 1 81.88 26 VAL B CA 1
ATOM 3197 C C . VAL B 1 26 ? 23.516 -16.312 10.609 1 81.88 26 VAL B C 1
ATOM 3199 O O . VAL B 1 26 ? 24.328 -15.812 11.398 1 81.88 26 VAL B O 1
ATOM 3202 N N . ASN B 1 27 ? 23.812 -16.531 9.305 1 88.06 27 ASN B N 1
ATOM 3203 C CA . ASN B 1 27 ? 25.125 -16.188 8.742 1 88.06 27 ASN B CA 1
ATOM 3204 C C . ASN B 1 27 ? 25.156 -14.742 8.25 1 88.06 27 ASN B C 1
ATOM 3206 O O . ASN B 1 27 ? 24.562 -14.414 7.227 1 88.06 27 ASN B O 1
ATOM 3210 N N . PRO B 1 28 ? 25.891 -13.898 8.883 1 89.31 28 PRO B N 1
ATOM 3211 C CA . PRO B 1 28 ? 25.922 -12.477 8.516 1 89.31 28 PRO B CA 1
ATOM 3212 C C . PRO B 1 28 ? 26.422 -12.25 7.09 1 89.31 28 PRO B C 1
ATOM 3214 O O . PRO B 1 28 ? 26.016 -11.289 6.434 1 89.31 28 PRO B O 1
ATOM 3217 N N . ALA B 1 29 ? 27.266 -13.125 6.66 1 92.81 29 ALA B N 1
ATOM 3218 C CA . ALA B 1 29 ? 27.828 -12.969 5.316 1 92.81 29 ALA B CA 1
ATOM 3219 C C . ALA B 1 29 ? 26.719 -13.07 4.262 1 92.81 29 ALA B C 1
ATOM 3221 O O . ALA B 1 29 ? 26.812 -12.453 3.199 1 92.81 29 ALA B O 1
ATOM 3222 N N . LEU B 1 30 ? 25.688 -13.789 4.609 1 93.75 30 LEU B N 1
ATOM 3223 C CA . LEU B 1 30 ? 24.609 -14 3.658 1 93.75 30 LEU B CA 1
ATOM 3224 C C . LEU B 1 30 ? 23.609 -12.859 3.715 1 93.75 30 LEU B C 1
ATOM 3226 O O . LEU B 1 30 ? 22.656 -12.82 2.932 1 93.75 30 LEU B O 1
ATOM 3230 N N . GLN B 1 31 ? 23.891 -11.93 4.539 1 94.62 31 GLN B N 1
ATOM 3231 C CA . GLN B 1 31 ? 23.094 -10.711 4.59 1 94.62 31 GLN B CA 1
ATOM 3232 C C . GLN B 1 31 ? 23.641 -9.656 3.641 1 94.62 31 GLN B C 1
ATOM 3234 O O . GLN B 1 31 ? 23.031 -8.594 3.473 1 94.62 31 GLN B O 1
ATOM 3239 N N . GLY B 1 32 ? 24.75 -9.977 2.992 1 95.69 32 GLY B N 1
ATOM 3240 C CA . GLY B 1 32 ? 25.375 -9.039 2.076 1 95.69 32 GLY B CA 1
ATOM 3241 C C . GLY B 1 32 ? 25.281 -9.469 0.624 1 95.69 32 GLY B C 1
ATOM 3242 O O . GLY B 1 32 ? 24.844 -10.586 0.328 1 95.69 32 GLY B O 1
ATOM 3243 N N . VAL B 1 33 ? 25.656 -8.594 -0.216 1 97.62 33 VAL B N 1
ATOM 3244 C CA . VAL B 1 33 ? 25.844 -8.844 -1.642 1 97.62 33 VAL B CA 1
ATOM 3245 C C . VAL B 1 33 ? 27.344 -8.898 -1.969 1 97.62 33 VAL B C 1
ATOM 3247 O O . VAL B 1 33 ? 28.094 -7.992 -1.604 1 97.62 33 VAL B O 1
ATOM 3250 N N . TYR B 1 34 ? 27.719 -9.977 -2.602 1 97.62 34 TYR B N 1
ATOM 3251 C CA . TYR B 1 34 ? 29.094 -10.148 -3.064 1 97.62 34 TYR B CA 1
ATOM 3252 C C . TYR B 1 34 ? 29.297 -9.453 -4.402 1 97.62 34 TYR B C 1
ATOM 3254 O O . TYR B 1 34 ? 28.516 -9.617 -5.332 1 97.62 34 TYR B O 1
ATOM 3262 N N . MET B 1 35 ? 30.344 -8.609 -4.461 1 97.81 35 MET B N 1
ATOM 3263 C CA . MET B 1 35 ? 30.703 -7.926 -5.699 1 97.81 35 MET B CA 1
ATOM 3264 C C . MET B 1 35 ? 32.156 -8.18 -6.055 1 97.81 35 MET B C 1
ATOM 3266 O O . MET B 1 35 ? 33.062 -7.988 -5.223 1 97.81 35 MET B O 1
ATOM 3270 N N . GLU B 1 36 ? 32.375 -8.578 -7.254 1 97.56 36 GLU B N 1
ATOM 3271 C CA . GLU B 1 36 ? 33.719 -8.82 -7.746 1 97.56 36 GLU B CA 1
ATOM 3272 C C . GLU B 1 36 ? 33.969 -8.125 -9.086 1 97.56 36 GLU B C 1
ATOM 3274 O O . GLU B 1 36 ? 33.219 -8.344 -10.047 1 97.56 36 GLU B O 1
ATOM 3279 N N . VAL B 1 37 ? 34.938 -7.273 -9.062 1 97.44 37 VAL B N 1
ATOM 3280 C CA . VAL B 1 37 ? 35.344 -6.559 -10.273 1 97.44 37 VAL B CA 1
ATOM 3281 C C . VAL B 1 37 ? 36.625 -7.168 -10.828 1 97.44 37 VAL B C 1
ATOM 3283 O O . VAL B 1 37 ? 37.656 -7.223 -10.141 1 97.44 37 VAL B O 1
ATOM 3286 N N . SER B 1 38 ? 36.5 -7.652 -12 1 96.88 38 SER B N 1
ATOM 3287 C CA . SER B 1 38 ? 37.688 -8.141 -12.719 1 96.88 38 SER B CA 1
ATOM 3288 C C . SER B 1 38 ? 38.156 -7.129 -13.758 1 96.88 38 SER B C 1
ATOM 3290 O O . SER B 1 38 ? 37.969 -5.922 -13.578 1 96.88 38 SER B O 1
ATOM 3292 N N . PHE B 1 39 ? 38.75 -7.555 -14.859 1 94.75 39 PHE B N 1
ATOM 3293 C CA . PHE B 1 39 ? 39.312 -6.633 -15.844 1 94.75 39 PHE B CA 1
ATOM 3294 C C . PHE B 1 39 ? 38.219 -6.098 -16.766 1 94.75 39 PHE B C 1
ATOM 3296 O O . PHE B 1 39 ? 38.312 -4.953 -17.219 1 94.75 39 PHE B O 1
ATOM 3303 N N . ASP B 1 40 ? 37.25 -6.883 -16.891 1 95.06 40 ASP B N 1
ATOM 3304 C CA . ASP B 1 40 ? 36.312 -6.438 -17.922 1 95.06 40 ASP B CA 1
ATOM 3305 C C . ASP B 1 40 ? 34.875 -6.543 -17.438 1 95.06 40 ASP B C 1
ATOM 3307 O O . ASP B 1 40 ? 33.938 -6.152 -18.156 1 95.06 40 ASP B O 1
ATOM 3311 N N . LYS B 1 41 ? 34.625 -7.016 -16.219 1 97.56 41 LYS B N 1
ATOM 3312 C CA . LYS B 1 41 ? 33.219 -7.152 -15.812 1 97.56 41 LYS B CA 1
ATOM 3313 C C . LYS B 1 41 ? 33.062 -7.008 -14.305 1 97.56 41 LYS B C 1
ATOM 3315 O O . LYS B 1 41 ? 34.031 -7.16 -13.555 1 97.56 41 LYS B O 1
ATOM 3320 N N . LEU B 1 42 ? 31.938 -6.676 -13.891 1 98.44 42 LEU B N 1
ATOM 3321 C CA . LEU B 1 42 ? 31.469 -6.695 -12.516 1 98.44 42 LEU B CA 1
ATOM 3322 C C . LEU B 1 42 ? 30.469 -7.836 -12.305 1 98.44 42 LEU B C 1
ATOM 3324 O O . LEU B 1 42 ? 29.5 -7.969 -13.055 1 98.44 42 LEU B O 1
ATOM 3328 N N . VAL B 1 43 ? 30.75 -8.695 -11.305 1 98 43 VAL B N 1
ATOM 3329 C CA . VAL B 1 43 ? 29.859 -9.797 -10.953 1 98 43 VAL B CA 1
ATOM 3330 C C . VAL B 1 43 ? 29.203 -9.516 -9.594 1 98 43 VAL B C 1
ATOM 3332 O O . VAL B 1 43 ? 29.891 -9.172 -8.633 1 98 43 VAL B O 1
ATOM 3335 N N . ILE B 1 44 ? 27.922 -9.625 -9.539 1 98.31 44 ILE B N 1
ATOM 3336 C CA . ILE B 1 44 ? 27.125 -9.453 -8.32 1 98.31 44 ILE B CA 1
ATOM 3337 C C . ILE B 1 44 ? 26.469 -10.773 -7.945 1 98.31 44 ILE B C 1
ATOM 3339 O O . ILE B 1 44 ? 25.797 -11.398 -8.773 1 98.31 44 ILE B O 1
ATOM 3343 N N . VAL B 1 45 ? 26.656 -11.219 -6.68 1 98 45 VAL B N 1
ATOM 3344 C CA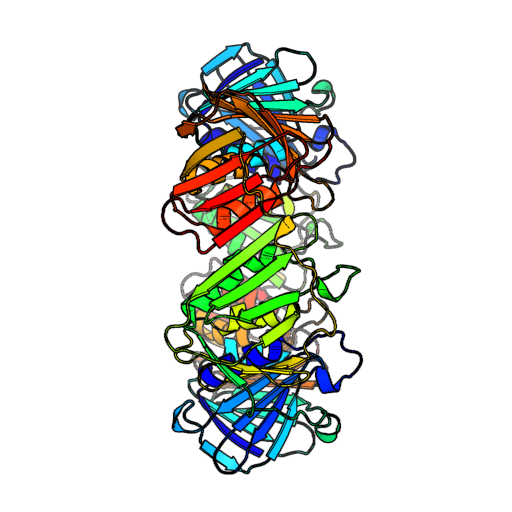 . VAL B 1 45 ? 26.125 -12.508 -6.25 1 98 45 VAL B CA 1
ATOM 3345 C C . VAL B 1 45 ? 25.438 -12.359 -4.895 1 98 45 VAL B C 1
ATOM 3347 O O . VAL B 1 45 ? 25.938 -11.656 -4.012 1 98 45 VAL B O 1
ATOM 3350 N N . SER B 1 46 ? 24.328 -12.922 -4.719 1 97.06 46 SER B N 1
ATOM 3351 C CA . SER B 1 46 ? 23.656 -13.086 -3.436 1 97.06 46 SER B CA 1
ATOM 3352 C C . SER B 1 46 ? 23.078 -14.492 -3.285 1 97.06 46 SER B C 1
ATOM 3354 O O . SER B 1 46 ? 22.938 -15.219 -4.27 1 97.06 46 SER B O 1
ATOM 3356 N N . SER B 1 47 ? 22.812 -14.867 -2.029 1 95.31 47 SER B N 1
ATOM 3357 C CA . SER B 1 47 ? 22.344 -16.234 -1.797 1 95.31 47 SER B CA 1
ATOM 3358 C C . SER B 1 47 ? 21.594 -16.344 -0.469 1 95.31 47 SER B C 1
ATOM 3360 O O . SER B 1 47 ? 21.891 -15.602 0.473 1 95.31 47 SER B O 1
ATOM 3362 N N . ASN B 1 48 ? 20.594 -17.188 -0.47 1 92.25 48 ASN B N 1
ATOM 3363 C CA . ASN B 1 48 ? 19.984 -17.594 0.791 1 92.25 48 ASN B CA 1
ATOM 3364 C C . ASN B 1 48 ? 20.25 -19.078 1.081 1 92.25 48 ASN B C 1
ATOM 3366 O O . ASN B 1 48 ? 19.453 -19.734 1.734 1 92.25 48 ASN B O 1
ATOM 3370 N N . THR B 1 49 ? 21.344 -19.594 0.478 1 87.19 49 THR B N 1
ATOM 3371 C CA . THR B 1 49 ? 21.828 -20.953 0.637 1 87.19 49 THR B CA 1
ATOM 3372 C C . THR B 1 49 ? 21.094 -21.906 -0.311 1 87.19 49 THR B C 1
ATOM 3374 O O . THR B 1 49 ? 21.719 -22.719 -0.986 1 87.19 49 THR B O 1
ATOM 3377 N N . SER B 1 50 ? 19.844 -21.797 -0.457 1 91.19 50 SER B N 1
ATOM 3378 C CA . SER B 1 50 ? 19.094 -22.688 -1.338 1 91.19 50 SER B CA 1
ATOM 3379 C C . SER B 1 50 ? 18.969 -22.109 -2.74 1 91.19 50 SER B C 1
ATOM 3381 O O . SER B 1 50 ? 18.859 -22.844 -3.721 1 91.19 50 SER B O 1
ATOM 3383 N N . THR B 1 51 ? 18.922 -20.812 -2.811 1 95.44 51 THR B N 1
ATOM 3384 C CA . THR B 1 51 ? 18.812 -20.094 -4.074 1 95.44 51 THR B CA 1
ATOM 3385 C C . THR B 1 51 ? 19.891 -19.016 -4.176 1 95.44 51 THR B C 1
ATOM 3387 O O . THR B 1 51 ? 20.172 -18.312 -3.197 1 95.44 51 THR B O 1
ATOM 3390 N N . SER B 1 52 ? 20.531 -18.922 -5.316 1 97.12 52 SER B N 1
ATOM 3391 C CA . SER B 1 52 ? 21.578 -17.938 -5.535 1 97.12 52 SER B CA 1
ATOM 3392 C C . SER B 1 52 ? 21.344 -17.156 -6.824 1 97.12 52 SER B C 1
ATOM 3394 O O . SER B 1 52 ? 20.875 -17.719 -7.816 1 97.12 52 SER B O 1
ATOM 3396 N N . PHE B 1 53 ? 21.672 -15.922 -6.816 1 97.75 53 PHE B N 1
ATOM 3397 C CA . PHE B 1 53 ? 21.531 -15.008 -7.945 1 97.75 53 PHE B CA 1
ATOM 3398 C C . PHE B 1 53 ? 22.891 -14.477 -8.383 1 97.75 53 PHE B C 1
ATOM 3400 O O . PHE B 1 53 ? 23.75 -14.172 -7.547 1 97.75 53 PHE B O 1
ATOM 3407 N N . LYS B 1 54 ? 23.109 -14.367 -9.641 1 98.06 54 LYS B N 1
ATOM 3408 C CA . LYS B 1 54 ? 24.328 -13.805 -10.203 1 98.06 54 LYS B CA 1
ATOM 3409 C C . LYS B 1 54 ? 24.016 -12.875 -11.375 1 98.06 54 LYS B C 1
ATOM 3411 O O . LYS B 1 54 ? 23.266 -13.234 -12.273 1 98.06 54 LYS B O 1
ATOM 3416 N N . ALA B 1 55 ? 24.531 -11.734 -11.344 1 97.5 55 ALA B N 1
ATOM 3417 C CA . ALA B 1 55 ? 24.5 -10.789 -12.453 1 97.5 55 ALA B CA 1
ATOM 3418 C C . ALA B 1 55 ? 25.891 -10.469 -12.961 1 97.5 55 ALA B C 1
ATOM 3420 O O . ALA B 1 55 ? 26.828 -10.344 -12.164 1 97.5 55 ALA B O 1
ATOM 3421 N N . GLU B 1 56 ? 26.016 -10.359 -14.227 1 97 56 GLU B N 1
ATOM 3422 C CA . GLU B 1 56 ? 27.266 -9.945 -14.852 1 97 56 GLU B CA 1
ATOM 3423 C C . GLU B 1 56 ? 27.094 -8.648 -15.633 1 97 56 GLU B C 1
ATOM 3425 O O . GLU B 1 56 ? 26.266 -8.57 -16.547 1 97 56 GLU B O 1
ATOM 3430 N N . LEU B 1 57 ? 27.828 -7.688 -15.273 1 98.19 57 LEU B N 1
ATOM 3431 C CA . LEU B 1 57 ? 27.75 -6.375 -15.906 1 98.19 57 LEU B CA 1
ATOM 3432 C C . LEU B 1 57 ? 29.062 -6.035 -16.609 1 98.19 57 LEU B C 1
ATOM 3434 O O . LEU B 1 57 ? 30.141 -6.348 -16.094 1 98.19 57 LEU B O 1
ATOM 3438 N N . ASN B 1 58 ? 28.984 -5.453 -17.719 1 98.06 58 ASN B N 1
ATOM 3439 C CA . ASN B 1 58 ? 30.125 -5.008 -18.516 1 98.06 58 ASN B CA 1
ATOM 3440 C C . ASN B 1 58 ? 29.875 -3.656 -19.172 1 98.06 58 ASN B C 1
ATOM 3442 O O . ASN B 1 58 ? 28.859 -3.004 -18.875 1 98.06 58 ASN B O 1
ATOM 3446 N N . ASN B 1 59 ? 30.812 -3.246 -19.922 1 98 59 ASN B N 1
ATOM 3447 C CA . ASN B 1 59 ? 30.672 -1.941 -20.562 1 98 59 ASN B CA 1
ATOM 3448 C C . ASN B 1 59 ? 29.438 -1.889 -21.469 1 98 59 ASN B C 1
ATOM 3450 O O . ASN B 1 59 ? 28.719 -0.894 -21.484 1 98 59 ASN B O 1
ATOM 3454 N N . GLU B 1 60 ? 29.156 -2.938 -22.141 1 96.88 60 GLU B N 1
ATOM 3455 C CA . GLU B 1 60 ? 28.094 -2.99 -23.141 1 96.88 60 GLU B CA 1
ATOM 3456 C C . GLU B 1 60 ? 26.719 -2.873 -22.5 1 96.88 60 GLU B C 1
ATOM 3458 O O . GLU B 1 60 ? 25.844 -2.197 -23.031 1 96.88 60 GLU B O 1
ATOM 3463 N N . ASN B 1 61 ? 26.547 -3.428 -21.359 1 96.56 61 ASN B N 1
ATOM 3464 C CA . ASN B 1 61 ? 25.188 -3.502 -20.828 1 96.56 61 ASN B CA 1
ATOM 3465 C C . ASN B 1 61 ? 24.984 -2.553 -19.656 1 96.56 61 ASN B C 1
ATOM 3467 O O . ASN B 1 61 ? 23.891 -2.438 -19.125 1 96.56 61 ASN B O 1
ATOM 3471 N N . SER B 1 62 ? 26.016 -1.843 -19.234 1 97.75 62 SER B N 1
ATOM 3472 C CA . SER B 1 62 ? 25.859 -1.024 -18.031 1 97.75 62 SER B CA 1
ATOM 3473 C C . SER B 1 62 ? 26.766 0.202 -18.078 1 97.75 62 SER B C 1
ATOM 3475 O O . SER B 1 62 ? 26.875 0.934 -17.094 1 97.75 62 SER B O 1
ATOM 3477 N N . ASP B 1 63 ? 27.516 0.417 -19.203 1 98.31 63 ASP B N 1
ATOM 3478 C CA . ASP B 1 63 ? 28.469 1.51 -19.344 1 98.31 63 ASP B CA 1
ATOM 3479 C C . ASP B 1 63 ? 29.547 1.436 -18.25 1 98.31 63 ASP B C 1
ATOM 3481 O O . ASP B 1 63 ? 29.969 2.463 -17.719 1 98.31 63 ASP B O 1
ATOM 3485 N N . LEU B 1 64 ? 29.875 0.248 -17.906 1 98.44 64 LEU B N 1
ATOM 3486 C CA . LEU B 1 64 ? 30.859 -0.023 -16.859 1 98.44 64 LEU B CA 1
ATOM 3487 C C . LEU B 1 64 ? 32.25 0.384 -17.297 1 98.44 64 LEU B C 1
ATOM 3489 O O . LEU B 1 64 ? 32.688 0.018 -18.391 1 98.44 64 LEU B O 1
ATOM 3493 N N . ILE B 1 65 ? 32.906 1.168 -16.5 1 98.38 65 ILE B N 1
ATOM 3494 C CA . ILE B 1 65 ? 34.344 1.498 -16.672 1 98.38 65 ILE B CA 1
ATOM 3495 C C . ILE B 1 65 ? 35.125 1.066 -15.43 1 98.38 65 ILE B C 1
ATOM 3497 O O . ILE B 1 65 ? 34.875 1.554 -14.328 1 98.38 65 ILE B O 1
ATOM 3501 N N . ILE B 1 66 ? 36.062 0.214 -15.617 1 98.12 66 ILE B N 1
ATOM 3502 C CA . ILE B 1 66 ? 36.812 -0.342 -14.492 1 98.12 66 ILE B CA 1
ATOM 3503 C C . ILE B 1 66 ? 38.188 0.303 -14.438 1 98.12 66 ILE B C 1
ATOM 3505 O O . ILE B 1 66 ? 38.938 0.304 -15.422 1 98.12 66 ILE B O 1
ATOM 3509 N N . GLU B 1 67 ? 38.531 0.795 -13.312 1 96.88 67 GLU B N 1
ATOM 3510 C CA . GLU B 1 67 ? 39.844 1.373 -13.086 1 96.88 67 GLU B CA 1
ATOM 3511 C C . GLU B 1 67 ? 40.75 0.423 -12.289 1 96.88 67 GLU B C 1
ATOM 3513 O O . GLU B 1 67 ? 41.938 0.293 -12.578 1 96.88 67 GLU B O 1
ATOM 3518 N N . GLN B 1 68 ? 40.219 -0.241 -11.227 1 95.81 68 GLN B N 1
ATOM 3519 C CA . GLN B 1 68 ? 40.938 -1.157 -10.359 1 95.81 68 GLN B CA 1
ATOM 3520 C C . GLN B 1 68 ? 40.062 -2.352 -9.969 1 95.81 68 GLN B C 1
ATOM 3522 O O . GLN B 1 68 ? 38.969 -2.18 -9.445 1 95.81 68 GLN B O 1
ATOM 3527 N N . PRO B 1 69 ? 40.531 -3.57 -10.219 1 96.44 69 PRO B N 1
ATOM 3528 C CA . PRO B 1 69 ? 39.781 -4.762 -9.812 1 96.44 69 PRO B CA 1
ATOM 3529 C C . PRO B 1 69 ? 39.75 -4.945 -8.297 1 96.44 69 PRO B C 1
ATOM 3531 O O . PRO B 1 69 ? 40.5 -4.266 -7.566 1 96.44 69 PRO B O 1
ATOM 3534 N N . GLY B 1 70 ? 38.875 -5.805 -7.816 1 95.12 70 GLY B N 1
ATOM 3535 C CA . GLY B 1 70 ? 38.75 -6.129 -6.406 1 95.12 70 GLY B CA 1
ATOM 3536 C C . GLY B 1 70 ? 37.438 -6.805 -6.066 1 95.12 70 GLY B C 1
ATOM 3537 O O . GLY B 1 70 ? 36.625 -7.09 -6.953 1 95.12 70 GLY B O 1
ATOM 3538 N N . ARG B 1 71 ? 37.312 -7.199 -4.777 1 95.38 71 ARG B N 1
ATOM 3539 C CA . ARG B 1 71 ? 36.094 -7.836 -4.309 1 95.38 71 ARG B CA 1
ATOM 3540 C C . ARG B 1 71 ? 35.656 -7.273 -2.955 1 95.38 71 ARG B C 1
ATOM 3542 O O . ARG B 1 71 ? 36.5 -6.965 -2.111 1 95.38 71 ARG B O 1
ATOM 3549 N N . ILE B 1 72 ? 34.344 -7.203 -2.789 1 96.31 72 ILE B N 1
ATOM 3550 C CA . ILE B 1 72 ? 33.844 -6.73 -1.513 1 96.31 72 ILE B CA 1
ATOM 3551 C C . ILE B 1 72 ? 32.531 -7.473 -1.179 1 96.31 72 ILE B C 1
ATOM 3553 O O . ILE B 1 72 ? 31.969 -8.164 -2.029 1 96.31 72 ILE B O 1
ATOM 3557 N N . LEU B 1 73 ? 32.156 -7.41 0.083 1 96.38 73 LEU B N 1
ATOM 3558 C CA . LEU B 1 73 ? 30.891 -7.836 0.623 1 96.38 73 LEU B CA 1
ATOM 3559 C C . LEU B 1 73 ? 30.219 -6.707 1.394 1 96.38 73 LEU B C 1
ATOM 3561 O O . LEU B 1 73 ? 30.812 -6.141 2.314 1 96.38 73 LEU B O 1
ATOM 3565 N N . VAL B 1 74 ? 28.984 -6.395 0.943 1 95.81 74 VAL B N 1
ATOM 3566 C CA . VAL B 1 74 ? 28.391 -5.207 1.557 1 95.81 74 VAL B CA 1
ATOM 3567 C C . VAL B 1 74 ? 26.891 -5.406 1.736 1 95.81 74 VAL B C 1
ATOM 3569 O O . VAL B 1 74 ? 26.234 -6.039 0.902 1 95.81 74 VAL B O 1
ATOM 3572 N N . LYS B 1 75 ? 26.359 -4.918 2.816 1 93.81 75 LYS B N 1
ATOM 3573 C CA . LYS B 1 75 ? 24.906 -4.902 2.988 1 93.81 75 LYS B CA 1
ATOM 3574 C C . LYS B 1 75 ? 24.25 -3.91 2.037 1 93.81 75 LYS B C 1
ATOM 3576 O O . LYS B 1 75 ? 24.641 -2.742 1.981 1 93.81 75 LYS B O 1
ATOM 3581 N N . PRO B 1 76 ? 23.188 -4.316 1.335 1 95 76 PRO B N 1
ATOM 3582 C CA . PRO B 1 76 ? 22.672 -3.479 0.243 1 95 76 PRO B CA 1
ATOM 3583 C C . PRO B 1 76 ? 21.703 -2.412 0.722 1 95 76 PRO B C 1
ATOM 3585 O O . PRO B 1 76 ? 21.375 -1.484 -0.025 1 95 76 PRO B O 1
ATOM 3588 N N . LYS B 1 77 ? 21.188 -2.438 1.898 1 91.88 77 LYS B N 1
ATOM 3589 C CA . LYS B 1 77 ? 20.047 -1.662 2.355 1 91.88 77 LYS B CA 1
ATOM 3590 C C . LYS B 1 77 ? 20.25 -0.173 2.09 1 91.88 77 LYS B C 1
ATOM 3592 O O . LYS B 1 77 ? 19.453 0.448 1.38 1 91.88 77 LYS B O 1
ATOM 3597 N N . PHE B 1 78 ? 21.328 0.432 2.586 1 91.88 78 PHE B N 1
ATOM 3598 C CA . PHE B 1 78 ? 21.547 1.871 2.5 1 91.88 78 PHE B CA 1
ATOM 3599 C C . PHE B 1 78 ? 21.969 2.271 1.091 1 91.88 78 PHE B C 1
ATOM 3601 O O . PHE B 1 78 ? 21.656 3.369 0.631 1 91.88 78 PHE B O 1
ATOM 3608 N N . ILE B 1 79 ? 22.578 1.352 0.451 1 95.25 79 ILE B N 1
ATOM 3609 C CA . ILE B 1 79 ? 23.016 1.596 -0.919 1 95.25 79 ILE B CA 1
ATOM 3610 C C . ILE B 1 79 ? 21.797 1.708 -1.838 1 95.25 79 ILE B C 1
ATOM 3612 O O . ILE B 1 79 ? 21.703 2.646 -2.631 1 95.25 79 ILE B O 1
ATOM 3616 N N . LEU B 1 80 ? 20.922 0.787 -1.668 1 96.5 80 LEU B N 1
ATOM 3617 C CA . LEU B 1 80 ? 19.719 0.784 -2.484 1 96.5 80 LEU B CA 1
ATOM 3618 C C . LEU B 1 80 ? 18.891 2.041 -2.236 1 96.5 80 LEU B C 1
ATOM 3620 O O . LEU B 1 80 ? 18.391 2.662 -3.18 1 96.5 80 LEU B O 1
ATOM 3624 N N . GLU B 1 81 ? 18.703 2.4 -1.034 1 93.44 81 GLU B N 1
ATOM 3625 C CA . GLU B 1 81 ? 17.938 3.588 -0.685 1 93.44 81 GLU B CA 1
ATOM 3626 C C . GLU B 1 81 ? 18.516 4.836 -1.34 1 93.44 81 GLU B C 1
ATOM 3628 O O . GLU B 1 81 ? 17.766 5.672 -1.859 1 93.44 81 GLU B O 1
ATOM 3633 N N . LEU B 1 82 ? 19.781 4.945 -1.303 1 94.19 82 LEU B N 1
ATOM 3634 C CA . LEU B 1 82 ? 20.438 6.109 -1.9 1 94.19 82 LEU B CA 1
ATOM 3635 C C . LEU B 1 82 ? 20.297 6.082 -3.42 1 94.19 82 LEU B C 1
ATOM 3637 O O . LEU B 1 82 ? 19.938 7.09 -4.035 1 94.19 82 LEU B O 1
ATOM 3641 N N . LEU B 1 83 ? 20.625 4.926 -3.961 1 96.75 83 LEU B N 1
ATOM 3642 C CA . LEU B 1 83 ? 20.609 4.816 -5.414 1 96.75 83 LEU B CA 1
ATOM 3643 C C . LEU B 1 83 ? 19.234 5.16 -5.969 1 96.75 83 LEU B C 1
ATOM 3645 O O . LEU B 1 83 ? 19.125 5.738 -7.051 1 96.75 83 LEU B O 1
ATOM 3649 N N . ARG B 1 84 ? 18.203 4.844 -5.312 1 96.38 84 ARG B N 1
ATOM 3650 C CA . ARG B 1 84 ? 16.844 5.129 -5.742 1 96.38 84 ARG B CA 1
ATOM 3651 C C . ARG B 1 84 ? 16.594 6.633 -5.812 1 96.38 84 ARG B C 1
ATOM 3653 O O . ARG B 1 84 ? 15.844 7.102 -6.676 1 96.38 84 ARG B O 1
ATOM 3660 N N . LYS B 1 85 ? 17.188 7.332 -4.945 1 94.75 85 LYS B N 1
ATOM 3661 C CA . LYS B 1 85 ? 16.875 8.742 -4.785 1 94.75 85 LYS B CA 1
ATOM 3662 C C . LYS B 1 85 ? 17.906 9.625 -5.477 1 94.75 85 LYS B C 1
ATOM 3664 O O . LYS B 1 85 ? 17.656 10.812 -5.715 1 94.75 85 LYS B O 1
ATOM 3669 N N . LEU B 1 86 ? 19.031 9.086 -5.812 1 95.44 86 LEU B N 1
ATOM 3670 C CA . LEU B 1 86 ? 20.125 9.844 -6.395 1 95.44 86 LEU B CA 1
ATOM 3671 C C . LEU B 1 86 ? 19.75 10.391 -7.766 1 95.44 86 LEU B C 1
ATOM 3673 O O . LEU B 1 86 ? 19.141 9.688 -8.57 1 95.44 86 LEU B O 1
ATOM 3677 N N . ASP B 1 87 ? 20.156 11.609 -7.902 1 91.31 87 ASP B N 1
ATOM 3678 C CA . ASP B 1 87 ? 19.938 12.258 -9.195 1 91.31 87 ASP B CA 1
ATOM 3679 C C . ASP B 1 87 ? 21.234 12.289 -10.008 1 91.31 87 ASP B C 1
ATOM 3681 O O . ASP B 1 87 ? 21.859 13.344 -10.156 1 91.31 87 ASP B O 1
ATOM 3685 N N . SER B 1 88 ? 21.703 11.227 -10.5 1 95.56 88 SER B N 1
ATOM 3686 C CA . SER B 1 88 ? 22.891 11.07 -11.312 1 95.56 88 SER B CA 1
ATOM 3687 C C . SER B 1 88 ? 22.75 9.914 -12.297 1 95.56 88 SER B C 1
ATOM 3689 O O . SER B 1 88 ? 22.078 8.922 -12 1 95.56 88 SER B O 1
ATOM 3691 N N . GLU B 1 89 ? 23.344 10.094 -13.359 1 97.19 89 GLU B N 1
ATOM 3692 C CA . GLU B 1 89 ? 23.297 9.039 -14.367 1 97.19 89 GLU B CA 1
ATOM 3693 C C . GLU B 1 89 ? 24.312 7.934 -14.055 1 97.19 89 GLU B C 1
ATOM 3695 O O . GLU B 1 89 ? 24.031 6.754 -14.281 1 97.19 89 GLU B O 1
ATOM 3700 N N . PHE B 1 90 ? 25.5 8.352 -13.516 1 98.19 90 PHE B N 1
ATOM 3701 C CA . PHE B 1 90 ? 26.578 7.418 -13.203 1 98.19 90 PHE B CA 1
ATOM 3702 C C . PHE B 1 90 ? 27.016 7.562 -11.758 1 98.19 90 PHE B C 1
ATOM 3704 O O . PHE B 1 90 ? 26.844 8.625 -11.148 1 98.19 90 PHE B O 1
ATOM 3711 N N . VAL B 1 91 ? 27.562 6.469 -11.234 1 98.5 91 VAL B N 1
ATOM 3712 C CA . VAL B 1 91 ? 28.188 6.496 -9.914 1 98.5 91 VAL B CA 1
ATOM 3713 C C . VAL B 1 91 ? 29.547 5.805 -9.969 1 98.5 91 VAL B C 1
ATOM 3715 O O . VAL B 1 91 ? 29.766 4.91 -10.789 1 98.5 91 VAL B O 1
ATOM 3718 N N . THR B 1 92 ? 30.391 6.227 -9.125 1 98.19 92 THR B N 1
ATOM 3719 C CA . THR B 1 92 ? 31.688 5.594 -8.961 1 98.19 92 THR B CA 1
ATOM 3720 C C . THR B 1 92 ? 31.766 4.848 -7.629 1 98.19 92 THR B C 1
ATOM 3722 O O . THR B 1 92 ? 31.406 5.395 -6.586 1 98.19 92 THR B O 1
ATOM 3725 N N . LEU B 1 93 ? 32.125 3.604 -7.68 1 97.81 93 LEU B N 1
ATOM 3726 C CA . LEU B 1 93 ? 32.375 2.801 -6.488 1 97.81 93 LEU B CA 1
ATOM 3727 C C . LEU B 1 93 ? 33.875 2.676 -6.238 1 97.81 93 LEU B C 1
ATOM 3729 O O . LEU B 1 93 ? 34.625 2.357 -7.156 1 97.81 93 LEU B O 1
ATOM 3733 N N . SER B 1 94 ? 34.219 2.955 -5.031 1 96.44 94 SER B N 1
ATOM 3734 C CA . SER B 1 94 ? 35.656 2.891 -4.684 1 96.44 94 SER B CA 1
ATOM 3735 C C . SER B 1 94 ? 35.844 2.301 -3.293 1 96.44 94 SER B C 1
ATOM 3737 O O . SER B 1 94 ? 35.094 2.611 -2.365 1 96.44 94 SER B O 1
ATOM 3739 N N . THR B 1 95 ? 36.781 1.311 -3.207 1 93.31 95 THR B N 1
ATOM 3740 C CA . THR B 1 95 ? 37.188 0.797 -1.904 1 93.31 95 THR B CA 1
ATOM 3741 C C . THR B 1 95 ? 38.656 1.153 -1.613 1 93.31 95 THR B C 1
ATOM 3743 O O . THR B 1 95 ? 39.531 0.933 -2.449 1 93.31 95 THR B O 1
ATOM 3746 N N . PHE B 1 96 ? 39 2.273 -1.064 1 73.06 96 PHE B N 1
ATOM 3747 C CA . PHE B 1 96 ? 40.375 2.637 -0.802 1 73.06 96 PHE B CA 1
ATOM 3748 C C . PHE B 1 96 ? 40.844 2.043 0.519 1 73.06 96 PHE B C 1
ATOM 3750 O O . PHE B 1 96 ? 41.938 1.456 0.587 1 73.06 96 PHE B O 1
ATOM 3757 N N . ALA B 1 97 ? 40.188 2.398 1.641 1 64.44 97 ALA B N 1
ATOM 3758 C CA . ALA B 1 97 ? 40.594 1.838 2.922 1 64.44 97 ALA B CA 1
ATOM 3759 C C . ALA B 1 97 ? 39.875 0.528 3.213 1 64.44 97 ALA B C 1
ATOM 3761 O O . ALA B 1 97 ? 38.812 0.26 2.645 1 64.44 97 ALA B O 1
ATOM 3762 N N . GLU B 1 98 ? 40.594 -0.525 3.875 1 65.38 98 GLU B N 1
ATOM 3763 C CA . GLU B 1 98 ? 40.219 -1.93 4.066 1 65.38 98 GLU B CA 1
ATOM 3764 C C . GLU B 1 98 ? 38.844 -2.076 4.668 1 65.38 98 GLU B C 1
ATOM 3766 O O . GLU B 1 98 ? 38.281 -3.174 4.695 1 65.38 98 GLU B O 1
ATOM 3771 N N . ASN B 1 99 ? 38 -0.936 4.887 1 84.62 99 ASN B N 1
ATOM 3772 C CA . ASN B 1 99 ? 36.812 -1.344 5.645 1 84.62 99 ASN B CA 1
ATOM 3773 C C . ASN B 1 99 ? 35.562 -0.568 5.219 1 84.62 99 ASN B C 1
ATOM 3775 O O . ASN B 1 99 ? 34.562 -0.576 5.918 1 84.62 99 ASN B O 1
ATOM 3779 N N . GLU B 1 100 ? 35.719 0.213 3.98 1 93.06 100 GLU B N 1
ATOM 3780 C CA . GLU B 1 100 ? 34.5 0.955 3.6 1 93.06 100 GLU B CA 1
ATOM 3781 C C . GLU B 1 100 ? 34.344 1.006 2.082 1 93.06 100 GLU B C 1
ATOM 3783 O O . GLU B 1 100 ? 35.344 1.016 1.35 1 93.06 100 GLU B O 1
ATOM 3788 N N . LEU B 1 101 ? 33.188 1 1.634 1 95.75 101 LEU B N 1
ATOM 3789 C CA . LEU B 1 101 ? 32.812 1.285 0.253 1 95.75 101 LEU B CA 1
ATOM 3790 C C . LEU B 1 101 ? 32.344 2.723 0.106 1 95.75 101 LEU B C 1
ATOM 3792 O O . LEU B 1 101 ? 31.516 3.195 0.908 1 95.75 101 LEU B O 1
ATOM 3796 N N . GLU B 1 102 ? 32.875 3.381 -0.878 1 96.5 102 GLU B N 1
ATOM 3797 C CA . GLU B 1 102 ? 32.406 4.734 -1.197 1 96.5 102 GLU B CA 1
ATOM 3798 C C . GLU B 1 102 ? 31.641 4.762 -2.514 1 96.5 102 GLU B C 1
ATOM 3800 O O . GLU B 1 102 ? 32.094 4.188 -3.51 1 96.5 102 GLU B O 1
ATOM 3805 N N . ILE B 1 103 ? 30.578 5.32 -2.521 1 96.88 103 ILE B N 1
ATOM 3806 C CA . ILE B 1 103 ? 29.797 5.609 -3.725 1 96.88 103 ILE B CA 1
ATOM 3807 C C . ILE B 1 103 ? 29.812 7.109 -3.998 1 96.88 103 ILE B C 1
ATOM 3809 O O . ILE B 1 103 ? 29.281 7.895 -3.207 1 96.88 103 ILE B O 1
ATOM 3813 N N . ILE B 1 104 ? 30.312 7.477 -5.145 1 97.12 104 ILE B N 1
ATOM 3814 C CA . ILE B 1 104 ? 30.688 8.867 -5.387 1 97.12 104 ILE B CA 1
ATOM 3815 C C . ILE B 1 104 ? 29.938 9.391 -6.617 1 97.12 104 ILE B C 1
ATOM 3817 O O . ILE B 1 104 ? 29.844 8.695 -7.629 1 97.12 104 ILE B O 1
ATOM 3821 N N . THR B 1 105 ? 29.344 10.5 -6.531 1 97 105 THR B N 1
ATOM 3822 C CA . THR B 1 105 ? 28.875 11.297 -7.656 1 97 105 THR B CA 1
ATOM 3823 C C . THR B 1 105 ? 29.609 12.641 -7.707 1 97 105 THR B C 1
ATOM 3825 O O . THR B 1 105 ? 30.562 12.859 -6.957 1 97 105 THR B O 1
ATOM 3828 N N . GLU B 1 106 ? 29.141 13.484 -8.68 1 94.69 106 GLU B N 1
ATOM 3829 C CA . GLU B 1 106 ? 29.766 14.797 -8.789 1 94.69 106 GLU B CA 1
ATOM 3830 C C . GLU B 1 106 ? 29.578 15.609 -7.512 1 94.69 106 GLU B C 1
ATOM 3832 O O . GLU B 1 106 ? 30.469 16.344 -7.09 1 94.69 106 GLU B O 1
ATOM 3837 N N . LYS B 1 107 ? 28.453 15.352 -6.832 1 94.56 107 LYS B N 1
ATOM 3838 C CA . LYS B 1 107 ? 28.094 16.266 -5.742 1 94.56 107 LYS B CA 1
ATOM 3839 C C . LYS B 1 107 ? 28 15.508 -4.414 1 94.56 107 LYS B C 1
ATOM 3841 O O . LYS B 1 107 ? 27.828 16.125 -3.361 1 94.56 107 LYS B O 1
ATOM 3846 N N . SER B 1 108 ? 28.172 14.18 -4.48 1 96.31 108 SER B N 1
ATOM 3847 C CA . SER B 1 108 ? 27.859 13.461 -3.254 1 96.31 108 SER B CA 1
ATOM 3848 C C . SER B 1 108 ? 28.797 12.273 -3.045 1 96.31 108 SER B C 1
ATOM 3850 O O . SER B 1 108 ? 29.484 11.859 -3.973 1 96.31 108 SER B O 1
ATOM 3852 N N . ASN B 1 109 ? 28.812 11.828 -1.798 1 96 109 ASN B N 1
ATOM 3853 C CA . ASN B 1 109 ? 29.641 10.703 -1.378 1 96 109 ASN B CA 1
ATOM 3854 C C . ASN B 1 109 ? 28.984 9.914 -0.25 1 96 109 ASN B C 1
ATOM 3856 O O . ASN B 1 109 ? 28.656 10.477 0.798 1 96 109 ASN B O 1
ATOM 3860 N N . LEU B 1 110 ? 28.766 8.641 -0.498 1 95.31 110 LEU B N 1
ATOM 3861 C CA . LEU B 1 110 ? 28.281 7.723 0.526 1 95.31 110 LEU B CA 1
ATOM 3862 C C . LEU B 1 110 ? 29.375 6.734 0.928 1 95.31 110 LEU B C 1
ATOM 3864 O O . LEU B 1 110 ? 30.016 6.133 0.067 1 95.31 110 LEU B O 1
ATOM 3868 N N . LYS B 1 111 ? 29.562 6.617 2.176 1 94.62 111 LYS B N 1
ATOM 3869 C CA . LYS B 1 111 ? 30.469 5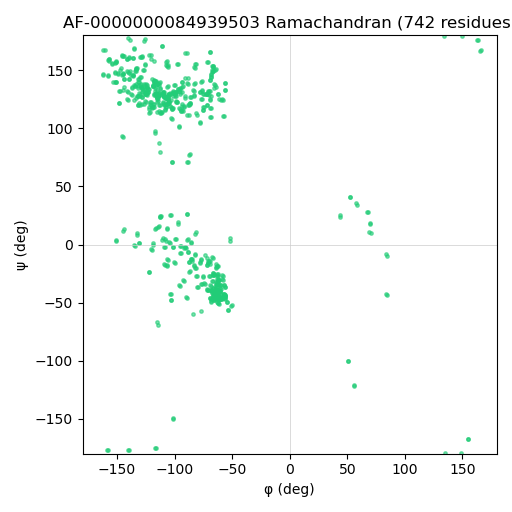.613 2.719 1 94.62 111 LYS B CA 1
ATOM 3870 C C . LYS B 1 111 ? 29.719 4.582 3.555 1 94.62 111 LYS B C 1
ATOM 3872 O O . LYS B 1 111 ? 28.922 4.941 4.434 1 94.62 111 LYS B O 1
ATOM 3877 N N . VAL B 1 112 ? 29.953 3.301 3.252 1 94.19 112 VAL B N 1
ATOM 3878 C CA . VAL B 1 112 ? 29.328 2.223 4.004 1 94.19 112 VAL B CA 1
ATOM 3879 C C . VAL B 1 112 ? 30.375 1.194 4.414 1 94.19 112 VAL B C 1
ATOM 3881 O O . VAL B 1 112 ? 31.297 0.897 3.646 1 94.19 112 VAL B O 1
ATOM 3884 N N . SER B 1 113 ? 30.203 0.685 5.602 1 92.75 113 SER B N 1
ATOM 3885 C CA . SER B 1 113 ? 31.109 -0.367 6.047 1 92.75 113 SER B CA 1
ATOM 3886 C C . SER B 1 113 ? 30.891 -1.65 5.25 1 92.75 113 SER B C 1
ATOM 3888 O O . SER B 1 113 ? 29.781 -1.94 4.809 1 92.75 113 SER B O 1
ATOM 3890 N N . ILE B 1 114 ? 31.953 -2.363 5.047 1 93.69 114 ILE B N 1
ATOM 3891 C CA . ILE B 1 114 ? 31.875 -3.605 4.289 1 93.69 114 ILE B CA 1
ATOM 3892 C C . ILE B 1 114 ? 32 -4.797 5.23 1 93.69 114 ILE B C 1
ATOM 3894 O O . ILE B 1 114 ? 32.531 -4.664 6.34 1 93.69 114 ILE B O 1
ATOM 3898 N N . LEU B 1 115 ? 31.547 -5.918 4.848 1 92.88 115 LEU B N 1
ATOM 3899 C CA . LEU B 1 115 ? 31.688 -7.184 5.562 1 92.88 115 LEU B CA 1
ATOM 3900 C C . LEU B 1 115 ? 32.938 -7.926 5.117 1 92.88 115 LEU B C 1
ATOM 3902 O O . LEU B 1 115 ? 33.562 -7.539 4.137 1 92.88 115 LEU B O 1
ATOM 3906 N N . ASN B 1 116 ? 33.312 -8.922 5.918 1 93.81 116 ASN B N 1
ATOM 3907 C CA . ASN B 1 116 ? 34.438 -9.758 5.527 1 93.81 116 ASN B CA 1
ATOM 3908 C C . ASN B 1 116 ? 34.094 -10.617 4.309 1 93.81 116 ASN B C 1
ATOM 3910 O O . ASN B 1 116 ? 33.344 -11.586 4.414 1 93.81 116 ASN B O 1
ATOM 3914 N N . VAL B 1 117 ? 34.688 -10.281 3.215 1 94.12 117 VAL B N 1
ATOM 3915 C CA . VAL B 1 117 ? 34.344 -10.898 1.935 1 94.12 117 VAL B CA 1
ATOM 3916 C C . VAL B 1 117 ? 34.75 -12.375 1.965 1 94.12 117 VAL B C 1
ATOM 3918 O O . VAL B 1 117 ? 34.125 -13.195 1.275 1 94.12 117 VAL B O 1
ATOM 3921 N N . GLU B 1 118 ? 35.688 -12.75 2.777 1 94.81 118 GLU B N 1
ATOM 3922 C CA . GLU B 1 118 ? 36.188 -14.125 2.838 1 94.81 118 GLU B CA 1
ATOM 3923 C C . GLU B 1 118 ? 35.156 -15.055 3.479 1 94.81 118 GLU B C 1
ATOM 3925 O O . GLU B 1 118 ? 35.25 -16.281 3.338 1 94.81 118 GLU B O 1
ATOM 3930 N N . GLU B 1 119 ? 34.25 -14.445 4.152 1 95.06 119 GLU B N 1
ATOM 3931 C CA . GLU B 1 119 ? 33.25 -15.242 4.848 1 95.06 119 GLU B CA 1
ATOM 3932 C C . GLU B 1 119 ? 32.094 -15.602 3.916 1 95.06 119 GLU B C 1
ATOM 3934 O O . GLU B 1 119 ? 31.266 -16.469 4.242 1 95.06 119 GLU B O 1
ATOM 3939 N N . PHE B 1 120 ? 32.062 -14.961 2.82 1 95.5 120 PHE B N 1
ATOM 3940 C CA . PHE B 1 120 ? 31.031 -15.305 1.854 1 95.5 120 PHE B CA 1
ATOM 3941 C C . PHE B 1 120 ? 31.312 -16.656 1.206 1 95.5 120 PHE B C 1
ATOM 3943 O O . PHE B 1 120 ? 32.438 -16.891 0.739 1 95.5 120 PHE B O 1
ATOM 3950 N N . PRO B 1 121 ? 30.359 -17.516 1.189 1 93.69 121 PRO B N 1
ATOM 3951 C CA . PRO B 1 121 ? 30.625 -18.844 0.639 1 93.69 121 PRO B CA 1
ATOM 3952 C C . PRO B 1 121 ? 30.891 -18.828 -0.864 1 93.69 121 PRO B C 1
ATOM 3954 O O . PRO B 1 121 ? 30.344 -17.969 -1.576 1 93.69 121 PRO B O 1
ATOM 3957 N N . LEU B 1 122 ? 31.656 -19.734 -1.239 1 90.94 122 LEU B N 1
ATOM 3958 C CA . LEU B 1 122 ? 31.859 -19.906 -2.672 1 90.94 122 LEU B CA 1
ATOM 3959 C C . LEU B 1 122 ? 30.656 -20.578 -3.318 1 90.94 122 LEU B C 1
ATOM 3961 O O . LEU B 1 122 ? 30.281 -21.688 -2.953 1 90.94 122 LEU B O 1
ATOM 3965 N N . ILE B 1 123 ? 30.078 -19.859 -4.207 1 91.62 123 ILE B N 1
ATOM 3966 C CA . ILE B 1 123 ? 28.891 -20.375 -4.879 1 91.62 123 ILE B CA 1
ATOM 3967 C C . ILE B 1 123 ? 29.234 -20.75 -6.316 1 91.62 123 ILE B C 1
ATOM 3969 O O . ILE B 1 123 ? 29.703 -19.906 -7.09 1 91.62 123 ILE B O 1
ATOM 3973 N N . GLY B 1 124 ? 29.094 -21.984 -6.648 1 89.81 124 GLY B N 1
ATOM 3974 C CA . GLY B 1 124 ? 29.312 -22.438 -8.008 1 89.81 124 GLY B CA 1
ATOM 3975 C C . GLY B 1 124 ? 28.047 -22.469 -8.844 1 89.81 124 GLY B C 1
ATOM 3976 O O . GLY B 1 124 ? 27.078 -23.156 -8.492 1 89.81 124 GLY B O 1
ATOM 3977 N N . PHE B 1 125 ? 28.016 -21.672 -9.836 1 93.81 125 PHE B N 1
ATOM 3978 C CA . PHE B 1 125 ? 26.906 -21.703 -10.773 1 93.81 125 PHE B CA 1
ATOM 3979 C C . PHE B 1 125 ? 27.156 -22.719 -11.883 1 93.81 125 PHE B C 1
ATOM 3981 O O . PHE B 1 125 ? 28.156 -22.641 -12.586 1 93.81 125 PHE B O 1
ATOM 3988 N N . VAL B 1 126 ? 26.281 -23.641 -11.984 1 90.56 126 VAL B N 1
ATOM 3989 C CA . VAL B 1 126 ? 26.406 -24.703 -12.984 1 90.56 126 VAL B CA 1
ATOM 3990 C C . VAL B 1 126 ? 25.641 -24.312 -14.242 1 90.56 126 VAL B C 1
ATOM 3992 O O . VAL B 1 126 ? 24.422 -24.078 -14.195 1 90.56 126 VAL B O 1
ATOM 3995 N N . GLU B 1 127 ? 26.359 -24.25 -15.328 1 88.19 127 GLU B N 1
ATOM 3996 C CA . GLU B 1 127 ? 25.703 -23.844 -16.578 1 88.19 127 GLU B CA 1
ATOM 3997 C C . GLU B 1 127 ? 25.75 -24.953 -17.609 1 88.19 127 GLU B C 1
ATOM 3999 O O . GLU B 1 127 ? 25.516 -24.719 -18.797 1 88.19 127 GLU B O 1
ATOM 4004 N N . ASN B 1 128 ? 26.109 -26.156 -17.094 1 89.69 128 ASN B N 1
ATOM 4005 C CA . ASN B 1 128 ? 26.094 -27.312 -17.969 1 89.69 128 ASN B CA 1
ATOM 4006 C C . ASN B 1 128 ? 25.047 -28.344 -17.516 1 89.69 128 ASN B C 1
ATOM 4008 O O . ASN B 1 128 ? 24.812 -28.516 -16.328 1 89.69 128 ASN B O 1
ATOM 4012 N N . GLY B 1 129 ? 24.375 -28.875 -18.391 1 90.56 129 GLY B N 1
ATOM 4013 C CA . GLY B 1 129 ? 23.312 -29.828 -18.141 1 90.56 129 GLY B CA 1
ATOM 4014 C C . GLY B 1 129 ? 22.281 -29.875 -19.234 1 90.56 129 GLY B C 1
ATOM 4015 O O . GLY B 1 129 ? 22.531 -29.469 -20.375 1 90.56 129 GLY B O 1
ATOM 4016 N N . LEU B 1 130 ? 21.234 -30.516 -18.891 1 91.25 130 LEU B N 1
ATOM 4017 C CA . LEU B 1 130 ? 20.125 -30.547 -19.828 1 91.25 130 LEU B CA 1
ATOM 4018 C C . LEU B 1 130 ? 19.484 -29.156 -19.938 1 91.25 130 LEU B C 1
ATOM 4020 O O . LEU B 1 130 ? 19.094 -28.562 -18.938 1 91.25 130 LEU B O 1
ATOM 4024 N N . GLU B 1 131 ? 19.422 -28.703 -21.125 1 91.62 131 GLU B N 1
ATOM 4025 C CA . GLU B 1 131 ? 18.922 -27.359 -21.375 1 91.62 131 GLU B CA 1
ATOM 4026 C C . GLU B 1 131 ? 17.5 -27.391 -21.938 1 91.62 131 GLU B C 1
ATOM 4028 O O . GLU B 1 131 ? 17.219 -28.156 -22.859 1 91.62 131 GLU B O 1
ATOM 4033 N N . LEU B 1 132 ? 16.703 -26.641 -21.344 1 89.88 132 LEU B N 1
ATOM 4034 C CA . LEU B 1 132 ? 15.336 -26.469 -21.828 1 89.88 132 LEU B CA 1
ATOM 4035 C C . LEU B 1 132 ? 15.07 -25 -22.141 1 89.88 132 LEU B C 1
ATOM 4037 O O . LEU B 1 132 ? 15.25 -24.125 -21.281 1 89.88 132 LEU B O 1
ATOM 4041 N N . SER B 1 133 ? 14.68 -24.75 -23.391 1 90.38 133 SER B N 1
ATOM 4042 C CA . SER B 1 133 ? 14.305 -23.391 -23.781 1 90.38 133 SER B CA 1
ATOM 4043 C C . SER B 1 133 ? 12.789 -23.203 -23.766 1 90.38 133 SER B C 1
ATOM 4045 O O . SER B 1 133 ? 12.062 -23.984 -24.375 1 90.38 133 SER B O 1
ATOM 4047 N N . ILE B 1 134 ? 12.367 -22.281 -23.047 1 90 134 ILE B N 1
ATOM 4048 C CA . ILE B 1 134 ? 10.945 -21.969 -22.953 1 90 134 ILE B CA 1
ATOM 4049 C C . ILE B 1 134 ? 10.742 -20.453 -23.141 1 90 134 ILE B C 1
ATOM 4051 O O . ILE B 1 134 ? 11.547 -19.656 -22.656 1 90 134 ILE B O 1
ATOM 4055 N N . ASP B 1 135 ? 9.68 -20.125 -23.875 1 93.19 135 ASP B N 1
ATOM 4056 C CA . ASP B 1 135 ? 9.336 -18.719 -23.969 1 93.19 135 ASP B CA 1
ATOM 4057 C C . ASP B 1 135 ? 9.117 -1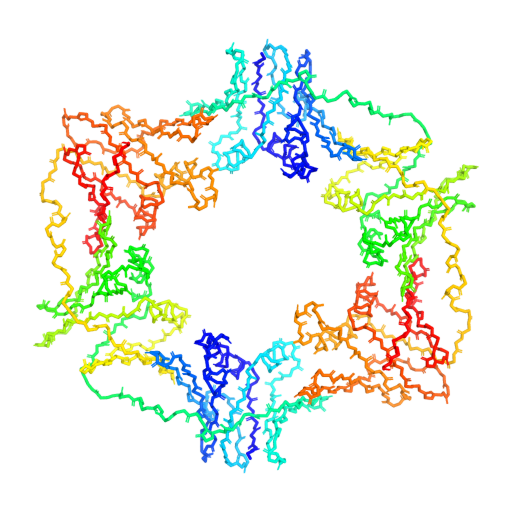8.094 -22.594 1 93.19 135 ASP B C 1
ATOM 4059 O O . ASP B 1 135 ? 8.414 -18.672 -21.75 1 93.19 135 ASP B O 1
ATOM 4063 N N . SER B 1 136 ? 9.711 -16.922 -22.328 1 95.69 136 SER B N 1
ATOM 4064 C CA . SER B 1 136 ? 9.68 -16.312 -21.016 1 95.69 136 SER B CA 1
ATOM 4065 C C . SER B 1 136 ? 8.258 -15.938 -20.609 1 95.69 136 SER B C 1
ATOM 4067 O O . SER B 1 136 ? 7.875 -16.109 -19.453 1 95.69 136 SER B O 1
ATOM 4069 N N . GLN B 1 137 ? 7.473 -15.43 -21.531 1 95 137 GLN B N 1
ATOM 4070 C CA . GLN B 1 137 ? 6.098 -15.047 -21.234 1 95 137 GLN B CA 1
ATOM 4071 C C . GLN B 1 137 ? 5.238 -16.266 -20.938 1 95 137 GLN B C 1
ATOM 4073 O O . GLN B 1 137 ? 4.387 -16.234 -20.047 1 95 137 GLN B O 1
ATOM 4078 N N . GLU B 1 138 ? 5.469 -17.312 -21.688 1 93.75 138 GLU B N 1
ATOM 4079 C CA . GLU B 1 138 ? 4.754 -18.562 -21.453 1 93.75 138 GLU B CA 1
ATOM 4080 C C . GLU B 1 138 ? 5.062 -19.125 -20.078 1 93.75 138 GLU B C 1
ATOM 4082 O O . GLU B 1 138 ? 4.164 -19.594 -19.375 1 93.75 138 GLU B O 1
ATOM 4087 N N . PHE B 1 139 ? 6.293 -19.062 -19.766 1 95.44 139 PHE B N 1
ATOM 4088 C CA . PHE B 1 139 ? 6.688 -19.562 -18.453 1 95.44 139 PHE B CA 1
ATOM 4089 C C . PHE B 1 139 ? 6.078 -18.703 -17.344 1 95.44 139 PHE B C 1
ATOM 4091 O O . PHE B 1 139 ? 5.566 -19.234 -16.359 1 95.44 139 PHE B O 1
ATOM 4098 N N . LYS B 1 140 ? 6.168 -17.422 -17.453 1 96.62 140 LYS B N 1
ATOM 4099 C CA . LYS B 1 140 ? 5.578 -16.516 -16.469 1 96.62 140 LYS B CA 1
ATOM 4100 C C . LYS B 1 140 ? 4.09 -16.812 -16.281 1 96.62 140 LYS B C 1
ATOM 4102 O O . LYS B 1 140 ? 3.604 -16.891 -15.156 1 96.62 140 LYS B O 1
ATOM 4107 N N . SER B 1 141 ? 3.393 -16.906 -17.375 1 96.06 141 SER B N 1
ATOM 4108 C CA . SER B 1 141 ? 1.968 -17.219 -17.344 1 96.06 141 SER B CA 1
ATOM 4109 C C . SER B 1 141 ? 1.717 -18.547 -16.625 1 96.06 141 SER B C 1
ATOM 4111 O O . SER B 1 141 ? 0.808 -18.641 -15.797 1 96.06 141 SER B O 1
ATOM 4113 N N . THR B 1 142 ? 2.555 -19.5 -16.922 1 96.94 142 THR B N 1
ATOM 4114 C CA . THR B 1 142 ? 2.441 -20.812 -16.297 1 96.94 142 THR B CA 1
ATOM 4115 C C . THR B 1 142 ? 2.598 -20.703 -14.781 1 96.94 142 THR B C 1
ATOM 4117 O O . THR B 1 142 ? 1.798 -21.266 -14.023 1 96.94 142 THR B O 1
ATOM 4120 N N . LEU B 1 143 ? 3.582 -19.984 -14.375 1 97.56 143 LEU B N 1
ATOM 4121 C CA . LEU B 1 143 ? 3.803 -19.781 -12.945 1 97.56 143 LEU B CA 1
ATOM 4122 C C . LEU B 1 143 ? 2.59 -19.125 -12.297 1 97.56 143 LEU B C 1
ATOM 4124 O O . LEU B 1 143 ? 2.105 -19.578 -11.258 1 97.56 143 LEU B O 1
ATOM 4128 N N . THR B 1 144 ? 2.092 -18.125 -12.891 1 96.81 144 THR B N 1
ATOM 4129 C CA . THR B 1 144 ? 0.951 -17.375 -12.359 1 96.81 144 THR B CA 1
ATOM 4130 C C . THR B 1 144 ? -0.276 -18.281 -12.258 1 96.81 144 THR B C 1
ATOM 4132 O O . THR B 1 144 ? -1.06 -18.172 -11.312 1 96.81 144 THR B O 1
ATOM 4135 N N . GLN B 1 145 ? -0.392 -19.172 -13.148 1 97.81 145 GLN B N 1
ATOM 4136 C CA . GLN B 1 145 ? -1.573 -20.016 -13.25 1 97.81 145 GLN B CA 1
ATOM 4137 C C . GLN B 1 145 ? -1.5 -21.188 -12.266 1 97.81 145 GLN B C 1
ATOM 4139 O O . GLN B 1 145 ? -2.521 -21.797 -11.945 1 97.81 145 GLN B O 1
ATOM 4144 N N . THR B 1 146 ? -0.282 -21.5 -11.805 1 98.44 146 THR B N 1
ATOM 4145 C CA . THR B 1 146 ? -0.186 -22.781 -11.117 1 98.44 146 THR B CA 1
ATOM 4146 C C . THR B 1 146 ? 0.33 -22.594 -9.695 1 98.44 146 THR B C 1
ATOM 4148 O O . THR B 1 146 ? 0.073 -23.438 -8.82 1 98.44 146 THR B O 1
ATOM 4151 N N . ILE B 1 147 ? 1.019 -21.547 -9.422 1 98.31 147 ILE B N 1
ATOM 4152 C CA . ILE B 1 147 ? 1.79 -21.406 -8.195 1 98.31 147 ILE B CA 1
ATOM 4153 C C . ILE B 1 147 ? 0.845 -21.344 -6.996 1 98.31 147 ILE B C 1
ATOM 4155 O O . ILE B 1 147 ? 1.229 -21.688 -5.879 1 98.31 147 ILE B O 1
ATOM 4159 N N . SER B 1 148 ? -0.383 -20.906 -7.164 1 97.25 148 SER B N 1
ATOM 4160 C CA . SER B 1 148 ? -1.329 -20.719 -6.07 1 97.25 148 SER B CA 1
ATOM 4161 C C . SER B 1 148 ? -1.68 -22.031 -5.398 1 97.25 148 SER B C 1
ATOM 4163 O O . SER B 1 148 ? -2.156 -22.062 -4.262 1 97.25 148 SER B O 1
ATOM 4165 N N . SER B 1 149 ? -1.465 -23.156 -6.012 1 98.19 149 SER B N 1
ATOM 4166 C CA . SER B 1 149 ? -1.828 -24.469 -5.473 1 98.19 149 SER B CA 1
ATOM 4167 C C . SER B 1 149 ? -0.704 -25.047 -4.625 1 98.19 149 SER B C 1
ATOM 4169 O O . SER B 1 149 ? -0.788 -26.188 -4.172 1 98.19 149 SER B O 1
ATOM 4171 N N . ILE B 1 150 ? 0.349 -24.312 -4.426 1 98.31 150 ILE B N 1
ATOM 4172 C CA . ILE B 1 150 ? 1.455 -24.75 -3.584 1 98.31 150 ILE B CA 1
ATOM 4173 C C . ILE B 1 150 ? 1.276 -24.203 -2.17 1 98.31 150 ILE B C 1
ATOM 4175 O O . ILE B 1 150 ? 0.902 -23.047 -1.987 1 98.31 150 ILE B O 1
ATOM 4179 N N . ASN B 1 151 ? 1.468 -25.047 -1.192 1 97.06 151 ASN B N 1
ATOM 4180 C CA . ASN B 1 151 ? 1.672 -24.625 0.19 1 97.06 151 ASN B CA 1
ATOM 4181 C C . ASN B 1 151 ? 3.145 -24.688 0.587 1 97.06 151 ASN B C 1
ATOM 4183 O O . ASN B 1 151 ? 3.686 -25.781 0.773 1 97.06 151 ASN B O 1
ATOM 4187 N N . GLU B 1 152 ? 3.709 -23.562 0.723 1 95.06 152 GLU B N 1
ATOM 4188 C CA . GLU B 1 152 ? 5.145 -23.5 0.984 1 95.06 152 GLU B CA 1
ATOM 4189 C C . GLU B 1 152 ? 5.488 -24.172 2.311 1 95.06 152 GLU B C 1
ATOM 4191 O O . GLU B 1 152 ? 6.633 -24.578 2.527 1 95.06 152 GLU B O 1
ATOM 4196 N N . TRP B 1 153 ? 4.5 -24.344 3.17 1 94.56 153 TRP B N 1
ATOM 4197 C CA . TRP B 1 153 ? 4.742 -24.875 4.508 1 94.56 153 TRP B CA 1
ATOM 4198 C C . TRP B 1 153 ? 4.25 -26.328 4.621 1 94.56 153 TRP B C 1
ATOM 4200 O O . TRP B 1 153 ? 4.109 -26.859 5.723 1 94.56 153 TRP B O 1
ATOM 4210 N N . ASN B 1 154 ? 4 -26.875 3.559 1 95 154 ASN B N 1
ATOM 4211 C CA . ASN B 1 154 ? 3.514 -28.25 3.592 1 95 154 ASN B CA 1
ATOM 4212 C C . ASN B 1 154 ? 4.477 -29.172 4.34 1 95 154 ASN B C 1
ATOM 4214 O O . ASN B 1 154 ? 5.691 -29.062 4.184 1 95 154 ASN B O 1
ATOM 4218 N N . GLN B 1 155 ? 3.9 -30.078 5.156 1 95.44 155 GLN B N 1
ATOM 4219 C CA . GLN B 1 155 ? 4.719 -31.031 5.895 1 95.44 155 GLN B CA 1
ATOM 4220 C C . GLN B 1 155 ? 5.41 -32 4.949 1 95.44 155 GLN B C 1
ATOM 4222 O O . GLN B 1 155 ? 6.523 -32.469 5.223 1 95.44 155 GLN B O 1
ATOM 4227 N N . LYS B 1 156 ? 4.711 -32.344 3.967 1 96.44 156 LYS B N 1
ATOM 4228 C CA . LYS B 1 156 ? 5.352 -33.125 2.902 1 96.44 156 LYS B CA 1
ATOM 4229 C C . LYS B 1 156 ? 6.188 -32.219 2.002 1 96.44 156 LYS B C 1
ATOM 4231 O O . LYS B 1 156 ? 5.656 -31.578 1.094 1 96.44 156 LYS B O 1
ATOM 4236 N N . VAL B 1 157 ? 7.457 -32.25 2.145 1 96.62 157 VAL B N 1
ATOM 4237 C CA . VAL B 1 157 ? 8.383 -31.297 1.568 1 96.62 157 VAL B CA 1
ATOM 4238 C C . VAL B 1 157 ? 8.258 -31.297 0.047 1 96.62 157 VAL B C 1
ATOM 4240 O O . VAL B 1 157 ? 8.383 -30.25 -0.596 1 96.62 157 VAL B O 1
ATOM 4243 N N . VAL B 1 158 ? 7.988 -32.469 -0.558 1 97.81 158 VAL B N 1
ATOM 4244 C CA . VAL B 1 158 ? 7.918 -32.594 -2.01 1 97.81 158 VAL B CA 1
ATOM 4245 C C . VAL B 1 158 ? 6.762 -31.734 -2.549 1 97.81 158 VAL B C 1
ATOM 4247 O O . VAL B 1 158 ? 6.738 -31.391 -3.732 1 97.81 158 VAL B O 1
ATOM 4250 N N . LEU B 1 159 ? 5.797 -31.344 -1.663 1 98.12 159 LEU B N 1
ATOM 4251 C CA . LEU B 1 159 ? 4.629 -30.594 -2.092 1 98.12 159 LEU B CA 1
ATOM 4252 C C . LEU B 1 159 ? 4.855 -29.094 -1.915 1 98.12 159 LEU B C 1
ATOM 4254 O O . LEU B 1 159 ? 4 -28.281 -2.283 1 98.12 159 LEU B O 1
ATOM 4258 N N . ALA B 1 160 ? 6.02 -28.75 -1.398 1 98.12 160 ALA B N 1
ATOM 4259 C CA . ALA B 1 160 ? 6.367 -27.359 -1.185 1 98.12 160 ALA B CA 1
ATOM 4260 C C . ALA B 1 160 ? 7.047 -26.766 -2.416 1 98.12 160 ALA B C 1
ATOM 4262 O O . ALA B 1 160 ? 7.879 -25.859 -2.303 1 98.12 160 ALA B O 1
ATOM 4263 N N . GLY B 1 161 ? 6.77 -27.312 -3.598 1 98.31 161 GLY B N 1
ATOM 4264 C CA . GLY B 1 161 ? 7.32 -26.859 -4.859 1 98.31 161 GLY B CA 1
ATOM 4265 C C . GLY B 1 161 ? 6.496 -27.266 -6.062 1 98.31 161 GLY B C 1
ATOM 4266 O O . GLY B 1 161 ? 5.379 -27.766 -5.914 1 98.31 161 GLY B O 1
ATOM 4267 N N . MET B 1 162 ? 6.945 -26.953 -7.215 1 98.5 162 MET B N 1
ATOM 4268 C CA . MET B 1 162 ? 6.336 -27.281 -8.5 1 98.5 162 MET B CA 1
ATOM 4269 C C . MET B 1 162 ? 7.047 -28.469 -9.148 1 98.5 162 MET B C 1
ATOM 4271 O O . MET B 1 162 ? 8.273 -28.5 -9.211 1 98.5 162 MET B O 1
ATOM 4275 N N . ASN B 1 163 ? 6.348 -29.422 -9.617 1 98.38 163 ASN B N 1
ATOM 4276 C CA . ASN B 1 163 ? 6.906 -30.531 -10.375 1 98.38 163 ASN B CA 1
ATOM 4277 C C . ASN B 1 163 ? 6.977 -30.219 -11.867 1 98.38 163 ASN B C 1
ATOM 4279 O O . ASN B 1 163 ? 5.961 -29.875 -12.477 1 98.38 163 ASN B O 1
ATOM 4283 N N . LEU B 1 164 ? 8.133 -30.25 -12.359 1 97.06 164 LEU B N 1
ATOM 4284 C CA . LEU B 1 164 ? 8.367 -30.125 -13.789 1 97.06 164 LEU B CA 1
ATOM 4285 C C . LEU B 1 164 ? 8.781 -31.453 -14.398 1 97.06 164 LEU B C 1
ATOM 4287 O O . LEU B 1 164 ? 9.805 -32.031 -14.023 1 97.06 164 LEU B O 1
ATOM 4291 N N . LYS B 1 165 ? 7.961 -31.875 -15.359 1 95.5 165 LYS B N 1
ATOM 4292 C CA . LYS B 1 165 ? 8.234 -33.156 -16.031 1 95.5 165 LYS B CA 1
ATOM 4293 C C . LYS B 1 165 ? 8.281 -32.938 -17.547 1 95.5 165 LYS B C 1
ATOM 4295 O O . LYS B 1 165 ? 7.484 -32.219 -18.109 1 95.5 165 LYS B O 1
ATOM 4300 N N . ILE B 1 166 ? 9.242 -33.594 -18.125 1 93.31 166 ILE B N 1
ATOM 4301 C CA . ILE B 1 166 ? 9.32 -33.656 -19.578 1 93.31 166 ILE B CA 1
ATOM 4302 C C . ILE B 1 166 ? 9.211 -35.125 -20.016 1 93.31 166 ILE B C 1
ATOM 4304 O O . ILE B 1 166 ? 10.008 -35.969 -19.594 1 93.31 166 ILE B O 1
ATOM 4308 N N . LYS B 1 167 ? 8.203 -35.344 -20.734 1 89.94 167 LYS B N 1
ATOM 4309 C CA . LYS B 1 167 ? 7.98 -36.688 -21.281 1 89.94 167 LYS B CA 1
ATOM 4310 C C . LYS B 1 167 ? 7.227 -36.594 -22.609 1 89.94 167 LYS B C 1
ATOM 4312 O O . LYS B 1 167 ? 6.277 -35.812 -22.75 1 89.94 167 LYS B O 1
ATOM 4317 N N . ASP B 1 168 ? 7.609 -37.406 -23.547 1 86.75 168 ASP B N 1
ATOM 4318 C CA . ASP B 1 168 ? 6.922 -37.531 -24.828 1 86.75 168 ASP B CA 1
ATOM 4319 C C . ASP B 1 168 ? 6.734 -36.188 -25.5 1 86.75 168 ASP B C 1
ATOM 4321 O O . ASP B 1 168 ? 5.633 -35.844 -25.922 1 86.75 168 ASP B O 1
ATOM 4325 N N . ASN B 1 169 ? 7.707 -35.344 -25.453 1 86.88 169 ASN B N 1
ATOM 4326 C CA . ASN B 1 169 ? 7.754 -34.031 -26.094 1 86.88 169 ASN B CA 1
ATOM 4327 C C . ASN B 1 169 ? 6.746 -33.062 -25.469 1 86.88 169 ASN B C 1
ATOM 4329 O O . ASN B 1 169 ? 6.18 -32.219 -26.172 1 86.88 169 ASN B O 1
ATOM 4333 N N . LYS B 1 170 ? 6.508 -33.344 -24.219 1 91.12 170 LYS B N 1
ATOM 4334 C CA . LYS B 1 170 ? 5.598 -32.5 -23.469 1 91.12 170 LYS B CA 1
ATOM 4335 C C . LYS B 1 170 ? 6.195 -32.094 -22.125 1 91.12 170 LYS B C 1
ATOM 4337 O O . LYS B 1 170 ? 6.797 -32.906 -21.438 1 91.12 170 LYS B O 1
ATOM 4342 N N . ILE B 1 171 ? 6.047 -30.828 -21.859 1 94.06 171 ILE B N 1
ATOM 4343 C CA . ILE B 1 171 ? 6.414 -30.344 -20.531 1 94.06 171 ILE B CA 1
ATOM 4344 C C . ILE B 1 171 ? 5.16 -30.219 -19.672 1 94.06 171 ILE B C 1
ATOM 4346 O O . ILE B 1 171 ? 4.164 -29.625 -20.094 1 94.06 171 ILE B O 1
ATOM 4350 N N . SER B 1 172 ? 5.184 -30.797 -18.516 1 95.88 172 SER B N 1
ATOM 4351 C CA . SER B 1 172 ? 4.09 -30.688 -17.547 1 95.88 172 SER B CA 1
ATOM 4352 C C . SER B 1 172 ? 4.539 -29.953 -16.281 1 95.88 172 SER B C 1
ATOM 4354 O O . SER B 1 172 ? 5.578 -30.297 -15.711 1 95.88 172 SER B O 1
ATOM 4356 N N . PHE B 1 173 ? 3.846 -28.953 -15.953 1 97.75 173 PHE B N 1
ATOM 4357 C CA . PHE B 1 173 ? 4 -28.281 -14.672 1 97.75 173 PHE B CA 1
ATOM 4358 C C . PHE B 1 173 ? 2.85 -28.609 -13.734 1 97.75 173 PHE B C 1
ATOM 4360 O O . PHE B 1 173 ? 1.688 -28.328 -14.039 1 97.75 173 PHE B O 1
ATOM 4367 N N . VAL B 1 174 ? 3.182 -29.156 -12.586 1 98.25 174 VAL B N 1
ATOM 4368 C CA . VAL B 1 174 ? 2.143 -29.609 -11.672 1 98.25 174 VAL B CA 1
ATOM 4369 C C . VAL B 1 174 ? 2.391 -29.031 -10.281 1 98.25 174 VAL B C 1
ATOM 4371 O O . VAL B 1 174 ? 3.525 -29.016 -9.797 1 98.25 174 VAL B O 1
ATOM 4374 N N . THR B 1 175 ? 1.382 -28.5 -9.648 1 98.5 175 THR B N 1
ATOM 4375 C CA . THR B 1 175 ? 1.432 -28.062 -8.258 1 98.5 175 THR B CA 1
ATOM 4376 C C . THR B 1 175 ? 0.204 -28.547 -7.492 1 98.5 175 THR B C 1
ATOM 4378 O O . THR B 1 175 ? -0.863 -28.75 -8.078 1 98.5 175 THR B O 1
ATOM 4381 N N . THR B 1 176 ? 0.363 -28.797 -6.18 1 98.19 176 THR B N 1
ATOM 4382 C CA . THR B 1 176 ? -0.768 -29.234 -5.367 1 98.19 176 THR B CA 1
ATOM 4383 C C . THR B 1 176 ? -0.472 -29.031 -3.881 1 98.19 176 THR B C 1
ATOM 4385 O O . THR B 1 176 ? 0.686 -29.078 -3.463 1 98.19 176 THR B O 1
ATOM 4388 N N . ASP B 1 177 ? -1.465 -28.734 -3.152 1 96.88 177 ASP B N 1
ATOM 4389 C CA . ASP B 1 177 ? -1.406 -28.766 -1.694 1 96.88 177 ASP B CA 1
ATOM 4390 C C . ASP B 1 177 ? -2.328 -29.859 -1.137 1 96.88 177 ASP B C 1
ATOM 4392 O O . ASP B 1 177 ? -2.684 -29.828 0.043 1 96.88 177 ASP B O 1
ATOM 4396 N N . LEU B 1 178 ? -2.76 -30.75 -1.95 1 94.75 178 LEU B N 1
ATOM 4397 C CA . LEU B 1 178 ? -3.586 -31.906 -1.651 1 94.75 178 LEU B CA 1
ATOM 4398 C C . LEU B 1 178 ? -5.062 -31.547 -1.621 1 94.75 178 LEU B C 1
ATOM 4400 O O . LEU B 1 178 ? -5.93 -32.406 -1.635 1 94.75 178 LEU B O 1
ATOM 4404 N N . PHE B 1 179 ? -5.383 -30.266 -1.663 1 95 179 PHE B N 1
ATOM 4405 C CA . PHE B 1 179 ? -6.773 -29.828 -1.711 1 95 179 PHE B CA 1
ATOM 4406 C C . PHE B 1 179 ? -7.129 -29.312 -3.1 1 95 179 PHE B C 1
ATOM 4408 O O . PHE B 1 179 ? -8.305 -29.172 -3.434 1 95 179 PHE B O 1
ATOM 4415 N N . ARG B 1 180 ? -6.199 -29.031 -3.791 1 97.19 180 ARG B N 1
ATOM 4416 C CA . ARG B 1 180 ? -6.312 -28.562 -5.164 1 97.19 180 ARG B CA 1
ATOM 4417 C C . ARG B 1 180 ? -5.094 -28.953 -5.988 1 97.19 180 ARG B C 1
ATOM 4419 O O . ARG B 1 180 ? -4.031 -29.25 -5.434 1 97.19 180 ARG B O 1
ATOM 4426 N N . VAL B 1 181 ? -5.312 -29 -7.297 1 98.31 181 VAL B N 1
ATOM 4427 C CA . VAL B 1 181 ? -4.242 -29.344 -8.227 1 98.31 181 VAL B CA 1
ATOM 4428 C C . VAL B 1 181 ? -4.293 -28.406 -9.438 1 98.31 181 VAL B C 1
ATOM 4430 O O . VAL B 1 181 ? -5.367 -28.125 -9.961 1 98.31 181 VAL B O 1
ATOM 4433 N N . SER B 1 182 ? -3.137 -27.938 -9.812 1 98.5 182 SER B N 1
ATOM 4434 C CA . SER B 1 182 ? -2.971 -27.219 -11.062 1 98.5 182 SER B CA 1
ATOM 4435 C C . SER B 1 182 ? -2.039 -27.953 -12.016 1 98.5 182 SER B C 1
ATOM 4437 O O . SER B 1 182 ? -0.97 -28.422 -11.609 1 98.5 182 SER B O 1
ATOM 4439 N N . LEU B 1 183 ? -2.436 -28.109 -13.266 1 98 183 LEU B N 1
ATOM 4440 C CA . LEU B 1 183 ? -1.639 -28.75 -14.305 1 98 183 LEU B CA 1
ATOM 4441 C C . LEU B 1 183 ? -1.605 -27.906 -15.57 1 98 183 LEU B C 1
ATOM 4443 O O . LEU B 1 183 ? -2.654 -27.547 -16.109 1 98 183 LEU B O 1
ATOM 4447 N N . LYS B 1 184 ? -0.461 -27.516 -15.961 1 97.62 184 LYS B N 1
ATOM 4448 C CA . LYS B 1 184 ? -0.237 -26.844 -17.234 1 97.62 184 LYS B CA 1
ATOM 4449 C C . LYS B 1 184 ? 0.69 -27.656 -18.125 1 97.62 184 LYS B C 1
ATOM 4451 O O . LYS B 1 184 ? 1.76 -28.094 -17.703 1 97.62 184 LYS B O 1
ATOM 4456 N N . GLU B 1 185 ? 0.297 -27.875 -19.297 1 95.5 185 GLU B N 1
ATOM 4457 C CA . GLU B 1 185 ? 1.103 -28.625 -20.25 1 95.5 185 GLU B CA 1
ATOM 4458 C C . GLU B 1 185 ? 1.465 -27.781 -21.469 1 95.5 185 GLU B C 1
ATOM 4460 O O . GLU B 1 185 ? 0.63 -27.031 -21.984 1 95.5 185 GLU B O 1
ATOM 4465 N N . ILE B 1 186 ? 2.672 -27.906 -21.844 1 92.56 186 ILE B N 1
ATOM 4466 C CA . ILE B 1 186 ? 3.184 -27.219 -23.016 1 92.56 186 ILE B CA 1
ATOM 4467 C C . ILE B 1 186 ? 3.816 -28.219 -23.984 1 92.56 186 ILE B C 1
ATOM 4469 O O . ILE B 1 186 ? 4.645 -29.031 -23.578 1 92.56 186 ILE B O 1
ATOM 4473 N N . ILE B 1 187 ? 3.445 -28.109 -25.234 1 89.12 187 ILE B N 1
ATOM 4474 C CA . ILE B 1 187 ? 4.012 -29 -26.234 1 89.12 187 ILE B CA 1
ATOM 4475 C C . ILE B 1 187 ? 5.32 -28.422 -26.766 1 89.12 187 ILE B C 1
ATOM 4477 O O . ILE B 1 187 ? 5.375 -27.25 -27.156 1 89.12 187 ILE B O 1
ATOM 4481 N N . LEU B 1 188 ? 6.328 -29.219 -26.703 1 83.38 188 LEU B N 1
ATOM 4482 C CA . LEU B 1 188 ? 7.633 -28.781 -27.203 1 83.38 188 LEU B CA 1
ATOM 4483 C C . LEU B 1 188 ? 7.727 -28.984 -28.703 1 83.38 188 LEU B C 1
ATOM 4485 O O . LEU B 1 188 ? 7.215 -29.984 -29.25 1 83.38 188 LEU B O 1
ATOM 4489 N N . ASN B 1 189 ? 8.172 -28 -29.484 1 75.69 189 ASN B N 1
ATOM 4490 C CA . ASN B 1 189 ? 8.289 -28.078 -30.922 1 75.69 189 ASN B CA 1
ATOM 4491 C C . ASN B 1 189 ? 9.359 -29.078 -31.359 1 75.69 189 ASN B C 1
ATOM 4493 O O . ASN B 1 189 ? 9.219 -29.734 -32.375 1 75.69 189 ASN B O 1
ATOM 4497 N N . GLU B 1 190 ? 10.492 -29.094 -30.672 1 70.5 190 GLU B N 1
ATOM 4498 C CA . GLU B 1 190 ? 11.578 -29.984 -31.078 1 70.5 190 GLU B CA 1
ATOM 4499 C C . GLU B 1 190 ? 11.594 -31.25 -30.219 1 70.5 190 GLU B C 1
ATOM 4501 O O . GLU B 1 190 ? 11.367 -31.188 -29 1 70.5 190 GLU B O 1
ATOM 4506 N N . ALA B 1 191 ? 11.648 -32.469 -30.969 1 65.81 191 ALA B N 1
ATOM 4507 C CA . ALA B 1 191 ? 11.695 -33.781 -30.312 1 65.81 191 ALA B CA 1
ATOM 4508 C C . ALA B 1 191 ? 12.891 -33.875 -29.359 1 65.81 191 ALA B C 1
ATOM 4510 O O . ALA B 1 191 ? 14 -33.438 -29.703 1 65.81 191 ALA B O 1
ATOM 4511 N N . THR B 1 192 ? 12.547 -33.906 -28.062 1 70.75 192 THR B N 1
ATOM 4512 C CA . THR B 1 192 ? 13.641 -34.188 -27.141 1 70.75 192 THR B CA 1
ATOM 4513 C C . THR B 1 192 ? 13.508 -35.562 -26.547 1 70.75 192 THR B C 1
ATOM 4515 O O . THR B 1 192 ? 12.398 -36.062 -26.328 1 70.75 192 THR B O 1
ATOM 4518 N N . ASN B 1 193 ? 14.531 -36.406 -26.609 1 72.94 193 ASN B N 1
ATOM 4519 C CA . ASN B 1 193 ? 14.539 -37.75 -26.016 1 72.94 193 ASN B CA 1
ATOM 4520 C C . ASN B 1 193 ? 14.875 -37.688 -24.516 1 72.94 193 ASN B C 1
ATOM 4522 O O . ASN B 1 193 ? 14.977 -38.719 -23.859 1 72.94 193 ASN B O 1
ATOM 4526 N N . GLN B 1 194 ? 14.891 -36.469 -24.031 1 79.56 194 GLN B N 1
ATOM 4527 C CA . GLN B 1 194 ? 15.289 -36.344 -22.625 1 79.56 194 GLN B CA 1
ATOM 4528 C C . GLN B 1 194 ? 14.078 -36.312 -21.703 1 79.56 194 GLN B C 1
ATOM 4530 O O . GLN B 1 194 ? 13.055 -35.719 -22.031 1 79.56 194 GLN B O 1
ATOM 4535 N N . GLU B 1 195 ? 14.156 -37.188 -20.672 1 88.81 195 GLU B N 1
ATOM 4536 C CA . GLU B 1 195 ? 13.133 -37.188 -19.625 1 88.81 195 GLU B CA 1
ATOM 4537 C C . GLU B 1 195 ? 13.594 -36.438 -18.391 1 88.81 195 GLU B C 1
ATOM 4539 O O . GLU B 1 195 ? 14.758 -36.531 -17.984 1 88.81 195 GLU B O 1
ATOM 4544 N N . VAL B 1 196 ? 12.789 -35.562 -17.938 1 92.69 196 VAL B N 1
ATOM 4545 C CA . VAL B 1 196 ? 13.078 -34.75 -16.766 1 92.69 196 VAL B CA 1
ATOM 4546 C C . VAL B 1 196 ? 11.945 -34.906 -15.742 1 92.69 196 VAL B C 1
ATOM 4548 O O . VAL B 1 196 ? 10.781 -35.031 -16.109 1 92.69 196 VAL B O 1
ATOM 4551 N N . ASP B 1 197 ? 12.266 -35.031 -14.453 1 95.75 197 ASP B N 1
ATOM 4552 C CA . ASP B 1 197 ? 11.336 -35.031 -13.328 1 95.75 197 ASP B CA 1
ATOM 4553 C C . ASP B 1 197 ? 11.945 -34.375 -12.102 1 95.75 197 ASP B C 1
ATOM 4555 O O . ASP B 1 197 ? 12.664 -35 -11.328 1 95.75 197 ASP B O 1
ATOM 4559 N N . ILE B 1 198 ? 11.688 -33.094 -11.977 1 97.25 198 ILE B N 1
ATOM 4560 C CA . ILE B 1 198 ? 12.328 -32.344 -10.906 1 97.25 198 ILE B CA 1
ATOM 4561 C C . ILE B 1 198 ? 11.281 -31.547 -10.125 1 97.25 198 ILE B C 1
ATOM 4563 O O . ILE B 1 198 ? 10.156 -31.359 -10.602 1 97.25 198 ILE B O 1
ATOM 4567 N N . ILE B 1 199 ? 11.633 -31.125 -8.914 1 98.25 199 ILE B N 1
ATOM 4568 C CA . ILE B 1 199 ? 10.773 -30.312 -8.07 1 98.25 199 ILE B CA 1
ATOM 4569 C C . ILE B 1 199 ? 11.484 -29 -7.719 1 98.25 199 ILE B C 1
ATOM 4571 O O . ILE B 1 199 ? 12.508 -29.016 -7.039 1 98.25 199 ILE B O 1
ATOM 4575 N N . ILE B 1 200 ? 10.961 -27.938 -8.219 1 98 200 ILE B N 1
ATOM 4576 C CA . ILE B 1 200 ? 11.523 -26.609 -7.977 1 98 200 ILE B CA 1
ATOM 4577 C C . ILE B 1 200 ? 10.883 -25.984 -6.738 1 98 200 ILE B C 1
ATOM 4579 O O . ILE B 1 200 ? 9.656 -25.875 -6.66 1 98 200 ILE B O 1
ATOM 4583 N N . PRO B 1 201 ? 11.641 -25.547 -5.789 1 97.62 201 PRO B N 1
ATOM 4584 C CA . PRO B 1 201 ? 11.078 -25.016 -4.543 1 97.62 201 PRO B CA 1
ATOM 4585 C C . PRO B 1 201 ? 10.242 -23.75 -4.762 1 97.62 201 PRO B C 1
ATOM 4587 O O . PRO B 1 201 ? 10.539 -22.953 -5.648 1 97.62 201 PRO B O 1
ATOM 4590 N N . TYR B 1 202 ? 9.25 -23.578 -3.863 1 97.25 202 TYR B N 1
ATOM 4591 C CA . TYR B 1 202 ? 8.312 -22.453 -3.928 1 97.25 202 TYR B CA 1
ATOM 4592 C C . TYR B 1 202 ? 9.062 -21.125 -3.912 1 97.25 202 TYR B C 1
ATOM 4594 O O . TYR B 1 202 ? 8.773 -20.234 -4.715 1 97.25 202 TYR B O 1
ATOM 4602 N N . LYS B 1 203 ? 10.023 -20.953 -3.072 1 93.69 203 LYS B N 1
ATOM 4603 C CA . LYS B 1 203 ? 10.766 -19.703 -2.934 1 93.69 203 LYS B CA 1
ATOM 4604 C C . LYS B 1 203 ? 11.461 -19.328 -4.238 1 93.69 203 LYS B C 1
ATOM 4606 O O . LYS B 1 203 ? 11.484 -18.156 -4.621 1 93.69 203 LYS B O 1
ATOM 4611 N N . THR B 1 204 ? 12 -20.297 -4.891 1 96.69 204 THR B N 1
ATOM 4612 C CA . THR B 1 204 ? 12.641 -20.062 -6.176 1 96.69 204 THR B CA 1
ATOM 4613 C C . THR B 1 204 ? 11.625 -19.594 -7.215 1 96.69 204 THR B C 1
ATOM 4615 O O . THR B 1 204 ? 11.898 -18.688 -7.992 1 96.69 204 THR B O 1
ATOM 4618 N N . LEU B 1 205 ? 10.492 -20.188 -7.164 1 97.69 205 LEU B N 1
ATOM 4619 C CA . LEU B 1 205 ? 9.438 -19.859 -8.117 1 97.69 205 LEU B CA 1
ATOM 4620 C C . LEU B 1 205 ? 9 -18.406 -7.949 1 97.69 205 LEU B C 1
ATOM 4622 O O . LEU B 1 205 ? 8.758 -17.703 -8.938 1 97.69 205 LEU B O 1
ATOM 4626 N N . ILE B 1 206 ? 8.883 -18 -6.742 1 95.62 206 ILE B N 1
ATOM 4627 C CA . ILE B 1 206 ? 8.484 -16.625 -6.457 1 95.62 206 ILE B CA 1
ATOM 4628 C C . ILE B 1 206 ? 9.516 -15.664 -7.027 1 95.62 206 ILE B C 1
ATOM 4630 O O . ILE B 1 206 ? 9.156 -14.672 -7.672 1 95.62 206 ILE B O 1
ATOM 4634 N N . GLU B 1 207 ? 10.758 -15.945 -6.84 1 94.94 207 GLU B N 1
ATOM 4635 C CA . GLU B 1 207 ? 11.828 -15.102 -7.367 1 94.94 207 GLU B CA 1
ATOM 4636 C C . GLU B 1 207 ? 11.82 -15.086 -8.891 1 94.94 207 GLU B C 1
ATOM 4638 O O . GLU B 1 207 ? 12.008 -14.039 -9.516 1 94.94 207 GLU B O 1
ATOM 4643 N N . LEU B 1 208 ? 11.602 -16.219 -9.438 1 96.75 208 LEU B N 1
ATOM 4644 C CA . LEU B 1 208 ? 11.555 -16.344 -10.891 1 96.75 208 LEU B CA 1
ATOM 4645 C C . LEU B 1 208 ? 10.43 -15.484 -11.461 1 96.75 208 LEU B C 1
ATOM 4647 O O . LEU B 1 208 ? 10.609 -14.82 -12.484 1 96.75 208 LEU B O 1
ATOM 4651 N N . ARG B 1 209 ? 9.344 -15.594 -10.828 1 94.81 209 ARG B N 1
ATOM 4652 C CA . ARG B 1 209 ? 8.195 -14.828 -11.289 1 94.81 209 ARG B CA 1
ATOM 4653 C C . ARG B 1 209 ? 8.516 -13.336 -11.352 1 94.81 209 ARG B C 1
ATOM 4655 O O . ARG B 1 209 ? 8.117 -12.648 -12.289 1 94.81 209 ARG B O 1
ATOM 4662 N N . ASN B 1 210 ? 9.258 -12.867 -10.461 1 91.81 210 ASN B N 1
ATOM 4663 C CA . ASN B 1 210 ? 9.625 -11.461 -10.383 1 91.81 210 ASN B CA 1
ATOM 4664 C C . ASN B 1 210 ? 10.703 -11.109 -11.406 1 91.81 210 ASN B C 1
ATOM 4666 O O . ASN B 1 210 ? 10.688 -10.016 -11.984 1 91.81 210 ASN B O 1
ATOM 4670 N N . LEU B 1 211 ? 11.57 -11.977 -11.695 1 95.62 211 LEU B N 1
ATOM 4671 C CA . LEU B 1 211 ? 12.75 -11.711 -12.516 1 95.62 211 LEU B CA 1
ATOM 4672 C C . LEU B 1 211 ? 12.438 -11.883 -14 1 95.62 211 LEU B C 1
ATOM 4674 O O . LEU B 1 211 ? 13.109 -11.312 -14.852 1 95.62 211 LEU B O 1
ATOM 4678 N N . ILE B 1 212 ? 11.477 -12.609 -14.25 1 96 212 ILE B N 1
ATOM 4679 C CA . ILE B 1 212 ? 11.297 -13.07 -15.625 1 96 212 ILE B CA 1
ATOM 4680 C C . ILE B 1 212 ? 10.594 -11.992 -16.438 1 96 212 ILE B C 1
ATOM 4682 O O . ILE B 1 212 ? 10.547 -12.07 -17.672 1 96 212 ILE B O 1
ATOM 4686 N N . GLU B 1 213 ? 10.141 -10.945 -15.742 1 90.44 213 GLU B N 1
ATOM 4687 C CA . GLU B 1 213 ? 9.445 -9.875 -16.453 1 90.44 213 GLU B CA 1
ATOM 4688 C C . GLU B 1 213 ? 10.344 -9.227 -17.484 1 90.44 213 GLU B C 1
ATOM 4690 O O . GLU B 1 213 ? 11.469 -8.828 -17.188 1 90.44 213 GLU B O 1
ATOM 4695 N N . ASN B 1 214 ? 10 -9.125 -18.797 1 88.06 214 ASN B N 1
ATOM 4696 C CA . ASN B 1 214 ? 10.68 -8.469 -19.922 1 88.06 214 ASN B CA 1
ATOM 4697 C C . ASN B 1 214 ? 11.961 -9.203 -20.297 1 88.06 214 ASN B C 1
ATOM 4699 O O . ASN B 1 214 ? 12.875 -8.602 -20.875 1 88.06 214 ASN B O 1
ATOM 4703 N N . VAL B 1 215 ? 12.125 -10.438 -19.891 1 95.31 215 VAL B N 1
ATOM 4704 C CA . VAL B 1 215 ? 13.266 -11.258 -20.266 1 95.31 215 VAL B CA 1
ATOM 4705 C C . VAL B 1 215 ? 13.102 -11.742 -21.703 1 95.31 215 VAL B C 1
ATOM 4707 O O . VAL B 1 215 ? 12.039 -12.234 -22.078 1 95.31 215 VAL B O 1
ATOM 4710 N N . LYS B 1 216 ? 14.109 -11.625 -22.531 1 94.38 216 LYS B N 1
ATOM 4711 C CA . LYS B 1 216 ? 14.062 -12.016 -23.938 1 94.38 216 LYS B CA 1
ATOM 4712 C C . LYS B 1 216 ? 14.484 -13.469 -24.125 1 94.38 216 LYS B C 1
ATOM 4714 O O . LYS B 1 216 ? 13.859 -14.211 -24.891 1 94.38 216 LYS B O 1
ATOM 4719 N N . GLU B 1 217 ? 15.531 -13.836 -23.484 1 95.06 217 GLU B N 1
ATOM 4720 C CA . GLU B 1 217 ? 16.031 -15.203 -23.562 1 95.06 217 GLU B CA 1
ATOM 4721 C C . GLU B 1 217 ? 15.938 -15.906 -22.203 1 95.06 217 GLU B C 1
ATOM 4723 O O . GLU B 1 217 ? 16.516 -15.445 -21.219 1 95.06 217 GLU B O 1
ATOM 4728 N N . PHE B 1 218 ? 15.242 -17 -22.203 1 96.12 218 PHE B N 1
ATOM 4729 C CA . PHE B 1 218 ? 15.047 -17.766 -20.969 1 96.12 218 PHE B CA 1
ATOM 4730 C C . PHE B 1 218 ? 15.344 -19.234 -21.203 1 96.12 218 PHE B C 1
ATOM 4732 O O . PHE B 1 218 ? 14.82 -19.844 -22.141 1 96.12 218 PHE B O 1
ATOM 4739 N N . LYS B 1 219 ? 16.234 -19.781 -20.312 1 95.06 219 LYS B N 1
ATOM 4740 C CA . LYS B 1 219 ? 16.594 -21.188 -20.375 1 95.06 219 LYS B CA 1
ATOM 4741 C C . LYS B 1 219 ? 16.641 -21.797 -18.969 1 95.06 219 LYS B C 1
ATOM 4743 O O . LYS B 1 219 ? 17 -21.125 -18.016 1 95.06 219 LYS B O 1
ATOM 4748 N N . ILE B 1 220 ? 16.266 -23.016 -18.953 1 95.25 220 ILE B N 1
ATOM 4749 C CA . ILE B 1 220 ? 16.438 -23.812 -17.734 1 95.25 220 ILE B CA 1
ATOM 4750 C C . ILE B 1 220 ? 17.516 -24.875 -17.953 1 95.25 220 ILE B C 1
ATOM 4752 O O . ILE B 1 220 ? 17.438 -25.656 -18.906 1 95.25 220 ILE B O 1
ATOM 4756 N N . ILE B 1 221 ? 18.484 -24.812 -17.141 1 96.19 221 ILE B N 1
ATOM 4757 C CA . ILE B 1 221 ? 19.562 -25.797 -17.172 1 96.19 221 ILE B CA 1
ATOM 4758 C C . ILE B 1 221 ? 19.453 -26.719 -15.961 1 96.19 221 ILE B C 1
ATOM 4760 O O . ILE B 1 221 ? 19.609 -26.281 -14.82 1 96.19 221 ILE B O 1
ATOM 4764 N N . ILE B 1 222 ? 19.203 -27.984 -16.234 1 95.06 222 ILE B N 1
ATOM 4765 C CA . ILE B 1 222 ? 18.938 -28.938 -15.156 1 95.06 222 ILE B CA 1
ATOM 4766 C C . ILE B 1 222 ? 20.172 -29.828 -14.953 1 95.06 222 ILE B C 1
ATOM 4768 O O . ILE B 1 222 ? 20.703 -30.391 -15.906 1 95.06 222 ILE B O 1
ATOM 4772 N N . HIS B 1 223 ? 20.484 -29.844 -13.695 1 90.69 223 HIS B N 1
ATOM 4773 C CA . HIS B 1 223 ? 21.531 -30.75 -13.242 1 90.69 223 HIS B CA 1
ATOM 4774 C C . HIS B 1 223 ? 21.031 -31.625 -12.094 1 90.69 223 HIS B C 1
ATOM 4776 O O . HIS B 1 223 ? 19.875 -31.531 -11.688 1 90.69 223 HIS B O 1
ATOM 4782 N N . ASP B 1 224 ? 21.75 -32.562 -11.586 1 84.81 224 ASP B N 1
ATOM 4783 C CA . ASP B 1 224 ? 21.359 -33.594 -10.641 1 84.81 224 ASP B CA 1
ATOM 4784 C C . ASP B 1 224 ? 20.641 -33 -9.438 1 84.81 224 ASP B C 1
ATOM 4786 O O . ASP B 1 224 ? 19.484 -33.344 -9.164 1 84.81 224 ASP B O 1
ATOM 4790 N N . THR B 1 225 ? 21.219 -32.062 -8.836 1 92.38 225 THR B N 1
ATOM 4791 C CA . THR B 1 225 ? 20.641 -31.594 -7.578 1 92.38 225 THR B CA 1
ATOM 4792 C C . THR B 1 225 ? 20.25 -30.125 -7.688 1 92.38 225 THR B C 1
ATOM 4794 O O . THR B 1 225 ? 19.703 -29.547 -6.742 1 92.38 225 THR B O 1
ATOM 4797 N N . ASN B 1 226 ? 20.469 -29.547 -8.867 1 95.69 226 ASN B N 1
ATOM 4798 C CA . ASN B 1 226 ? 20.203 -28.109 -9.023 1 95.69 226 ASN B CA 1
ATOM 4799 C C . ASN B 1 226 ? 19.594 -27.797 -10.383 1 95.69 226 ASN B C 1
ATOM 4801 O O . ASN B 1 226 ? 19.656 -28.609 -11.305 1 95.69 226 ASN B O 1
ATOM 4805 N N . ALA B 1 227 ? 18.984 -26.719 -10.445 1 97.06 227 ALA B N 1
ATOM 4806 C CA . ALA B 1 227 ? 18.578 -26.109 -11.703 1 97.06 227 ALA B CA 1
ATOM 4807 C C . ALA B 1 227 ? 19.047 -24.656 -11.797 1 97.06 227 ALA B C 1
ATOM 4809 O O . ALA B 1 227 ? 18.969 -23.906 -10.812 1 97.06 227 ALA B O 1
ATOM 4810 N N . THR B 1 228 ? 19.609 -24.359 -12.875 1 97.94 228 THR B N 1
ATOM 4811 C CA . THR B 1 228 ? 20.016 -22.984 -13.141 1 97.94 228 THR B CA 1
ATOM 4812 C C . THR B 1 228 ? 19.109 -22.359 -14.203 1 97.94 228 THR B C 1
ATOM 4814 O O . THR B 1 228 ? 18.906 -22.938 -15.266 1 97.94 228 THR B O 1
ATOM 4817 N N . PHE B 1 229 ? 18.547 -21.234 -13.906 1 97.88 229 PHE B N 1
ATOM 4818 C CA . PHE B 1 229 ? 17.703 -20.469 -14.812 1 97.88 229 PHE B CA 1
ATOM 4819 C C . PHE B 1 229 ? 18.484 -19.281 -15.391 1 97.88 229 PHE B C 1
ATOM 4821 O O . PHE B 1 229 ? 18.953 -18.422 -14.641 1 97.88 229 PHE B O 1
ATOM 4828 N N . LYS B 1 230 ? 18.625 -19.312 -16.625 1 97.38 230 LYS B N 1
ATOM 4829 C CA . LYS B 1 230 ? 19.297 -18.219 -17.312 1 97.38 230 LYS B CA 1
ATOM 4830 C C . LYS B 1 230 ? 18.297 -17.188 -17.844 1 97.38 230 LYS B C 1
ATOM 4832 O O . LYS B 1 230 ? 17.438 -17.531 -18.656 1 97.38 230 LYS B O 1
ATOM 4837 N N . LEU B 1 231 ? 18.359 -16.016 -17.375 1 97.12 231 LEU B N 1
ATOM 4838 C CA . LEU B 1 231 ? 17.531 -14.883 -17.781 1 97.12 231 LEU B CA 1
ATOM 4839 C C . LEU B 1 231 ? 18.375 -13.781 -18.391 1 97.12 231 LEU B C 1
ATOM 4841 O O . LEU B 1 231 ? 18.906 -12.922 -17.672 1 97.12 231 LEU B O 1
ATOM 4845 N N . ASP B 1 232 ? 18.469 -13.758 -19.797 1 94.31 232 ASP B N 1
ATOM 4846 C CA . ASP B 1 232 ? 19.375 -12.852 -20.484 1 94.31 232 ASP B CA 1
ATOM 4847 C C . ASP B 1 232 ? 20.797 -12.945 -19.906 1 94.31 232 ASP B C 1
ATOM 4849 O O . ASP B 1 232 ? 21.453 -13.977 -20.062 1 94.31 232 ASP B O 1
ATOM 4853 N N . ASN B 1 233 ? 21.141 -11.898 -18.984 1 91.5 233 ASN B N 1
ATOM 4854 C CA . ASN B 1 233 ? 22.516 -11.875 -18.469 1 91.5 233 ASN B CA 1
ATOM 4855 C C . ASN B 1 233 ? 22.562 -12.289 -17 1 91.5 233 ASN B C 1
ATOM 4857 O O . ASN B 1 233 ? 23.641 -12.312 -16.391 1 91.5 233 ASN B O 1
ATOM 4861 N N . ASP B 1 234 ? 21.453 -12.68 -16.438 1 96.31 234 ASP B N 1
ATOM 4862 C CA . ASP B 1 234 ? 21.375 -13.07 -15.039 1 96.31 234 ASP B CA 1
ATOM 4863 C C . ASP B 1 234 ? 21.234 -14.586 -14.891 1 96.31 234 ASP B C 1
ATOM 4865 O O . ASP B 1 234 ? 20.75 -15.258 -15.805 1 96.31 234 ASP B O 1
ATOM 4869 N N . LEU B 1 235 ? 21.672 -15.07 -13.805 1 97.56 235 LEU B N 1
ATOM 4870 C CA . LEU B 1 235 ? 21.484 -16.469 -13.438 1 97.56 235 LEU B CA 1
ATOM 4871 C C . LEU B 1 235 ? 20.797 -16.594 -12.086 1 97.56 235 LEU B C 1
ATOM 4873 O O . LEU B 1 235 ? 21.094 -15.844 -11.156 1 97.56 235 LEU B O 1
ATOM 4877 N N . LEU B 1 236 ? 19.859 -17.453 -12.031 1 97.94 236 LEU B N 1
ATOM 4878 C CA . LEU B 1 236 ? 19.266 -17.906 -10.781 1 97.94 236 LEU B CA 1
ATOM 4879 C C . LEU B 1 236 ? 19.438 -19.406 -10.609 1 97.94 236 LEU B C 1
ATOM 4881 O O . LEU B 1 236 ? 19 -20.188 -11.461 1 97.94 236 LEU B O 1
ATOM 4885 N N . GLN B 1 237 ? 20.125 -19.797 -9.609 1 97.38 237 GLN B N 1
ATOM 4886 C CA . GLN B 1 237 ? 20.344 -21.219 -9.367 1 97.38 237 GLN B CA 1
ATOM 4887 C C . GLN B 1 237 ? 19.656 -21.672 -8.086 1 97.38 237 GLN B C 1
ATOM 4889 O O . GLN B 1 237 ? 19.703 -20.984 -7.066 1 97.38 237 GLN B O 1
ATOM 4894 N N . SER B 1 238 ? 19.047 -22.781 -8.148 1 97.19 238 SER B N 1
ATOM 4895 C CA . SER B 1 238 ? 18.281 -23.297 -7.016 1 97.19 238 SER B CA 1
ATOM 4896 C C . SER B 1 238 ? 18.594 -24.766 -6.762 1 97.19 238 SER B C 1
ATOM 4898 O O . SER B 1 238 ? 18.734 -25.562 -7.703 1 97.19 238 SER B O 1
ATOM 4900 N N . THR B 1 239 ? 18.734 -25.094 -5.453 1 96.75 239 THR B N 1
ATOM 4901 C CA . THR B 1 239 ? 18.719 -26.5 -5.07 1 96.75 239 THR B CA 1
ATOM 4902 C C . THR B 1 239 ? 17.312 -27.078 -5.211 1 96.75 239 THR B C 1
ATOM 4904 O O . THR B 1 239 ? 16.344 -26.469 -4.781 1 96.75 239 THR B O 1
ATOM 4907 N N . LEU B 1 240 ? 17.234 -28.219 -5.852 1 97.69 240 LEU B N 1
ATOM 4908 C CA . LEU B 1 240 ? 15.938 -28.859 -6.086 1 97.69 240 LEU B CA 1
ATOM 4909 C C . LEU B 1 240 ? 15.492 -29.656 -4.859 1 97.69 240 LEU B C 1
ATOM 4911 O O . LEU B 1 240 ? 16.328 -30.031 -4.027 1 97.69 240 LEU B O 1
ATOM 4915 N N . ILE B 1 241 ? 14.188 -29.797 -4.691 1 97.5 241 ILE B N 1
ATOM 4916 C CA . ILE B 1 241 ? 13.664 -30.641 -3.627 1 97.5 241 ILE B CA 1
ATOM 4917 C C . ILE B 1 241 ? 13.844 -32.125 -4 1 97.5 241 ILE B C 1
ATOM 4919 O O . ILE B 1 241 ? 13.477 -32.531 -5.102 1 97.5 241 ILE B O 1
ATOM 4923 N N . ASP B 1 242 ? 14.414 -32.812 -3.062 1 96.25 242 ASP B N 1
ATOM 4924 C CA . ASP B 1 242 ? 14.617 -34.25 -3.289 1 96.25 242 ASP B CA 1
ATOM 4925 C C . ASP B 1 242 ? 13.352 -35.031 -2.969 1 96.25 242 ASP B C 1
ATOM 4927 O O . ASP B 1 242 ? 12.633 -34.719 -2.02 1 96.25 242 ASP B O 1
ATOM 4931 N N . GLY B 1 243 ? 13.062 -36.031 -3.846 1 96 243 GLY B N 1
ATOM 4932 C CA . GLY B 1 243 ? 11.93 -36.906 -3.607 1 96 243 GLY B CA 1
ATOM 4933 C C . GLY B 1 243 ? 11.078 -37.125 -4.844 1 96 243 GLY B C 1
ATOM 4934 O O . GLY B 1 243 ? 11.383 -36.625 -5.918 1 96 243 GLY B O 1
ATOM 4935 N N . ARG B 1 244 ? 10.055 -37.938 -4.613 1 95.88 244 ARG B N 1
ATOM 4936 C CA . ARG B 1 244 ? 9.133 -38.25 -5.699 1 95.88 244 ARG B CA 1
ATOM 4937 C C . ARG B 1 244 ? 7.816 -37.5 -5.535 1 95.88 244 ARG B C 1
ATOM 4939 O O . ARG B 1 244 ? 7.188 -37.562 -4.477 1 95.88 244 ARG B O 1
ATOM 4946 N N . TYR B 1 245 ? 7.555 -36.75 -6.535 1 96.88 245 TYR B N 1
ATOM 4947 C CA . TYR B 1 245 ? 6.281 -36.062 -6.531 1 96.88 245 TYR B CA 1
ATOM 4948 C C . TYR B 1 245 ? 5.117 -37.031 -6.707 1 96.88 245 TYR B C 1
ATOM 4950 O O . TYR B 1 245 ? 5.203 -37.969 -7.492 1 96.88 245 TYR B O 1
ATOM 4958 N N . PRO B 1 246 ? 4.016 -36.812 -6.027 1 94.88 246 PRO B N 1
ATOM 4959 C CA . PRO B 1 246 ? 2.9 -37.75 -6.156 1 94.88 246 PRO B CA 1
ATOM 4960 C C . PRO B 1 246 ? 2.262 -37.719 -7.543 1 94.88 246 PRO B C 1
ATOM 4962 O O . PRO B 1 246 ? 2.336 -36.688 -8.234 1 94.88 246 PRO B O 1
ATOM 4965 N N . ASN B 1 247 ? 1.706 -38.812 -7.867 1 91.44 247 ASN B N 1
ATOM 4966 C CA . ASN B 1 247 ? 0.909 -38.875 -9.086 1 91.44 247 ASN B CA 1
ATOM 4967 C C . ASN B 1 247 ? -0.446 -38.188 -8.898 1 91.44 247 ASN B C 1
ATOM 4969 O O . ASN B 1 247 ? -1.302 -38.719 -8.172 1 91.44 247 ASN B O 1
ATOM 4973 N N . VAL B 1 248 ? -0.621 -37.156 -9.617 1 89.81 248 VAL B N 1
ATOM 4974 C CA . VAL B 1 248 ? -1.834 -36.375 -9.383 1 89.81 248 VAL B CA 1
ATOM 4975 C C . VAL B 1 248 ? -2.844 -36.625 -10.492 1 89.81 248 VAL B C 1
ATOM 4977 O O . VAL B 1 248 ? -3.934 -36.062 -10.508 1 89.81 248 VAL B O 1
ATOM 4980 N N . HIS B 1 249 ? -2.564 -37.438 -11.391 1 86.44 249 HIS B N 1
ATOM 4981 C CA . HIS B 1 249 ? -3.424 -37.688 -12.539 1 86.44 249 HIS B CA 1
ATOM 4982 C C . HIS B 1 249 ? -4.773 -38.25 -12.117 1 86.44 249 HIS B C 1
ATOM 4984 O O . HIS B 1 249 ? -5.797 -38 -12.75 1 86.44 249 HIS B O 1
ATOM 4990 N N . SER B 1 250 ? -4.727 -38.969 -11.062 1 87.38 250 SER B N 1
ATOM 4991 C CA . SER B 1 250 ? -5.961 -39.562 -10.57 1 87.38 250 SER B CA 1
ATOM 4992 C C . SER B 1 250 ? -6.918 -38.5 -10.023 1 87.38 250 SER B C 1
ATOM 4994 O O . SER B 1 250 ? -8.102 -38.781 -9.836 1 87.38 250 SER B O 1
ATOM 4996 N N . ALA B 1 251 ? -6.41 -37.406 -9.773 1 90.25 251 ALA B N 1
ATOM 4997 C CA . ALA B 1 251 ? -7.23 -36.344 -9.219 1 90.25 251 ALA B CA 1
ATOM 4998 C C . ALA B 1 251 ? -8.109 -35.688 -10.289 1 90.25 251 ALA B C 1
ATOM 5000 O O . ALA B 1 251 ? -9.062 -34.969 -9.977 1 90.25 251 ALA B O 1
ATOM 5001 N N . PHE B 1 252 ? -7.836 -35.969 -11.492 1 93.81 252 PHE B N 1
ATOM 5002 C CA . PHE B 1 252 ? -8.578 -35.375 -12.594 1 93.81 252 PHE B CA 1
ATOM 5003 C C . PHE B 1 252 ? -9.711 -36.281 -13.039 1 93.81 252 PHE B C 1
ATOM 5005 O O . PHE B 1 252 ? -9.469 -37.344 -13.648 1 93.81 252 PHE B O 1
ATOM 5012 N N . PRO B 1 253 ? -10.922 -35.844 -12.867 1 93.19 253 PRO B N 1
ATOM 5013 C CA . PRO B 1 253 ? -12.055 -36.688 -13.273 1 93.19 253 PRO B CA 1
ATOM 5014 C C . PRO B 1 253 ? -12.148 -36.844 -14.789 1 93.19 253 PRO B C 1
ATOM 5016 O O . PRO B 1 253 ? -11.891 -35.906 -15.531 1 93.19 253 PRO B O 1
ATOM 5019 N N . THR B 1 254 ? -12.562 -38.031 -15.141 1 92.5 254 THR B N 1
ATOM 5020 C CA . THR B 1 254 ? -12.688 -38.312 -16.562 1 92.5 254 THR B CA 1
ATOM 5021 C C . THR B 1 254 ? -14.156 -38.344 -16.984 1 92.5 254 THR B C 1
ATOM 5023 O O . THR B 1 254 ? -14.461 -38.375 -18.172 1 92.5 254 THR B O 1
ATOM 5026 N N . THR B 1 255 ? -14.977 -38.375 -16 1 93.38 255 THR B N 1
ATOM 5027 C CA . THR B 1 255 ? -16.406 -38.344 -16.25 1 93.38 255 THR B CA 1
ATOM 5028 C C . THR B 1 255 ? -17.047 -37.156 -15.547 1 93.38 255 THR B C 1
ATOM 5030 O O . THR B 1 255 ? -16.422 -36.5 -14.711 1 93.38 255 THR B O 1
ATOM 5033 N N . HIS B 1 256 ? -18.266 -36.875 -16.016 1 94.94 256 HIS B N 1
ATOM 5034 C CA . HIS B 1 256 ? -19 -35.812 -15.344 1 94.94 256 HIS B CA 1
ATOM 5035 C C . HIS B 1 256 ? -20.516 -36.031 -15.461 1 94.94 256 HIS B C 1
ATOM 5037 O O . HIS B 1 256 ? -20.984 -36.625 -16.453 1 94.94 256 HIS B O 1
ATOM 5043 N N . GLU B 1 257 ? -21.172 -35.625 -14.477 1 96.69 257 GLU B N 1
ATOM 5044 C CA . GLU B 1 257 ? -22.625 -35.625 -14.477 1 96.69 257 GLU B CA 1
ATOM 5045 C C . GLU B 1 257 ? -23.172 -34.25 -14.898 1 96.69 257 GLU B C 1
ATOM 5047 O O . GLU B 1 257 ? -24.25 -34.188 -15.5 1 96.69 257 GLU B O 1
ATOM 5052 N N . ILE B 1 258 ? -22.484 -33.219 -14.508 1 97.69 258 ILE B N 1
ATOM 5053 C CA . ILE B 1 258 ? -22.859 -31.828 -14.836 1 97.69 258 ILE B CA 1
ATOM 5054 C C . ILE B 1 258 ? -21.688 -31.125 -15.508 1 97.69 258 ILE B C 1
ATOM 5056 O O . ILE B 1 258 ? -20.531 -31.266 -15.078 1 97.69 258 ILE B O 1
ATOM 5060 N N . LYS B 1 259 ? -21.938 -30.438 -16.562 1 97.94 259 LYS B N 1
ATOM 5061 C CA . LYS B 1 259 ? -20.969 -29.562 -17.219 1 97.94 259 LYS B CA 1
ATOM 5062 C C . LYS B 1 259 ? -21.531 -28.156 -17.406 1 97.94 259 LYS B C 1
ATOM 5064 O O . LYS B 1 259 ? -22.594 -27.969 -18.016 1 97.94 259 LYS B O 1
ATOM 5069 N N . LEU B 1 260 ? -20.859 -27.234 -16.844 1 98.19 260 LEU B N 1
ATOM 5070 C CA . LEU B 1 260 ? -21.219 -25.828 -17.016 1 98.19 260 LEU B CA 1
ATOM 5071 C C . LEU B 1 260 ? -20.234 -25.125 -17.938 1 98.19 260 LEU B C 1
ATOM 5073 O O . LEU B 1 260 ? -19.016 -25.359 -17.844 1 98.19 260 LEU B O 1
ATOM 5077 N N . GLU B 1 261 ? -20.703 -24.328 -18.859 1 98.12 261 GLU B N 1
ATOM 5078 C CA . GLU B 1 261 ? -19.875 -23.469 -19.703 1 98.12 261 GLU B CA 1
ATOM 5079 C C . GLU B 1 261 ? -20.172 -21.984 -19.422 1 98.12 261 GLU B C 1
ATOM 5081 O O . GLU B 1 261 ? -21.328 -21.562 -19.469 1 98.12 261 GLU B O 1
ATOM 5086 N N . LEU B 1 262 ? -19.172 -21.219 -19.125 1 98.12 262 LEU B N 1
ATOM 5087 C CA . LEU B 1 262 ? -19.359 -19.812 -18.797 1 98.12 262 LEU B CA 1
ATOM 5088 C C . LEU B 1 262 ? -18.062 -19.047 -18.953 1 98.12 262 LEU B C 1
ATOM 5090 O O . LEU B 1 262 ? -17 -19.641 -19.094 1 98.12 262 LEU B O 1
ATOM 5094 N N . LYS B 1 263 ? -18.141 -17.734 -18.938 1 97.81 263 LYS B N 1
ATOM 5095 C CA . LYS B 1 263 ? -16.938 -16.891 -18.922 1 97.81 263 LYS B CA 1
ATOM 5096 C C . LYS B 1 263 ? -16.328 -16.844 -17.531 1 97.81 263 LYS B C 1
ATOM 5098 O O . LYS B 1 263 ? -17.016 -16.578 -16.547 1 97.81 263 LYS B O 1
ATOM 5103 N N . ALA B 1 264 ? -15.047 -17.062 -17.453 1 98.06 264 ALA B N 1
ATOM 5104 C CA . ALA B 1 264 ? -14.359 -17.062 -16.172 1 98.06 264 ALA B CA 1
ATOM 5105 C C . ALA B 1 264 ? -14.578 -15.75 -15.43 1 98.06 264 ALA B C 1
ATOM 5107 O O . ALA B 1 264 ? -14.883 -15.75 -14.234 1 98.06 264 ALA B O 1
ATOM 5108 N N . LYS B 1 265 ? -14.484 -14.695 -16.094 1 97.56 265 LYS B N 1
ATOM 5109 C CA . LYS B 1 265 ? -14.555 -13.367 -15.508 1 97.56 265 LYS B CA 1
ATOM 5110 C C . LYS B 1 265 ? -15.914 -13.133 -14.852 1 97.56 265 LYS B C 1
ATOM 5112 O O . LYS B 1 265 ? -16 -12.484 -13.805 1 97.56 265 LYS B O 1
ATOM 5117 N N . THR B 1 266 ? -16.984 -13.594 -15.438 1 97 266 THR B N 1
ATOM 5118 C CA . THR B 1 266 ? -18.328 -13.375 -14.914 1 97 266 THR B CA 1
ATOM 5119 C C . THR B 1 266 ? -18.516 -14.094 -13.578 1 97 266 THR B C 1
ATOM 5121 O O . THR B 1 266 ? -19.078 -13.531 -12.641 1 97 266 THR B O 1
ATOM 5124 N N . LEU B 1 267 ? -18.031 -15.297 -13.547 1 97.69 267 LEU B N 1
ATOM 5125 C CA . LEU B 1 267 ? -18.141 -16.047 -12.297 1 97.69 267 LEU B CA 1
ATOM 5126 C C . LEU B 1 267 ? -17.203 -15.469 -11.242 1 97.69 267 LEU B C 1
ATOM 5128 O O . LEU B 1 267 ? -17.547 -15.43 -10.055 1 97.69 267 LEU B O 1
ATOM 5132 N N . LEU B 1 268 ? -16.047 -15.086 -11.648 1 97.38 268 LEU B N 1
ATOM 5133 C CA . LEU B 1 268 ? -15.078 -14.5 -10.734 1 97.38 268 LEU B CA 1
ATOM 5134 C C . LEU B 1 268 ? -15.656 -13.266 -10.047 1 97.38 268 LEU B C 1
ATOM 5136 O O . LEU B 1 268 ? -15.469 -13.062 -8.844 1 97.38 268 LEU B O 1
ATOM 5140 N N . LYS B 1 269 ? -16.312 -12.461 -10.805 1 95.88 269 LYS B N 1
ATOM 5141 C CA . LYS B 1 269 ? -16.938 -11.266 -10.258 1 95.88 269 LYS B CA 1
ATOM 5142 C C . LYS B 1 269 ? -17.938 -11.625 -9.156 1 95.88 269 LYS B C 1
ATOM 5144 O O . LYS B 1 269 ? -17.953 -10.984 -8.102 1 95.88 269 LYS B O 1
ATOM 5149 N N . VAL B 1 270 ? -18.688 -12.625 -9.383 1 96.94 270 VAL B N 1
ATOM 5150 C CA . VAL B 1 270 ? -19.672 -13.07 -8.406 1 96.94 270 VAL B CA 1
ATOM 5151 C C . VAL B 1 270 ? -18.969 -13.664 -7.188 1 96.94 270 VAL B C 1
ATOM 5153 O O . VAL B 1 270 ? -19.266 -13.297 -6.051 1 96.94 270 VAL B O 1
ATOM 5156 N N . LEU B 1 271 ? -18.016 -14.484 -7.438 1 97.31 271 LEU B N 1
ATOM 5157 C CA . LEU B 1 271 ? -17.297 -15.18 -6.367 1 97.31 271 LEU B CA 1
ATOM 5158 C C . LEU B 1 271 ? -16.547 -14.188 -5.48 1 97.31 271 LEU B C 1
ATOM 5160 O O . LEU B 1 271 ? -16.422 -14.398 -4.273 1 97.31 271 LEU B O 1
ATOM 5164 N N . SER B 1 272 ? -16.016 -13.141 -6.016 1 95.19 272 SER B N 1
ATOM 5165 C CA . SER B 1 272 ? -15.273 -12.148 -5.254 1 95.19 272 SER B CA 1
ATOM 5166 C C . SER B 1 272 ? -16.125 -11.539 -4.152 1 95.19 272 SER B C 1
ATOM 5168 O O . SER B 1 272 ? -15.617 -11.109 -3.117 1 95.19 272 SER B O 1
ATOM 5170 N N . ARG B 1 273 ? -17.422 -11.461 -4.336 1 95.38 273 ARG B N 1
ATOM 5171 C CA . ARG B 1 273 ? -18.344 -10.898 -3.357 1 95.38 273 ARG B CA 1
ATOM 5172 C C . ARG B 1 273 ? -18.547 -11.844 -2.178 1 95.38 273 ARG B C 1
ATOM 5174 O O . ARG B 1 273 ? -19.078 -11.445 -1.139 1 95.38 273 ARG B O 1
ATOM 5181 N N . PHE B 1 274 ? -18.047 -13.016 -2.324 1 95.56 274 PHE B N 1
ATOM 5182 C CA . PHE B 1 274 ? -18.172 -14 -1.258 1 95.56 274 PHE B CA 1
ATOM 5183 C C . PHE B 1 274 ? -16.938 -14.008 -0.376 1 95.56 274 PHE B C 1
ATOM 5185 O O . PHE B 1 274 ? -16.906 -14.672 0.661 1 95.56 274 PHE B O 1
ATOM 5192 N N . GLU B 1 275 ? -15.93 -13.281 -0.751 1 89.38 275 GLU B N 1
ATOM 5193 C CA . GLU B 1 275 ? -14.773 -13.047 0.114 1 89.38 275 GLU B CA 1
ATOM 5194 C C . GLU B 1 275 ? -15.008 -11.844 1.022 1 89.38 275 GLU B C 1
ATOM 5196 O O . GLU B 1 275 ? -14.43 -10.773 0.807 1 89.38 275 GLU B O 1
ATOM 5201 N N . LEU B 1 276 ? -15.758 -11.992 2.043 1 85.25 276 LEU B N 1
ATOM 5202 C CA . LEU B 1 276 ? -16.234 -10.883 2.865 1 85.25 276 LEU B CA 1
ATOM 5203 C C . LEU B 1 276 ? -15.273 -10.609 4.02 1 85.25 276 LEU B C 1
ATOM 5205 O O . LEU B 1 276 ? -15.508 -9.711 4.824 1 85.25 276 LEU B O 1
ATOM 5209 N N . THR B 1 277 ? -14.258 -11.344 4.164 1 77.5 277 THR B N 1
ATOM 5210 C CA . THR B 1 277 ? -13.312 -11.109 5.242 1 77.5 277 THR B CA 1
ATOM 5211 C C . THR B 1 277 ? -11.875 -11.312 4.758 1 77.5 277 THR B C 1
ATOM 5213 O O . THR B 1 277 ? -11.625 -12.141 3.873 1 77.5 277 THR B O 1
ATOM 5216 N N . ASN B 1 278 ? -11.117 -10.477 5.277 1 71.94 278 ASN B N 1
ATOM 5217 C CA . ASN B 1 278 ? -9.695 -10.648 5.004 1 71.94 278 ASN B CA 1
ATOM 5218 C C . ASN B 1 278 ? -8.984 -11.344 6.156 1 71.94 278 ASN B C 1
ATOM 5220 O O . ASN B 1 278 ? -7.766 -11.516 6.125 1 71.94 278 ASN B O 1
ATOM 5224 N N . ASP B 1 279 ? -9.828 -11.711 7.082 1 75.75 279 ASP B N 1
ATOM 5225 C CA . ASP B 1 279 ? -9.234 -12.406 8.219 1 75.75 279 ASP B CA 1
ATOM 5226 C C . ASP B 1 279 ? -8.727 -13.781 7.816 1 75.75 279 ASP B C 1
ATOM 5228 O O . ASP B 1 279 ? -9.516 -14.664 7.453 1 75.75 279 ASP B O 1
ATOM 5232 N N . GLN B 1 280 ? -7.512 -13.945 7.938 1 69.12 280 GLN B N 1
ATOM 5233 C CA . GLN B 1 280 ? -6.867 -15.172 7.484 1 69.12 280 GLN B CA 1
ATOM 5234 C C . GLN B 1 280 ? -7.25 -16.359 8.367 1 69.12 280 GLN B C 1
ATOM 5236 O O . GLN B 1 280 ? -7.113 -17.516 7.957 1 69.12 280 GLN B O 1
ATOM 5241 N N . ASN B 1 281 ? -7.836 -16.109 9.547 1 74.31 281 ASN B N 1
ATOM 5242 C CA . ASN B 1 281 ? -8.172 -17.172 10.484 1 74.31 281 ASN B CA 1
ATOM 5243 C C . ASN B 1 281 ? -9.562 -17.734 10.211 1 74.31 281 ASN B C 1
ATOM 5245 O O . ASN B 1 281 ? -9.945 -18.75 10.797 1 74.31 281 ASN B O 1
ATOM 5249 N N . ILE B 1 282 ? -10.227 -17.094 9.297 1 76.62 282 ILE B N 1
ATOM 5250 C CA . ILE B 1 282 ? -11.57 -17.562 8.984 1 76.62 282 ILE B CA 1
ATOM 5251 C C . ILE B 1 282 ? -11.602 -18.141 7.574 1 76.62 282 ILE B C 1
ATOM 5253 O O . ILE B 1 282 ? -11.328 -17.438 6.598 1 76.62 282 ILE B O 1
ATOM 5257 N N . THR B 1 283 ? -11.82 -19.484 7.559 1 81.06 283 THR B N 1
ATOM 5258 C CA . THR B 1 283 ? -11.977 -20.109 6.242 1 81.06 283 THR B CA 1
ATOM 5259 C C . THR B 1 283 ? -13.32 -19.734 5.629 1 81.06 283 THR B C 1
ATOM 5261 O O . THR B 1 283 ? -14.375 -19.984 6.223 1 81.06 283 THR B O 1
ATOM 5264 N N . SER B 1 284 ? -13.258 -19.109 4.516 1 87.88 284 SER B N 1
ATOM 5265 C CA . SER B 1 284 ? -14.469 -18.75 3.789 1 87.88 284 SER B CA 1
ATOM 5266 C C . SER B 1 284 ? -14.922 -19.875 2.877 1 87.88 284 SER B C 1
ATOM 5268 O O . SER B 1 284 ? -14.148 -20.391 2.064 1 87.88 284 SER B O 1
ATOM 5270 N N . VAL B 1 285 ? -16.188 -20.344 3.113 1 94.31 285 VAL B N 1
ATOM 5271 C CA . VAL B 1 285 ? -16.766 -21.438 2.33 1 94.31 285 VAL B CA 1
ATOM 5272 C C . VAL B 1 285 ? -17.922 -20.906 1.483 1 94.31 285 VAL B C 1
ATOM 5274 O O . VAL B 1 285 ? -18.75 -20.141 1.971 1 94.31 285 VAL B O 1
ATOM 5277 N N . VAL B 1 286 ? -17.922 -21.297 0.252 1 97.12 286 VAL B N 1
ATOM 5278 C CA . VAL B 1 286 ? -19.047 -20.969 -0.619 1 97.12 286 VAL B CA 1
ATOM 5279 C C . VAL B 1 286 ? -19.781 -22.234 -0.998 1 97.12 286 VAL B C 1
ATOM 5281 O O . VAL B 1 286 ? -19.172 -23.234 -1.38 1 97.12 286 VAL B O 1
ATOM 5284 N N . ASN B 1 287 ? -21.078 -22.203 -0.834 1 97.88 287 ASN B N 1
ATOM 5285 C CA . ASN B 1 287 ? -21.953 -23.281 -1.269 1 97.88 287 ASN B CA 1
ATOM 5286 C C . ASN B 1 287 ? -22.547 -23 -2.643 1 97.88 287 ASN B C 1
ATOM 5288 O O . ASN B 1 287 ? -23.016 -21.875 -2.908 1 97.88 287 ASN B O 1
ATOM 5292 N N . LEU B 1 288 ? -22.484 -23.953 -3.475 1 98.44 288 LEU B N 1
ATOM 5293 C CA . LEU B 1 288 ? -23.125 -23.875 -4.785 1 98.44 288 LEU B CA 1
ATOM 5294 C C . LEU B 1 288 ? -24.297 -24.844 -4.879 1 98.44 288 LEU B C 1
ATOM 5296 O O . LEU B 1 288 ? -24.109 -26.062 -4.828 1 98.44 288 LEU B O 1
ATOM 5300 N N . GLU B 1 289 ? -25.453 -24.266 -4.988 1 98.44 289 GLU B N 1
ATOM 5301 C CA . GLU B 1 289 ? -26.625 -25.047 -5.371 1 98.44 289 GLU B CA 1
ATOM 5302 C C . GLU B 1 289 ? -26.891 -24.953 -6.871 1 98.44 289 GLU B C 1
ATOM 5304 O O . GLU B 1 289 ? -27.531 -24.016 -7.344 1 98.44 289 GLU B O 1
ATOM 5309 N N . ILE B 1 290 ? -26.5 -26 -7.578 1 97.88 290 ILE B N 1
ATOM 5310 C CA . ILE B 1 290 ? -26.484 -25.984 -9.039 1 97.88 290 ILE B CA 1
ATOM 5311 C C . ILE B 1 290 ? -27.75 -26.656 -9.562 1 97.88 290 ILE B C 1
ATOM 5313 O O . ILE B 1 290 ? -28.031 -27.812 -9.234 1 97.88 290 ILE B O 1
ATOM 5317 N N . GLN B 1 291 ? -28.438 -25.875 -10.336 1 94.56 291 GLN B N 1
ATOM 5318 C CA . GLN B 1 291 ? -29.609 -26.344 -11.047 1 94.56 291 GLN B CA 1
ATOM 5319 C C . GLN B 1 291 ? -29.609 -25.875 -12.5 1 94.56 291 GLN B C 1
ATOM 5321 O O . GLN B 1 291 ? -28.781 -25.047 -12.883 1 94.56 291 GLN B O 1
ATOM 5326 N N . GLN B 1 292 ? -30.547 -26.469 -13.32 1 92.25 292 GLN B N 1
ATOM 5327 C CA . GLN B 1 292 ? -30.641 -26.078 -14.719 1 92.25 292 GLN B CA 1
ATOM 5328 C C . GLN B 1 292 ? -31.047 -24.609 -14.844 1 92.25 292 GLN B C 1
ATOM 5330 O O . GLN B 1 292 ? -30.562 -23.891 -15.719 1 92.25 292 GLN B O 1
ATOM 5335 N N . SER B 1 293 ? -31.844 -24.094 -13.961 1 91.56 293 SER B N 1
ATOM 5336 C CA . SER B 1 293 ? -32.438 -22.766 -14.055 1 91.56 293 SER B CA 1
ATOM 5337 C C . SER B 1 293 ? -31.5 -21.703 -13.453 1 91.56 293 SER B C 1
ATOM 5339 O O . SER B 1 293 ? -31.688 -20.5 -13.672 1 91.56 293 SER B O 1
ATOM 5341 N N . GLY B 1 294 ? -30.5 -22.219 -12.688 1 95.38 294 GLY B N 1
ATOM 5342 C CA . GLY B 1 294 ? -29.609 -21.266 -12.055 1 95.38 294 GLY B CA 1
ATOM 5343 C C . GLY B 1 294 ? -28.766 -21.875 -10.961 1 95.38 294 GLY B C 1
ATOM 5344 O O . GLY B 1 294 ? -29 -23.016 -10.547 1 95.38 294 GLY B O 1
ATOM 5345 N N . ILE B 1 295 ? -27.797 -21.109 -10.594 1 97.88 295 ILE B N 1
ATOM 5346 C CA . ILE B 1 295 ? -26.953 -21.484 -9.453 1 97.88 295 ILE B CA 1
ATOM 5347 C C . ILE B 1 295 ? -27.188 -20.5 -8.312 1 97.88 295 ILE B C 1
ATOM 5349 O O . ILE B 1 295 ? -27.141 -19.281 -8.508 1 97.88 295 ILE B O 1
ATOM 5353 N N . ILE B 1 296 ? -27.469 -21.031 -7.16 1 98.31 296 ILE B N 1
ATOM 5354 C CA . ILE B 1 296 ? -27.516 -20.188 -5.961 1 98.31 296 ILE B CA 1
ATOM 5355 C C . ILE B 1 296 ? -26.234 -20.375 -5.156 1 98.31 296 ILE B C 1
ATOM 5357 O O . ILE B 1 296 ? -25.906 -21.484 -4.727 1 98.31 296 ILE B O 1
ATOM 5361 N N . LEU B 1 297 ? -25.516 -19.328 -5.043 1 98.44 297 LEU B N 1
ATOM 5362 C CA . LEU B 1 297 ? -24.344 -19.312 -4.184 1 98.44 297 LEU B CA 1
ATOM 5363 C C . LEU B 1 297 ? -24.688 -18.797 -2.791 1 98.44 297 LEU B C 1
ATOM 5365 O O . LEU B 1 297 ? -25.438 -17.828 -2.654 1 98.44 297 LEU B O 1
ATOM 5369 N N . LYS B 1 298 ? -24.094 -19.453 -1.799 1 97.56 298 LYS B N 1
ATOM 5370 C CA . LYS B 1 298 ? -24.375 -19.062 -0.417 1 97.56 298 LYS B CA 1
ATOM 5371 C C . LYS B 1 298 ? -23.109 -19.141 0.44 1 97.56 298 LYS B C 1
ATOM 5373 O O . LYS B 1 298 ? -22.219 -19.953 0.184 1 97.56 298 LYS B O 1
ATOM 5378 N N . THR B 1 299 ? -23.047 -18.281 1.426 1 95.75 299 THR B N 1
ATOM 5379 C CA . THR B 1 299 ? -22 -18.375 2.439 1 95.75 299 THR B CA 1
ATOM 5380 C C . THR B 1 299 ? -22.531 -17.906 3.795 1 95.75 299 THR B C 1
ATOM 5382 O O . THR B 1 299 ? -23.484 -17.125 3.863 1 95.75 299 THR B O 1
ATOM 5385 N N . THR B 1 300 ? -21.984 -18.422 4.82 1 92.88 300 THR B N 1
ATOM 5386 C CA . THR B 1 300 ? -22.266 -18.031 6.195 1 92.88 300 THR B CA 1
ATOM 5387 C C . THR B 1 300 ? -20.969 -17.812 6.973 1 92.88 300 THR B C 1
ATOM 5389 O O . THR B 1 300 ? -20.078 -18.656 6.926 1 92.88 300 THR B O 1
ATOM 5392 N N . ILE B 1 301 ? -20.859 -16.641 7.605 1 87.44 301 ILE B N 1
ATOM 5393 C CA . ILE B 1 301 ? -19.688 -16.328 8.414 1 87.44 301 ILE B CA 1
ATOM 5394 C C . ILE B 1 301 ? -20.078 -16.234 9.883 1 87.44 301 ILE B C 1
ATOM 5396 O O . ILE B 1 301 ? -20.859 -15.359 10.266 1 87.44 301 ILE B O 1
ATOM 5400 N N . ALA B 1 302 ? -19.5 -17.078 10.766 1 79.5 302 ALA B N 1
ATOM 5401 C CA . ALA B 1 302 ? -19.672 -17.109 12.211 1 79.5 302 ALA B CA 1
ATOM 5402 C C . ALA B 1 302 ? -21.141 -16.953 12.586 1 79.5 302 ALA B C 1
ATOM 5404 O O . ALA B 1 302 ? -21.469 -16.312 13.586 1 79.5 302 ALA B O 1
ATOM 5405 N N . GLU B 1 303 ? -22.031 -17.281 11.789 1 75.44 303 GLU B N 1
ATOM 5406 C CA . GLU B 1 303 ? -23.469 -17.281 12.008 1 75.44 303 GLU B CA 1
ATOM 5407 C C . GLU B 1 303 ? -24 -15.859 12.133 1 75.44 303 GLU B C 1
ATOM 5409 O O . GLU B 1 303 ? -25.156 -15.656 12.523 1 75.44 303 GLU B O 1
ATOM 5414 N N . THR B 1 304 ? -23.219 -14.938 11.828 1 83.44 304 THR B N 1
ATOM 5415 C CA . THR B 1 304 ? -23.641 -13.547 11.984 1 83.44 304 THR B CA 1
ATOM 5416 C C . THR B 1 304 ? -23.859 -12.891 10.617 1 83.44 304 THR B C 1
ATOM 5418 O O . THR B 1 304 ? -24.531 -11.867 10.523 1 83.44 304 THR B O 1
ATOM 5421 N N . VAL B 1 305 ? -23.312 -13.539 9.586 1 90.81 305 VAL B N 1
ATOM 5422 C CA . VAL B 1 305 ? -23.406 -12.969 8.25 1 90.81 305 VAL B CA 1
ATOM 5423 C C . VAL B 1 305 ? -23.797 -14.062 7.254 1 90.81 305 VAL B C 1
ATOM 5425 O O . VAL B 1 305 ? -23.188 -15.141 7.234 1 90.81 305 VAL B O 1
ATOM 5428 N N . LYS B 1 306 ? -24.797 -13.883 6.555 1 94.69 306 LYS B N 1
ATOM 5429 C CA . LYS B 1 306 ? -25.234 -14.781 5.484 1 94.69 306 LYS B CA 1
ATOM 5430 C C . LYS B 1 306 ? -25.375 -14.023 4.164 1 94.69 306 LYS B C 1
ATOM 5432 O O . LYS B 1 306 ? -25.969 -12.945 4.117 1 94.69 306 LYS B O 1
ATOM 5437 N N . TYR B 1 307 ? -24.828 -14.508 3.166 1 95.56 307 TYR B N 1
ATOM 5438 C CA . TYR B 1 307 ? -24.922 -13.898 1.843 1 95.56 307 TYR B CA 1
ATOM 5439 C C . TYR B 1 307 ? -25.328 -14.93 0.795 1 95.56 307 TYR B C 1
ATOM 5441 O O . TYR B 1 307 ? -24.859 -16.062 0.816 1 95.56 307 TYR B O 1
ATOM 5449 N N . GLU B 1 308 ? -26.203 -14.57 -0.074 1 97.5 308 GLU B N 1
ATOM 5450 C CA . GLU B 1 308 ? -26.625 -15.422 -1.185 1 97.5 308 GLU B CA 1
ATOM 5451 C C . GLU B 1 308 ? -26.766 -14.609 -2.471 1 97.5 308 GLU B C 1
ATOM 5453 O O . GLU B 1 308 ? -27.125 -13.438 -2.434 1 97.5 308 GLU B O 1
ATOM 5458 N N . GLU B 1 309 ? -26.531 -15.211 -3.561 1 97.75 309 GLU B N 1
ATOM 5459 C CA . GLU B 1 309 ? -26.641 -14.57 -4.871 1 97.75 309 GLU B CA 1
ATOM 5460 C C . GLU B 1 309 ? -26.938 -15.602 -5.957 1 97.75 309 GLU B C 1
ATOM 5462 O O . GLU B 1 309 ? -26.391 -16.703 -5.941 1 97.75 309 GLU B O 1
ATOM 5467 N N . LYS B 1 310 ? -27.797 -15.195 -6.844 1 97.5 310 LYS B N 1
ATOM 5468 C CA . LYS B 1 310 ? -28.156 -16.062 -7.961 1 97.5 310 LYS B CA 1
ATOM 5469 C C . LYS B 1 310 ? -27.281 -15.781 -9.18 1 97.5 310 LYS B C 1
ATOM 5471 O O . LYS B 1 310 ? -27.047 -14.617 -9.523 1 97.5 310 LYS B O 1
ATOM 5476 N N . PHE B 1 311 ? -26.844 -16.812 -9.805 1 97.69 311 PHE B N 1
ATOM 5477 C CA . PHE B 1 311 ? -26.016 -16.734 -11.016 1 97.69 311 PHE B CA 1
ATOM 5478 C C . PHE B 1 311 ? -26.656 -17.531 -12.148 1 97.69 311 PHE B C 1
ATOM 5480 O O . PHE B 1 311 ? -26.984 -18.719 -11.977 1 97.69 311 PHE B O 1
ATOM 5487 N N . THR B 1 312 ? -26.781 -16.812 -13.359 1 96.75 312 THR B N 1
ATOM 5488 C CA . THR B 1 312 ? -27.516 -17.484 -14.422 1 96.75 312 THR B CA 1
ATOM 5489 C C . THR B 1 312 ? -26.75 -17.438 -15.734 1 96.75 312 THR B C 1
ATOM 5491 O O . THR B 1 312 ? -27.203 -17.953 -16.75 1 96.75 312 THR B O 1
ATOM 5494 N N . GLU B 1 313 ? -25.609 -16.859 -15.719 1 95.75 313 GLU B N 1
ATOM 5495 C CA . GLU B 1 313 ? -24.875 -16.672 -16.969 1 95.75 313 GLU B CA 1
ATOM 5496 C C . GLU B 1 313 ? -23.984 -17.875 -17.281 1 95.75 313 GLU B C 1
ATOM 5498 O O . GLU B 1 313 ? -22.75 -17.75 -17.297 1 95.75 313 GLU B O 1
ATOM 5503 N N . TYR B 1 314 ? -24.609 -18.938 -17.625 1 96.81 314 TYR B N 1
ATOM 5504 C CA . TYR B 1 314 ? -23.891 -20.141 -18 1 96.81 314 TYR B CA 1
ATOM 5505 C C . TYR B 1 314 ? -24.734 -21.047 -18.875 1 96.81 314 TYR B C 1
ATOM 5507 O O . TYR B 1 314 ? -25.969 -20.906 -18.906 1 96.81 314 TYR B O 1
ATOM 5515 N N . LYS B 1 315 ? -24.094 -21.938 -19.609 1 96.88 315 LYS B N 1
ATOM 5516 C CA . LYS B 1 315 ? -24.766 -23.047 -20.281 1 96.88 315 LYS B CA 1
ATOM 5517 C C . LYS B 1 315 ? -24.672 -24.328 -19.453 1 96.88 315 LYS B C 1
ATOM 5519 O O . LYS B 1 315 ? -23.594 -24.672 -18.938 1 96.88 315 LYS B O 1
ATOM 5524 N N . TYR B 1 316 ? -25.828 -24.984 -19.344 1 97.06 316 TYR B N 1
ATOM 5525 C CA . TYR B 1 316 ? -25.922 -26.188 -18.516 1 97.06 316 TYR B CA 1
ATOM 5526 C C . TYR B 1 316 ? -26.047 -27.438 -19.375 1 97.06 316 TYR B C 1
ATOM 5528 O O . TYR B 1 316 ? -26.875 -27.484 -20.297 1 97.06 316 TYR B O 1
ATOM 5536 N N . GLU B 1 317 ? -25.203 -28.375 -19.141 1 96.62 317 GLU B N 1
ATOM 5537 C CA . GLU B 1 317 ? -25.312 -29.719 -19.703 1 96.62 317 GLU B CA 1
ATOM 5538 C C . GLU B 1 317 ? -25.359 -30.781 -18.609 1 96.62 317 GLU B C 1
ATOM 5540 O O . GLU B 1 317 ? -24.406 -30.922 -17.828 1 96.62 317 GLU B O 1
ATOM 5545 N N . GLY B 1 318 ? -26.391 -31.484 -18.484 1 94.38 318 GLY B N 1
ATOM 5546 C CA . GLY B 1 318 ? -26.609 -32.5 -17.469 1 94.38 318 GLY B CA 1
ATOM 5547 C C . GLY B 1 318 ? -28.078 -32.656 -17.094 1 94.38 318 GLY B C 1
ATOM 5548 O O . GLY B 1 318 ? -28.953 -32.125 -17.766 1 94.38 318 GLY B O 1
ATOM 5549 N N . SER B 1 319 ? -28.391 -33.594 -16.156 1 89.44 319 SER B N 1
ATOM 5550 C CA . SER B 1 319 ? -29.781 -33.812 -15.797 1 89.44 319 SER B CA 1
ATOM 5551 C C . SER B 1 319 ? -29.969 -33.844 -14.289 1 89.44 319 SER B C 1
ATOM 5553 O O . SER B 1 319 ? -31.062 -34.156 -13.797 1 89.44 319 SER B O 1
ATOM 5555 N N . SER B 1 320 ? -28.906 -33.469 -13.602 1 92.19 320 SER B N 1
ATOM 5556 C CA . SER B 1 320 ? -28.969 -33.562 -12.148 1 92.19 320 SER B CA 1
ATOM 5557 C C . SER B 1 320 ? -28.766 -32.188 -11.492 1 92.19 320 SER B C 1
ATOM 5559 O O . SER B 1 320 ? -28.375 -31.234 -12.156 1 92.19 320 SER B O 1
ATOM 5561 N N . ASN B 1 321 ? -29.234 -32.156 -10.273 1 96 321 ASN B N 1
ATOM 5562 C CA . ASN B 1 321 ? -28.906 -31.047 -9.391 1 96 321 ASN B CA 1
ATOM 5563 C C . ASN B 1 321 ? -27.75 -31.391 -8.461 1 96 321 ASN B C 1
ATOM 5565 O O . ASN B 1 321 ? -27.438 -32.562 -8.258 1 96 321 ASN B O 1
ATOM 5569 N N . LEU B 1 322 ? -27.094 -30.375 -8.039 1 97.75 322 LEU B N 1
ATOM 5570 C CA . LEU B 1 322 ? -25.953 -30.625 -7.172 1 97.75 322 LEU B CA 1
ATOM 5571 C C . LEU B 1 322 ? -25.812 -29.531 -6.113 1 97.75 322 LEU B C 1
ATOM 5573 O O . LEU B 1 322 ? -25.984 -28.344 -6.41 1 97.75 322 LEU B O 1
ATOM 5577 N N . ASN B 1 323 ? -25.609 -29.938 -4.891 1 97.94 323 ASN B N 1
ATOM 5578 C CA . ASN B 1 323 ? -25.25 -29.078 -3.77 1 97.94 323 ASN B CA 1
ATOM 5579 C C . ASN B 1 323 ? -23.844 -29.375 -3.262 1 97.94 323 ASN B C 1
ATOM 5581 O O . ASN B 1 323 ? -23.578 -30.453 -2.732 1 97.94 323 ASN B O 1
ATOM 5585 N N . ILE B 1 324 ? -22.953 -28.406 -3.402 1 98.12 324 ILE B N 1
ATOM 5586 C CA . ILE B 1 324 ? -21.547 -28.719 -3.145 1 98.12 324 ILE B CA 1
ATOM 5587 C C . ILE B 1 324 ? -20.859 -27.5 -2.52 1 98.12 324 ILE B C 1
ATOM 5589 O O . ILE B 1 324 ? -21.156 -26.359 -2.873 1 98.12 324 ILE B O 1
ATOM 5593 N N . ASN B 1 325 ? -19.859 -27.703 -1.579 1 97.94 325 ASN B N 1
ATOM 5594 C CA . ASN B 1 325 ? -19.141 -26.656 -0.871 1 97.94 325 ASN B CA 1
ATOM 5595 C C . ASN B 1 325 ? -17.672 -26.625 -1.29 1 97.94 325 ASN B C 1
ATOM 5597 O O . ASN B 1 325 ? -17.047 -27.672 -1.464 1 97.94 325 ASN B O 1
ATOM 5601 N N . PHE B 1 326 ? -17.203 -25.391 -1.431 1 97.69 326 PHE B N 1
ATOM 5602 C CA . PHE B 1 326 ? -15.789 -25.203 -1.712 1 97.69 326 PHE B CA 1
ATOM 5603 C C . PHE B 1 326 ? -15.195 -24.125 -0.815 1 97.69 326 PHE B C 1
ATOM 5605 O O . PHE B 1 326 ? -15.922 -23.25 -0.331 1 97.69 326 PHE B O 1
ATOM 5612 N N . ASN B 1 327 ? -13.875 -24.297 -0.547 1 95.31 327 ASN B N 1
ATOM 5613 C CA . ASN B 1 327 ? -13.125 -23.125 -0.095 1 95.31 327 ASN B CA 1
ATOM 5614 C C . ASN B 1 327 ? -13.195 -21.984 -1.108 1 95.31 327 ASN B C 1
ATOM 5616 O O . ASN B 1 327 ? -12.789 -22.156 -2.26 1 95.31 327 ASN B O 1
ATOM 5620 N N . THR B 1 328 ? -13.633 -20.859 -0.682 1 95.94 328 THR B N 1
ATOM 5621 C CA . THR B 1 328 ? -13.898 -19.75 -1.596 1 95.94 328 THR B CA 1
ATOM 5622 C C . THR B 1 328 ? -12.617 -19.281 -2.271 1 95.94 328 THR B C 1
ATOM 5624 O O . THR B 1 328 ? -12.578 -19.094 -3.49 1 95.94 328 THR B O 1
ATOM 5627 N N . LYS B 1 329 ? -11.594 -19.141 -1.541 1 95.12 329 LYS B N 1
ATOM 5628 C CA . LYS B 1 329 ? -10.312 -18.656 -2.061 1 95.12 329 LYS B CA 1
ATOM 5629 C C . LYS B 1 329 ? -9.75 -19.625 -3.104 1 95.12 329 LYS B C 1
ATOM 5631 O O . LYS B 1 329 ? -9.273 -19.188 -4.156 1 95.12 329 LYS B O 1
ATOM 5636 N N . TYR B 1 330 ? -9.859 -20.922 -2.83 1 96.62 330 TYR B N 1
ATOM 5637 C CA . TYR B 1 330 ? -9.344 -21.922 -3.758 1 96.62 330 TYR B CA 1
ATOM 5638 C C . TYR B 1 330 ? -10.086 -21.859 -5.09 1 96.62 330 TYR B C 1
ATOM 5640 O O . TYR B 1 330 ? -9.469 -21.922 -6.156 1 96.62 330 TYR B O 1
ATOM 5648 N N . LEU B 1 331 ? -11.336 -21.734 -4.973 1 98 331 LEU B N 1
ATOM 5649 C CA . LEU B 1 331 ? -12.148 -21.688 -6.188 1 98 331 LEU B CA 1
ATOM 5650 C C . LEU B 1 331 ? -11.844 -20.438 -6.996 1 98 331 LEU B C 1
ATOM 5652 O O . LEU B 1 331 ? -11.68 -20.5 -8.219 1 98 331 LEU B O 1
ATOM 5656 N N . ILE B 1 332 ? -11.719 -19.359 -6.297 1 97.69 332 ILE B N 1
ATOM 5657 C CA . ILE B 1 332 ? -11.422 -18.078 -6.945 1 97.69 332 ILE B CA 1
ATOM 5658 C C . ILE B 1 332 ? -10.062 -18.156 -7.645 1 97.69 332 ILE B C 1
ATOM 5660 O O . ILE B 1 332 ? -9.945 -17.797 -8.82 1 97.69 332 ILE B O 1
ATOM 5664 N N . GLU B 1 333 ? -9.102 -18.594 -6.969 1 97.62 333 GLU B N 1
ATOM 5665 C CA . GLU B 1 333 ? -7.754 -18.672 -7.531 1 97.62 333 GLU B CA 1
ATOM 5666 C C . GLU B 1 333 ? -7.715 -19.594 -8.742 1 97.62 333 GLU B C 1
ATOM 5668 O O . GLU B 1 333 ? -7.047 -19.297 -9.734 1 97.62 333 GLU B O 1
ATOM 5673 N N . ALA B 1 334 ? -8.43 -20.688 -8.68 1 98.38 334 ALA B N 1
ATOM 5674 C CA . ALA B 1 334 ? -8.492 -21.625 -9.805 1 98.38 334 ALA B CA 1
ATOM 5675 C C . ALA B 1 334 ? -9.117 -20.969 -11.031 1 98.38 334 ALA B C 1
ATOM 5677 O O . ALA B 1 334 ? -8.562 -21.031 -12.133 1 98.38 334 ALA B O 1
ATOM 5678 N N . ILE B 1 335 ? -10.164 -20.328 -10.812 1 98.5 335 ILE B N 1
ATOM 5679 C CA . ILE B 1 335 ? -10.898 -19.734 -11.922 1 98.5 335 ILE B CA 1
ATOM 5680 C C . ILE B 1 335 ? -10.125 -18.547 -12.469 1 98.5 335 ILE B C 1
ATOM 5682 O O . ILE B 1 335 ? -10.078 -18.328 -13.68 1 98.5 335 ILE B O 1
ATOM 5686 N N . ARG B 1 336 ? -9.531 -17.781 -11.594 1 98.12 336 ARG B N 1
ATOM 5687 C CA . ARG B 1 336 ? -8.766 -16.609 -11.984 1 98.12 336 ARG B CA 1
ATOM 5688 C C . ARG B 1 336 ? -7.637 -16.984 -12.938 1 98.12 336 ARG B C 1
ATOM 5690 O O . ARG B 1 336 ? -7.258 -16.188 -13.797 1 98.12 336 ARG B O 1
ATOM 5697 N N . SER B 1 337 ? -7.164 -18.141 -12.875 1 98.06 337 SER B N 1
ATOM 5698 C CA . SER B 1 337 ? -6.031 -18.578 -13.68 1 98.06 337 SER B CA 1
ATOM 5699 C C . SER B 1 337 ? -6.391 -18.625 -15.164 1 98.06 337 SER B C 1
ATOM 5701 O O . SER B 1 337 ? -5.504 -18.719 -16.016 1 98.06 337 SER B O 1
ATOM 5703 N N . PHE B 1 338 ? -7.637 -18.516 -15.516 1 97.88 338 PHE B N 1
ATOM 5704 C CA . PHE B 1 338 ? -8.07 -18.641 -16.906 1 97.88 338 PHE B CA 1
ATOM 5705 C C . PHE B 1 338 ? -8.328 -17.266 -17.516 1 97.88 338 PHE B C 1
ATOM 5707 O O . PHE B 1 338 ? -8.688 -17.156 -18.688 1 97.88 338 PHE B O 1
ATOM 5714 N N . ASP B 1 339 ? -8.164 -16.234 -16.703 1 93.06 339 ASP B N 1
ATOM 5715 C CA . ASP B 1 339 ? -8.352 -14.852 -17.156 1 93.06 339 ASP B CA 1
ATOM 5716 C C . ASP B 1 339 ? -9.734 -14.648 -17.766 1 93.06 339 ASP B C 1
ATOM 5718 O O . ASP B 1 339 ? -10.75 -14.922 -17.125 1 93.06 339 ASP B O 1
ATOM 5722 N N . ASP B 1 340 ? -9.883 -14.219 -19.016 1 91.12 340 ASP B N 1
ATOM 5723 C CA . ASP B 1 340 ? -11.172 -13.875 -19.625 1 91.12 340 ASP B CA 1
ATOM 5724 C C . ASP B 1 340 ? -11.648 -14.977 -20.562 1 91.12 340 ASP B C 1
ATOM 5726 O O . ASP B 1 340 ? -12.531 -14.742 -21.391 1 91.12 340 ASP B O 1
ATOM 5730 N N . GLN B 1 341 ? -11.227 -16.125 -20.344 1 94.12 341 GLN B N 1
ATOM 5731 C CA . GLN B 1 341 ? -11.555 -17.234 -21.234 1 94.12 341 GLN B CA 1
ATOM 5732 C C . GLN B 1 341 ? -12.938 -17.797 -20.922 1 94.12 341 GLN B C 1
ATOM 5734 O O . GLN B 1 341 ? -13.438 -17.641 -19.797 1 94.12 341 GLN B O 1
ATOM 5739 N N . LEU B 1 342 ? -13.516 -18.422 -21.953 1 98.12 342 LEU B N 1
ATOM 5740 C CA . LEU B 1 342 ? -14.625 -19.344 -21.75 1 98.12 342 LEU B CA 1
ATOM 5741 C C . LEU B 1 342 ? -14.141 -20.641 -21.125 1 98.12 342 LEU B C 1
ATOM 5743 O O . LEU B 1 342 ? -13.156 -21.234 -21.578 1 98.12 342 LEU B O 1
ATOM 5747 N N . ILE B 1 343 ? -14.852 -21.047 -20.016 1 98.62 343 ILE B N 1
ATOM 5748 C CA . ILE B 1 343 ? -14.328 -22.219 -19.297 1 98.62 343 ILE B CA 1
ATOM 5749 C C . ILE B 1 343 ? -15.445 -23.234 -19.109 1 98.62 343 ILE B C 1
ATOM 5751 O O . ILE B 1 343 ? -16.625 -22.922 -19.281 1 98.62 343 ILE B O 1
ATOM 5755 N N . HIS B 1 344 ? -14.992 -24.484 -18.828 1 98.44 344 HIS B N 1
ATOM 5756 C CA . HIS B 1 344 ? -15.867 -25.578 -18.406 1 98.44 344 HIS B CA 1
ATOM 5757 C C . HIS B 1 344 ? -15.641 -25.922 -16.938 1 98.44 344 HIS B C 1
ATOM 5759 O O . HIS B 1 344 ? -14.5 -26.094 -16.5 1 98.44 344 HIS B O 1
ATOM 5765 N N . LEU B 1 345 ? -16.688 -25.938 -16.188 1 98.5 345 LEU B N 1
ATOM 5766 C CA . LEU B 1 345 ? -16.703 -26.562 -14.875 1 98.5 345 LEU B CA 1
ATOM 5767 C C . LEU B 1 345 ? -17.453 -27.891 -14.922 1 98.5 345 LEU B C 1
ATOM 5769 O O . LEU B 1 345 ? -18.641 -27.938 -15.281 1 98.5 345 LEU B O 1
ATOM 5773 N N . THR B 1 346 ? -16.797 -28.984 -14.523 1 98 346 THR B N 1
ATOM 5774 C CA . THR B 1 346 ? -17.453 -30.281 -14.562 1 98 346 THR B CA 1
ATOM 5775 C C . THR B 1 346 ? -17.547 -30.891 -13.156 1 98 346 THR B C 1
ATOM 5777 O O . THR B 1 346 ? -16.594 -30.797 -12.375 1 98 346 THR B O 1
ATOM 5780 N N . PHE B 1 347 ? -18.734 -31.422 -12.914 1 97.94 347 PHE B N 1
ATOM 5781 C CA . PHE B 1 347 ? -19.047 -31.984 -11.609 1 97.94 347 PHE B CA 1
ATOM 5782 C C . PHE B 1 347 ? -19.562 -33.406 -11.734 1 97.94 347 PHE B C 1
ATOM 5784 O O . PHE B 1 347 ? -20.188 -33.75 -12.742 1 97.94 347 PHE B O 1
ATOM 5791 N N . ASN B 1 348 ? -19.297 -34.188 -10.711 1 96.19 348 ASN B N 1
ATOM 5792 C CA . ASN B 1 348 ? -19.859 -35.531 -10.609 1 96.19 348 ASN B CA 1
ATOM 5793 C C . ASN B 1 348 ? -20.812 -35.625 -9.422 1 96.19 348 ASN B C 1
ATOM 5795 O O . ASN B 1 348 ? -22.016 -35.844 -9.594 1 96.19 348 ASN B O 1
ATOM 5799 N N . SER B 1 349 ? -20.234 -35.562 -8.156 1 94.94 349 SER B N 1
ATOM 5800 C CA . SER B 1 349 ? -21.016 -35.625 -6.93 1 94.94 349 SER B CA 1
ATOM 5801 C C . SER B 1 349 ? -20.5 -34.625 -5.906 1 94.94 349 SER B C 1
ATOM 5803 O O . SER B 1 349 ? -19.5 -33.938 -6.152 1 94.94 349 SER B O 1
ATOM 5805 N N . GLN B 1 350 ? -21.219 -34.562 -4.766 1 95.12 350 GLN B N 1
ATOM 5806 C CA . GLN B 1 350 ? -20.922 -33.531 -3.766 1 95.12 350 GLN B CA 1
ATOM 5807 C C . GLN B 1 350 ? -19.594 -33.812 -3.072 1 95.12 350 GLN B C 1
ATOM 5809 O O . GLN B 1 350 ? -19.031 -32.938 -2.408 1 95.12 350 GLN B O 1
ATOM 5814 N N . ASN B 1 351 ? -19.062 -34.969 -3.205 1 95 351 ASN B N 1
ATOM 5815 C CA . ASN B 1 351 ? -17.828 -35.344 -2.529 1 95 351 ASN B CA 1
ATOM 5816 C C . ASN B 1 351 ? -16.672 -35.5 -3.518 1 95 351 ASN B C 1
ATOM 5818 O O . ASN B 1 351 ? -15.586 -35.938 -3.143 1 95 351 ASN B O 1
ATOM 5822 N N . LYS B 1 352 ? -16.906 -35.219 -4.762 1 95.5 352 LYS B N 1
ATOM 5823 C CA . LYS B 1 352 ? -15.883 -35.312 -5.797 1 95.5 352 LYS B CA 1
ATOM 5824 C C . LYS B 1 352 ? -15.391 -33.938 -6.223 1 95.5 352 LYS B C 1
ATOM 5826 O O . LYS B 1 352 ? -16.125 -32.938 -6.121 1 95.5 352 LYS B O 1
ATOM 5831 N N . PRO B 1 353 ? -14.234 -33.844 -6.707 1 97 353 PRO B N 1
ATOM 5832 C CA . PRO B 1 353 ? -13.672 -32.531 -7.074 1 97 353 PRO B CA 1
ATOM 5833 C C . PRO B 1 353 ? -14.328 -31.953 -8.32 1 97 353 PRO B C 1
ATOM 5835 O O . PRO B 1 353 ? -14.93 -32.688 -9.117 1 97 353 PRO B O 1
ATOM 5838 N N . VAL B 1 354 ? -14.234 -30.672 -8.414 1 98.25 354 VAL B N 1
ATOM 5839 C CA . VAL B 1 354 ? -14.578 -29.984 -9.664 1 98.25 354 VAL B CA 1
ATOM 5840 C C . VAL B 1 354 ? -13.352 -29.906 -10.57 1 98.25 354 VAL B C 1
ATOM 5842 O O . VAL B 1 354 ? -12.242 -29.688 -10.094 1 98.25 354 VAL B O 1
ATOM 5845 N N . LEU B 1 355 ? -13.555 -30.141 -11.828 1 98.5 355 LEU B N 1
ATOM 5846 C CA . LEU B 1 355 ? -12.523 -29.938 -12.844 1 98.5 355 LEU B CA 1
ATOM 5847 C C . LEU B 1 355 ? -12.828 -28.688 -13.68 1 98.5 355 LEU B C 1
ATOM 5849 O O . LEU B 1 355 ? -13.938 -28.531 -14.18 1 98.5 355 LEU B O 1
ATOM 5853 N N . ILE B 1 356 ? -11.883 -27.797 -13.758 1 98.62 356 ILE B N 1
ATOM 5854 C CA . ILE B 1 356 ? -12.023 -26.562 -14.531 1 98.62 356 ILE B CA 1
ATOM 5855 C C . ILE B 1 356 ? -11.031 -26.562 -15.688 1 98.62 356 ILE B C 1
ATOM 5857 O O . ILE B 1 356 ? -9.836 -26.766 -15.484 1 98.62 356 ILE B O 1
ATOM 5861 N N . THR B 1 357 ? -11.477 -26.344 -16.906 1 98 357 THR B N 1
ATOM 5862 C CA . THR B 1 357 ? -10.648 -26.297 -18.109 1 98 357 THR B CA 1
ATOM 5863 C C . THR B 1 357 ? -11.117 -25.172 -19.031 1 98 357 THR B C 1
ATOM 5865 O O . THR B 1 357 ? -12.234 -24.672 -18.875 1 98 357 THR B O 1
ATOM 5868 N N . GLY B 1 358 ? -10.234 -24.766 -19.938 1 97.62 358 GLY B N 1
ATOM 5869 C CA . GLY B 1 358 ? -10.688 -23.906 -21.031 1 97.62 358 GLY B CA 1
ATOM 5870 C C . GLY B 1 358 ? -11.633 -24.609 -21.984 1 97.62 358 GLY B C 1
ATOM 5871 O O . GLY B 1 358 ? -11.516 -25.812 -22.203 1 97.62 358 GLY B O 1
ATOM 5872 N N . ALA B 1 359 ? -12.508 -23.781 -22.516 1 96.62 359 ALA B N 1
ATOM 5873 C CA . ALA B 1 359 ? -13.445 -24.359 -23.469 1 96.62 359 ALA B CA 1
ATOM 5874 C C . ALA B 1 359 ? -12.758 -24.656 -24.797 1 96.62 359 ALA B C 1
ATOM 5876 O O . ALA B 1 359 ? -13.086 -25.641 -25.469 1 96.62 359 ALA B O 1
ATOM 5877 N N . GLN B 1 360 ? -11.82 -23.844 -25.141 1 93.06 360 GLN B N 1
ATOM 5878 C CA . GLN B 1 360 ? -11.133 -24 -26.422 1 93.06 360 GLN B CA 1
ATOM 5879 C C . GLN B 1 360 ? -9.758 -24.625 -26.234 1 93.06 360 GLN B C 1
ATOM 5881 O O . GLN B 1 360 ? -9.398 -25.578 -26.922 1 93.06 360 GLN B O 1
ATOM 5886 N N . LYS B 1 361 ? -8.984 -24.094 -25.266 1 89.69 361 LYS B N 1
ATOM 5887 C CA . LYS B 1 361 ? -7.633 -24.562 -24.969 1 89.69 361 LYS B CA 1
ATOM 5888 C C . LYS B 1 361 ? -7.605 -25.375 -23.688 1 89.69 361 LYS B C 1
ATOM 5890 O O . LYS B 1 361 ? -8 -24.891 -22.625 1 89.69 361 LYS B O 1
ATOM 5895 N N . ARG B 1 362 ? -7.066 -26.641 -23.797 1 91.31 362 ARG B N 1
ATOM 5896 C CA . ARG B 1 362 ? -7.145 -27.531 -22.641 1 91.31 362 ARG B CA 1
ATOM 5897 C C . ARG B 1 362 ? -5.758 -27.781 -22.047 1 91.31 362 ARG B C 1
ATOM 5899 O O . ARG B 1 362 ? -5.535 -28.812 -21.391 1 91.31 362 ARG B O 1
ATOM 5906 N N . ASP B 1 363 ? -4.871 -26.891 -22.266 1 95 363 ASP B N 1
ATOM 5907 C CA . ASP B 1 363 ? -3.504 -27.062 -21.781 1 95 363 ASP B CA 1
ATOM 5908 C C . ASP B 1 363 ? -3.408 -26.75 -20.297 1 95 363 ASP B C 1
ATOM 5910 O O . ASP B 1 363 ? -2.408 -27.078 -19.656 1 95 363 ASP B O 1
ATOM 5914 N N . LEU B 1 364 ? -4.414 -26.109 -19.734 1 97.75 364 LEU B N 1
ATOM 5915 C CA . LEU B 1 364 ? -4.492 -25.812 -18.312 1 97.75 364 LEU B CA 1
ATOM 5916 C C . LEU B 1 364 ? -5.672 -26.531 -17.672 1 97.75 364 LEU B C 1
ATOM 5918 O O . LEU B 1 364 ? -6.793 -26.469 -18.188 1 97.75 364 LEU B O 1
ATOM 5922 N N . LYS B 1 365 ? -5.402 -27.203 -16.578 1 97.94 365 LYS B N 1
ATOM 5923 C CA . LYS B 1 365 ? -6.434 -27.875 -15.805 1 97.94 365 LYS B CA 1
ATOM 5924 C C . LYS B 1 365 ? -6.32 -27.531 -14.32 1 97.94 365 LYS B C 1
ATOM 5926 O O . LYS B 1 365 ? -5.223 -27.562 -13.758 1 97.94 365 LYS B O 1
ATOM 5931 N N . GLN B 1 366 ? -7.422 -27.156 -13.758 1 98.5 366 GLN B N 1
ATOM 5932 C CA . GLN B 1 366 ? -7.52 -26.922 -12.32 1 98.5 366 GLN B CA 1
ATOM 5933 C C . GLN B 1 366 ? -8.5 -27.891 -11.672 1 98.5 366 GLN B C 1
ATOM 5935 O O . GLN B 1 366 ? -9.57 -28.156 -12.219 1 98.5 366 GLN B O 1
ATOM 5940 N N . VAL B 1 367 ? -8.094 -28.422 -10.594 1 98.25 367 VAL B N 1
ATOM 5941 C CA . VAL B 1 367 ? -8.969 -29.266 -9.781 1 98.25 367 VAL B CA 1
ATOM 5942 C C . VAL B 1 367 ? -9.07 -28.688 -8.367 1 98.25 367 VAL B C 1
ATOM 5944 O O . VAL B 1 367 ? -8.062 -28.297 -7.781 1 98.25 367 VAL B O 1
ATOM 5947 N N . VAL B 1 368 ? -10.297 -28.609 -7.82 1 98.38 368 VAL B N 1
ATOM 5948 C CA . VAL B 1 368 ? -10.516 -28.188 -6.441 1 98.38 368 VAL B CA 1
ATOM 5949 C C . VAL B 1 368 ? -11.391 -29.203 -5.719 1 98.38 368 VAL B C 1
ATOM 5951 O O . VAL B 1 368 ? -12.461 -29.578 -6.207 1 98.38 368 VAL B O 1
ATOM 5954 N N . LEU B 1 369 ? -10.867 -29.656 -4.578 1 97.12 369 LEU B N 1
ATOM 5955 C CA . LEU B 1 369 ? -11.641 -30.578 -3.758 1 97.12 369 LEU B CA 1
ATOM 5956 C C . LEU B 1 369 ? -12.734 -29.828 -2.992 1 97.12 369 LEU B C 1
ATOM 5958 O O . LEU B 1 369 ? -12.508 -28.719 -2.502 1 97.12 369 LEU B O 1
ATOM 5962 N N . PRO B 1 370 ? -13.914 -30.469 -2.891 1 97.25 370 PRO B N 1
ATOM 5963 C CA . PRO B 1 370 ? -14.945 -29.859 -2.047 1 97.25 370 PRO B CA 1
ATOM 5964 C C . PRO B 1 370 ? -14.562 -29.844 -0.568 1 97.25 370 PRO B C 1
ATOM 5966 O O . PRO B 1 370 ? -13.68 -30.594 -0.15 1 97.25 370 PRO B O 1
ATOM 5969 N N . THR B 1 371 ? -15.109 -28.891 0.143 1 93 371 THR B N 1
ATOM 5970 C CA . THR B 1 371 ? -14.906 -28.812 1.586 1 93 371 THR B CA 1
ATOM 5971 C C . THR B 1 371 ? -16.125 -29.375 2.328 1 93 371 THR B C 1
ATOM 5973 O O . THR B 1 371 ? -17.25 -29.312 1.832 1 93 371 THR B O 1
ATOM 5976 N N . TYR B 1 372 ? -15.859 -30.094 3.301 1 78.31 372 TYR B N 1
ATOM 5977 C CA . TYR B 1 372 ? -16.969 -30.594 4.102 1 78.31 372 TYR B CA 1
ATOM 5978 C C . TYR B 1 372 ? -17.438 -29.531 5.094 1 78.31 372 TYR B C 1
ATOM 5980 O O . TYR B 1 372 ? -16.625 -28.812 5.68 1 78.31 372 TYR B O 1
ATOM 5988 N N . ALA B 1 373 ? -18.516 -29.156 4.824 1 57.41 373 ALA B N 1
ATOM 5989 C CA . ALA B 1 373 ? -19.094 -28.172 5.742 1 57.41 373 ALA B CA 1
ATOM 5990 C C . ALA B 1 373 ? -19 -28.656 7.188 1 57.41 373 ALA B C 1
ATOM 5992 O O . ALA B 1 373 ? -19.031 -29.859 7.449 1 57.41 373 ALA B O 1
#

InterPro domains:
  IPR001001 DNA polymerase III, beta sliding clamp [PTHR30478] (1-370)
  IPR001001 DNA polymerase III, beta sliding clamp [SM00480] (17-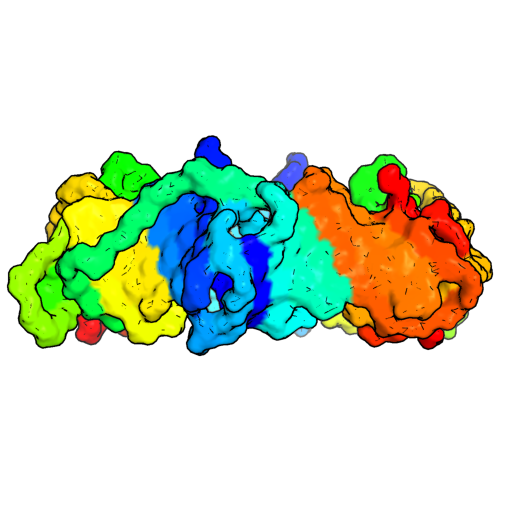369)
  IPR001001 DNA polymerase III, beta sliding clamp [TIGR00663] (1-370)
  IPR001001 DNA polymerase III, beta sliding clamp [cd00140] (1-370)
  IPR022634 DNA polymerase III, beta sliding clamp, N-terminal [PF00712] (1-123)
  IPR022635 DNA polymerase III, beta sliding clamp, C-terminal [PF02768] (250-371)
  IPR022637 DNA polymerase III, beta sliding clamp, central [PF02767] (134-247)
  IPR046938 DNA clamp superfamily [SSF55979] (1-121)
  IPR046938 DNA clamp superfamily [SSF55979] (131-249)
  IPR046938 DNA clamp superfamily [SSF55979] (251-370)

Nearest PDB structures (foldseek):
  6e8d-assembly2_D  TM=9.375E-01  e=2.535E-36  Bacillus subtilis
  6e8d-assembly1_C  TM=9.339E-01  e=2.303E-35  Bacillus subtilis
  8dt6-assembly1_C  TM=8.949E-01  e=7.001E-32  Elizabethkingia anophelis NUHP1
  8dt6-assembly1_A  TM=8.885E-01  e=1.656E-31  Elizabethkingia anophelis NUHP1
  1jqj-assembly1_A  TM=8.710E-01  e=5.477E-30  Escherichia coli